Protein AF-0000000078657310 (afdb_homodimer)

pLDDT: mean 84.25, std 14.19, range [34.53, 98.25]

InterPro domains:
  IPR009057 Homedomain-like superfamily [SSF46689] (263-306)
  IPR018060 AraC-like, DNA binding HTH domain [PF12833] (225-305)
  IPR018060 AraC-like, DNA binding HTH domain [PS01124] (205-306)
  IPR018060 AraC-like, DNA binding HTH domain [SM00342] (219-304)
  IPR018062 HTH domain AraC-type, conserved site [PS00041] (255-300)
  IPR020449 Transcription regulator HTH, AraC- type, HTH domain [PR00032] (273-288)
  IPR020449 Transcription regulator HTH, AraC- type, HTH domain [PR00032] (288-304)
  IPR035418 Transcription regulator HTH, AraC- type, ligand binding domain-like [PF14525] (14-183)
  IPR050204 AraC/XylS family transcriptional regulators [PTHR46796] (55-306)

Solvent-accessible surface area (backbone atoms only — not comparable to full-atom values): 32518 Å² total; per-residue (Å²): 106,80,64,53,72,69,51,41,50,53,51,52,51,39,48,51,49,46,29,74,72,77,33,60,54,50,75,39,75,37,62,86,50,92,67,88,46,68,47,75,48,74,47,64,33,44,79,28,43,33,38,41,40,35,33,38,40,39,34,39,32,47,50,86,58,72,95,78,42,86,42,52,28,26,38,40,37,36,26,66,37,46,32,33,37,38,37,42,55,85,38,75,48,75,38,39,62,77,31,38,33,36,39,50,54,70,46,62,34,37,37,32,41,64,46,63,27,30,35,40,34,38,50,37,52,29,70,63,47,53,74,72,41,90,63,90,70,66,61,46,57,42,29,85,81,30,52,28,28,49,45,47,50,40,44,53,54,53,58,71,66,56,64,90,78,54,43,48,73,56,33,13,57,19,51,48,51,18,46,53,41,20,47,54,53,8,44,55,61,29,60,71,50,74,72,75,45,66,50,58,86,29,73,55,30,50,49,33,43,50,44,68,74,35,44,49,41,67,69,59,43,62,64,48,51,14,58,75,66,72,48,48,53,66,55,47,49,50,52,28,45,77,65,78,39,50,63,68,54,49,52,49,53,52,34,44,53,51,36,57,47,48,49,55,32,73,89,41,61,84,54,52,69,66,56,47,38,40,58,38,28,47,89,43,68,68,59,46,47,53,52,40,22,69,74,68,72,41,46,64,67,58,50,27,49,59,51,65,69,101,109,80,62,53,71,69,51,41,50,52,51,52,52,40,48,52,50,48,29,73,72,78,34,60,54,49,75,40,74,38,63,85,51,93,67,88,48,71,47,75,48,76,47,65,33,43,79,28,42,31,36,42,40,36,33,37,40,39,35,39,33,46,48,87,59,70,94,77,41,87,42,52,28,26,37,38,37,36,25,65,35,45,34,33,36,38,36,42,55,85,39,74,47,76,37,40,61,77,30,39,34,35,40,49,54,70,45,61,34,36,37,32,40,63,46,62,29,29,35,41,34,39,49,35,53,29,70,63,48,52,71,71,42,90,63,91,69,68,60,45,57,42,28,85,80,31,50,27,27,50,44,46,49,41,44,52,55,51,57,72,68,55,64,91,78,54,44,50,74,56,33,12,56,18,51,47,52,18,45,53,41,20,49,55,54,8,42,54,60,27,60,70,50,74,71,75,45,65,48,59,87,28,74,55,29,49,47,34,44,50,47,69,75,35,43,50,41,66,72,61,42,61,64,49,50,14,57,76,67,71,47,50,52,68,55,47,50,50,49,27,44,76,65,77,37,49,61,66,54,49,53,49,52,51,34,45,52,51,37,56,44,49,49,55,34,75,90,41,64,83,53,52,69,66,56,48,38,40,58,37,28,48,87,42,69,69,60,46,47,53,53,40,22,69,75,67,72,42,44,64,66,57,50,27,49,57,50,66,69,104

Sequence (620 aa):
MFLSSSEQAGFERWCQSLRSICGNFSTLPSSLTRHFIGEIHSQAIGALDTAHIRTNARLISRELIGVDSDDSHCFLIYQRSGRQRIRQAGMEVELGPEDIALVDSARLFEIEPLGLVENISVHLSRDIVTRQFKGDNLFGKLSRNNVSSRMVRSLVQSIGLLGDGAANGDDGQAIQNALVSLVLPAMSGQVQDGNLLLQSDSLFATALRLVDESLQDVDLGPAYLADQLHTSVRSLYRLFEEHGESVSRYILRTRLTKVAHDLCCHTLRSQSITQIAFKWGFVDVAHFSRAFKRQFEVSPRDYRAHAFQLMFLSSSEQAGFERWCQSLRSICGNFSTLPSSLTRHFIGEIHSQAIGALDTAHIRTNARLISRELIGVDSDDSHCFLIYQRSGRQRIRQAGMEVELGPEDIALVDSARLFEIEPLGLVENISVHLSRDIVTRQFKGDNLFGKLSRNNVSSRMVRSLVQSIGLLGDGAANGDDGQAIQNALVSLVLPAMSGQVQDGNLLLQSDSLFATALRLVDESLQDVDLGPAYLADQLHTSVRSLYRLFEEHGESVSRYILRTRLTKVAHDLCCHTLRSQSITQIAFKWGFVDVAHFSRAFKRQFEVSPRDYRAHAFQL

Nearest PDB structures (foldseek):
  4axo-assembly1_A  TM=7.232E-01  e=4.353E-05  Clostridioides difficile 630
  4axo-assembly1_B  TM=6.940E-01  e=9.975E-05  Clostridioides difficile 630
  2pyt-assembly1_B  TM=7.122E-01  e=1.552E-04  Salmonella enterica subsp. enterica serovar Typhimurium str. LT2
  6o2d-assembly1_B  TM=6.926E-01  e=2.553E-04  Schizosaccharomyces pombe
  8hfb-assembly1_B  TM=4.801E-01  e=8.614E-04  Bacillus subtilis

Foldseek 3Di:
DDADPVQVVVVVVLQVVCCVQVNAKDFAADPVDNHWDWDKDWADFQPKIKMKIKTFTFKIKQAQDDPPGCQFWKKWKAWQAAKKWKDFLNAIDIDHHGKIKIGRSNGIMMIGGPGITIIMIITAGPVVLCVVDVDPDRTDIFAPPDPLSVVLSVLRVVVVVDDHPPHDNCRNVVSNVSNSVSRRVRGVVVVPPPDRPPPCVPLRSVLSVVLRVCQLPLPDDLVVSCVVSVHDSVVSQVSQVVVVHGSRVSSLVVLLVNLLSLLLDPVCVVPDSVRSSNRRNDPDPVVSQVSNCVVVVDGSVVSSCVSPVD/DDQDPVQVVVVVVLVVVCCVQVNAKDFAADPVDNHWDWDKDWADFQPKIKMKIKTFTFKIKQAQDDPPGCQFWKKWKAWQAAKKWKDFLNAIDIDHHGKIKIGRSNGIMMIGGPGITIIMIITAGPVVLCVVDVDPDRTDIFAPPDPLSVVLSVLRVVVVVDDHPPHDNCRNVVSNVSNSVSRRVRGVVVVPPPDRPPPCVPLRSVLSVVLRVCQLPLPDDLCVSCVVSVHDSVVSQVSQVVVVHGSRVSSLVVLLVNLLSLLLDPVCVVPDSVRSSNRRNDPDVVVSQVSNCVVVVDGSVVSSVVSPVD

Radius of gyration: 32.06 Å; Cα contacts (8 Å, |Δi|>4): 1141; chains: 2; bounding box: 49×96×69 Å

Secondary structure (DSSP, 8-state):
-PPPHHHHHHHHHHHHHHHHHH-SEEEE--SS-SS--EEEEEEEETTEEEEEEEE--SEEEE---STT----EEEEEEEEES-EEEEETTEEEEE-TT-EEEEETTS-EEEEESSSEEEEEEEEEHHHHHHH--SS---EEPPTT-HHHHHHHHHHHHHHTPPTT---HHHHHHHHHHHHHHHHHHHHHHHHSTTT---TTSHHHHHHHHHHHTTT-TT-SHHHHHHHTTS-HHHHHHHHHHTT--HHHHHHHHHHHHHHHHHH-GGGTTS-HHHHHHHTT---HHHHHHHHHHHHSS-HHHHHHHHHH-/-PPPHHHHHHHHHHHHHHHHHH-SEEEE--SS-SS--EEEEEEEETTEEEEEEEE--SEEEE---STT----EEEEEEEEES-EEEEETTEEEEE-TT-EEEEETTS-EEEEESSSEEEEEEEEEHHHHHHH--SS---EEPPTT-HHHHHHHHHHHHHHTPPTT---HHHHHHHHHHHHHHHHHHHHHHHHSTTT---SSSHHHHHHHHHHHTTT-TT-SHHHHHHHTTS-HHHHHHHHHHTT--HHHHHHHHHHHHHHHHHH-GGGTTS-HHHHHHHTT---HHHHHHHHHHHHSS-HHHHHHHHHH-

Structure (mmCIF, N/CA/C/O backbone):
data_AF-0000000078657310-model_v1
#
loop_
_entity.id
_entity.type
_entity.pdbx_description
1 polymer 'Transcriptional regulator FeaR'
#
loop_
_atom_site.group_PDB
_atom_site.id
_atom_site.type_symbol
_atom_site.label_atom_id
_atom_site.label_alt_id
_atom_site.label_comp_id
_atom_site.label_asym_id
_atom_site.label_entity_id
_atom_site.label_seq_id
_atom_site.pdbx_PDB_ins_code
_atom_site.Cartn_x
_atom_site.Cartn_y
_atom_site.Cartn_z
_atom_site.occupancy
_atom_site.B_iso_or_equiv
_atom_site.auth_seq_id
_atom_site.auth_comp_id
_atom_site.auth_asym_id
_atom_site.auth_atom_id
_atom_site.pdbx_PDB_model_num
ATOM 1 N N . MET A 1 1 ? -12.367 42.562 4.035 1 49.28 1 MET A N 1
ATOM 2 C CA . MET A 1 1 ? -13.641 42.656 3.318 1 49.28 1 MET A CA 1
ATOM 3 C C . MET A 1 1 ? -14.586 41.531 3.77 1 49.28 1 MET A C 1
ATOM 5 O O . MET A 1 1 ? -14.18 40.406 3.924 1 49.28 1 MET A O 1
ATOM 9 N N . PHE A 1 2 ? -15.68 42.062 4.289 1 59.75 2 PHE A N 1
ATOM 10 C CA . PHE A 1 2 ? -16.734 41.219 4.863 1 59.75 2 PHE A CA 1
ATOM 11 C C . PHE A 1 2 ? -17.453 40.438 3.779 1 59.75 2 PHE A C 1
ATOM 13 O O . PHE A 1 2 ? -17.688 40.938 2.684 1 59.75 2 PHE A O 1
ATOM 20 N N . LEU A 1 3 ? -17.328 39.156 3.887 1 68.5 3 LEU A N 1
ATOM 21 C CA . LEU A 1 3 ? -18.125 38.312 3.006 1 68.5 3 LEU A CA 1
ATOM 22 C C . LEU A 1 3 ? -19.578 38.781 2.959 1 68.5 3 LEU A C 1
ATOM 24 O O . LEU A 1 3 ? -20.094 39.312 3.949 1 68.5 3 LEU A O 1
ATOM 28 N N . SER A 1 4 ? -20.141 38.906 1.7 1 74.69 4 SER A N 1
ATOM 29 C CA . SER A 1 4 ? -21.578 39.125 1.608 1 74.69 4 SER A CA 1
ATOM 30 C C . SER A 1 4 ? -22.344 38.156 2.484 1 74.69 4 SER A C 1
ATOM 32 O O . SER A 1 4 ? -21.797 37.156 2.955 1 74.69 4 SER A O 1
ATOM 34 N N . SER A 1 5 ? -23.531 38.438 2.771 1 73.94 5 SER A N 1
ATOM 35 C CA . SER A 1 5 ? -24.375 37.594 3.621 1 73.94 5 SER A CA 1
ATOM 36 C C . SER A 1 5 ? -24.453 36.156 3.082 1 73.94 5 SER A C 1
ATOM 38 O O . SER A 1 5 ? -24.375 35.188 3.848 1 73.94 5 SER A O 1
ATOM 40 N N . SER A 1 6 ? -24.672 36.094 1.785 1 76.88 6 SER A N 1
ATOM 41 C CA . SER A 1 6 ? -24.75 34.781 1.167 1 76.88 6 SER A CA 1
ATOM 42 C C . SER A 1 6 ? -23.406 34.062 1.25 1 76.88 6 SER A C 1
ATOM 44 O O . SER A 1 6 ? -23.359 32.844 1.51 1 76.88 6 SER A O 1
ATOM 46 N N . GLU A 1 7 ? -22.375 34.812 1.046 1 81.69 7 GLU A N 1
ATOM 47 C CA . GLU A 1 7 ? -21.031 34.219 1.123 1 81.69 7 GLU A CA 1
ATOM 48 C C . GLU A 1 7 ? -20.688 33.812 2.547 1 81.69 7 GLU A C 1
ATOM 50 O O . GLU A 1 7 ? -20.047 32.781 2.75 1 81.69 7 GLU A O 1
ATOM 55 N N . GLN A 1 8 ? -21.203 34.594 3.463 1 84 8 GLN A N 1
ATOM 56 C CA . GLN A 1 8 ? -20.984 34.281 4.867 1 84 8 GLN A CA 1
ATOM 57 C C . GLN A 1 8 ? -21.688 32.969 5.254 1 84 8 GLN A C 1
ATOM 59 O O . GLN A 1 8 ? -21.125 32.156 5.992 1 84 8 GLN A O 1
ATOM 64 N N . ALA A 1 9 ? -22.828 32.844 4.766 1 86.38 9 ALA A N 1
ATOM 65 C CA . ALA A 1 9 ? -23.578 31.625 5.035 1 86.38 9 ALA A CA 1
ATOM 66 C C . ALA A 1 9 ? -22.875 30.406 4.453 1 86.38 9 ALA A C 1
ATOM 68 O O . ALA A 1 9 ? -22.812 29.359 5.086 1 86.38 9 ALA A O 1
ATOM 69 N N . GLY A 1 10 ? -22.453 30.562 3.248 1 88.75 10 GLY A N 1
ATOM 70 C CA . GLY A 1 10 ? -21.703 29.5 2.625 1 88.75 10 GLY A CA 1
ATOM 71 C C . GLY A 1 10 ? -20.438 29.125 3.391 1 88.75 10 GLY A C 1
ATOM 72 O O . GLY A 1 10 ? -20.141 27.938 3.559 1 88.75 10 GLY A O 1
ATOM 73 N N . PHE A 1 11 ? -19.734 30.109 3.848 1 91.19 11 PHE A N 1
ATOM 74 C CA . PHE A 1 11 ? -18.516 29.922 4.637 1 91.19 11 PHE A CA 1
ATOM 75 C C . PHE A 1 11 ? -18.828 29.188 5.934 1 91.19 11 PHE A C 1
ATOM 77 O O . PHE A 1 11 ? -18.141 28.219 6.285 1 91.19 11 PHE A O 1
ATOM 84 N N . GLU A 1 12 ? -19.844 29.562 6.574 1 90.62 12 GLU A N 1
ATOM 85 C CA . GLU A 1 12 ? -20.219 28.938 7.844 1 90.62 12 GLU A CA 1
ATOM 86 C C . GLU A 1 12 ? -20.641 27.484 7.648 1 90.62 12 GLU A C 1
ATOM 88 O O . GLU A 1 12 ? -20.312 26.625 8.469 1 90.62 12 GLU A O 1
ATOM 93 N N . ARG A 1 13 ? -21.328 27.312 6.641 1 93.31 13 ARG A N 1
ATOM 94 C CA . ARG A 1 13 ? -21.734 25.938 6.328 1 93.31 13 ARG A CA 1
ATOM 95 C C . ARG A 1 13 ? -20.516 25.062 6.074 1 93.31 13 ARG A C 1
ATOM 97 O O . ARG A 1 13 ? -20.469 23.922 6.52 1 93.31 13 ARG A O 1
ATOM 104 N N . TRP A 1 14 ? -19.609 25.594 5.344 1 95 14 TRP A N 1
ATOM 105 C CA . TRP A 1 14 ? -18.391 24.844 5.07 1 95 14 TRP A CA 1
ATOM 106 C C . TRP A 1 14 ? -17.625 24.562 6.363 1 95 14 TRP A C 1
ATOM 108 O O . TRP A 1 14 ? -17.141 23.453 6.57 1 95 14 TRP A O 1
ATOM 118 N N . CYS A 1 15 ? -17.531 25.516 7.223 1 93 15 CYS A N 1
ATOM 119 C CA . CYS A 1 15 ? -16.859 25.344 8.508 1 93 15 CYS A CA 1
ATOM 120 C C . CYS A 1 15 ? -17.5 24.234 9.32 1 93 15 CYS A C 1
ATOM 122 O O . CYS A 1 15 ? -16.812 23.438 9.953 1 93 15 CYS A O 1
ATOM 124 N N . GLN A 1 16 ? -18.781 24.203 9.281 1 92.69 16 GLN A N 1
ATOM 125 C CA . GLN A 1 16 ? -19.5 23.172 10 1 92.69 16 GLN A CA 1
ATOM 126 C C . GLN A 1 16 ? -19.203 21.781 9.414 1 92.69 16 GLN A C 1
ATOM 128 O O . GLN A 1 16 ? -19.016 20.828 10.156 1 92.69 16 GLN A O 1
ATOM 133 N N . SER A 1 17 ? -19.188 21.766 8.156 1 95.19 17 SER A N 1
ATOM 134 C CA . SER A 1 17 ? -18.891 20.5 7.492 1 95.19 17 SER A CA 1
ATOM 135 C C . SER A 1 17 ? -17.469 20.047 7.812 1 95.19 17 SER A C 1
ATOM 137 O O . SER A 1 17 ? -17.234 18.859 8.055 1 95.19 17 SER A O 1
ATOM 139 N N . LEU A 1 18 ? -16.562 20.953 7.738 1 94.94 18 LEU A N 1
ATOM 140 C CA . LEU A 1 18 ? -15.18 20.641 8.062 1 94.94 18 LEU A CA 1
ATOM 141 C C . LEU A 1 18 ? -15.07 20.062 9.477 1 94.94 18 LEU A C 1
ATOM 143 O O . LEU A 1 18 ? -14.414 19.047 9.688 1 94.94 18 LEU A O 1
ATOM 147 N N . ARG A 1 19 ? -15.75 20.656 10.398 1 91.5 19 ARG A N 1
ATOM 148 C CA . ARG A 1 19 ? -15.727 20.188 11.781 1 91.5 19 ARG A CA 1
ATOM 149 C C . ARG A 1 19 ? -16.359 18.797 11.914 1 91.5 19 ARG A C 1
ATOM 151 O O . ARG A 1 19 ? -15.844 17.953 12.641 1 91.5 19 ARG A O 1
ATOM 158 N N . SER A 1 20 ? -17.375 18.641 11.25 1 91.19 20 SER A N 1
ATOM 159 C CA . SER A 1 20 ? -18.078 17.359 11.305 1 91.19 20 SER A CA 1
ATOM 160 C C . SER A 1 20 ? -17.219 16.234 10.727 1 91.19 20 SER A C 1
ATOM 162 O O . SER A 1 20 ? -17.266 15.102 11.211 1 91.19 20 SER A O 1
ATOM 164 N N . ILE A 1 21 ? -16.438 16.562 9.742 1 92.44 21 ILE A N 1
ATOM 165 C CA . ILE A 1 21 ? -15.711 15.539 8.992 1 92.44 21 ILE A CA 1
ATOM 166 C C . ILE A 1 21 ? -14.305 15.375 9.562 1 92.44 21 ILE A C 1
ATOM 168 O O . ILE A 1 21 ? -13.812 14.25 9.688 1 92.44 21 ILE A O 1
ATOM 172 N N . CYS A 1 22 ? -13.641 16.406 9.906 1 92.88 22 CYS A N 1
ATOM 173 C CA . CYS A 1 22 ? -12.227 16.359 10.242 1 92.88 22 CYS A CA 1
ATOM 174 C C . CYS A 1 22 ? -12.016 16.656 11.727 1 92.88 22 CYS A C 1
ATOM 176 O O . CYS A 1 22 ? -10.914 16.453 12.25 1 92.88 22 CYS A O 1
ATOM 178 N N . GLY A 1 23 ? -13.031 17.031 12.352 1 89.06 23 GLY A N 1
ATOM 179 C CA . GLY A 1 23 ? -12.891 17.328 13.766 1 89.06 23 GLY A CA 1
ATOM 180 C C . GLY A 1 23 ? -12.812 18.812 14.062 1 89.06 23 GLY A C 1
ATOM 181 O O . GLY A 1 23 ? -13.289 19.641 13.281 1 89.06 23 GLY A O 1
ATOM 182 N N . ASN A 1 24 ? -12.188 19.156 15.242 1 85.12 24 ASN A N 1
ATOM 183 C CA . ASN A 1 24 ? -12.234 20.5 15.789 1 85.12 24 ASN A CA 1
ATOM 184 C C . ASN A 1 24 ? -11.258 21.438 15.078 1 85.12 24 ASN A C 1
ATOM 186 O O . ASN A 1 24 ? -10.07 21.453 15.398 1 85.12 24 ASN A O 1
ATOM 190 N N . PHE A 1 25 ? -11.828 22.125 14.109 1 89.12 25 PHE A N 1
ATOM 191 C CA . PHE A 1 25 ? -11.062 23.109 13.375 1 89.12 25 PHE A CA 1
ATOM 192 C C . PHE A 1 25 ? -11.773 24.469 13.383 1 89.12 25 PHE A C 1
ATOM 194 O O . PHE A 1 25 ? -13 24.531 13.375 1 89.12 25 PHE A O 1
ATOM 201 N N . SER A 1 26 ? -11 25.484 13.43 1 86.56 26 SER A N 1
ATOM 202 C CA . SER A 1 26 ? -11.477 26.844 13.148 1 86.56 26 SER A CA 1
ATOM 203 C C . SER A 1 26 ? -10.875 27.375 11.852 1 86.56 26 SER A C 1
ATOM 205 O O . SER A 1 26 ? -9.734 27.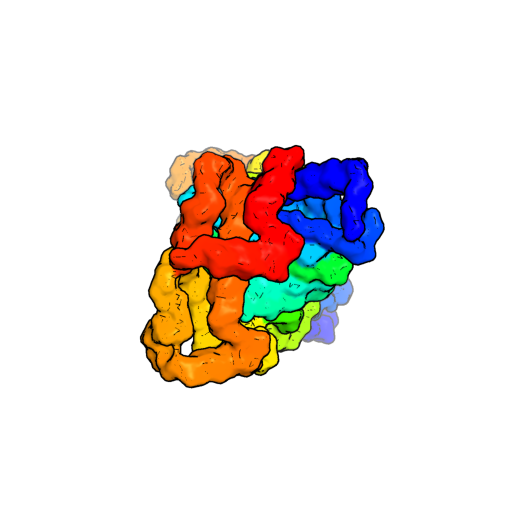062 11.508 1 86.56 26 SER A O 1
ATOM 207 N N . THR A 1 27 ? -11.719 28.156 11.094 1 90.06 27 THR A N 1
ATOM 208 C CA . THR A 1 27 ? -11.258 28.609 9.789 1 90.06 27 THR A CA 1
ATOM 209 C C . THR A 1 27 ? -11.477 30.125 9.641 1 90.06 27 THR A C 1
ATOM 211 O O . THR A 1 27 ? -12.484 30.656 10.102 1 90.06 27 THR A O 1
ATOM 214 N N . LEU A 1 28 ? -10.484 30.797 9.07 1 85.12 28 LEU A N 1
ATOM 215 C CA . LEU A 1 28 ? -10.617 32.188 8.695 1 85.12 28 LEU A CA 1
ATOM 216 C C . LEU A 1 28 ? -10.695 32.344 7.18 1 85.12 28 LEU A C 1
ATOM 218 O O . LEU A 1 28 ? -9.906 31.75 6.449 1 85.12 28 LEU A O 1
ATOM 222 N N . PRO A 1 29 ? -11.672 33.094 6.746 1 87.31 29 PRO A N 1
ATOM 223 C CA . PRO A 1 29 ? -11.727 33.344 5.305 1 87.31 29 PRO A CA 1
ATOM 224 C C . PRO A 1 29 ? -10.664 34.344 4.844 1 87.31 29 PRO A C 1
ATOM 226 O O . PRO A 1 29 ? -10.141 35.125 5.656 1 87.31 29 PRO A O 1
ATOM 229 N N . SER A 1 30 ? -10.297 34.219 3.607 1 81.62 30 SER A N 1
ATOM 230 C CA . SER A 1 30 ? -9.336 35.156 3.051 1 81.62 30 SER A CA 1
ATOM 231 C C . SER A 1 30 ? -9.961 36.531 2.83 1 81.62 30 SER A C 1
ATOM 233 O O . SER A 1 30 ? -11.102 36.625 2.373 1 81.62 30 SER A O 1
ATOM 235 N N . SER A 1 31 ? -9.18 37.594 3.205 1 71.56 31 SER A N 1
ATOM 236 C CA . SER A 1 31 ? -9.648 38.938 2.939 1 71.56 31 SER A CA 1
ATOM 237 C C . SER A 1 31 ? -9.266 39.375 1.535 1 71.56 31 SER A C 1
ATOM 239 O O . SER A 1 31 ? -9.758 40.406 1.045 1 71.56 31 SER A O 1
ATOM 241 N N . LEU A 1 32 ? -8.43 38.625 0.988 1 67.62 32 LEU A N 1
ATOM 242 C CA . LEU A 1 32 ? -7.867 39 -0.3 1 67.62 32 LEU A CA 1
ATOM 243 C C . LEU A 1 32 ? -8.766 38.562 -1.446 1 67.62 32 LEU A C 1
ATOM 245 O O . LEU A 1 32 ? -8.664 39.062 -2.562 1 67.62 32 LEU A O 1
ATOM 249 N N . THR A 1 33 ? -9.602 37.625 -1.178 1 70.81 33 THR A N 1
ATOM 250 C CA . THR A 1 33 ? -10.43 37.094 -2.25 1 70.81 33 THR A CA 1
ATOM 251 C C . THR A 1 33 ? -11.875 37.562 -2.107 1 70.81 33 THR A C 1
ATOM 253 O O . THR A 1 33 ? -12.375 37.719 -0.993 1 70.81 33 THR A O 1
ATOM 256 N N . ARG A 1 34 ? -12.531 37.906 -3.166 1 71.81 34 ARG A N 1
ATOM 257 C CA . ARG A 1 34 ? -13.898 38.406 -3.221 1 71.81 34 ARG A CA 1
ATOM 258 C C . ARG A 1 34 ? -14.906 37.281 -2.949 1 71.81 34 ARG A C 1
ATOM 260 O O . ARG A 1 34 ? -15.984 37.531 -2.414 1 71.81 34 ARG A O 1
ATOM 267 N N . HIS A 1 35 ? -14.422 36.125 -3.342 1 86.5 35 HIS A N 1
ATOM 268 C CA . HIS A 1 35 ? -15.352 35 -3.229 1 86.5 35 HIS A CA 1
ATOM 269 C C . HIS A 1 35 ? -14.711 33.812 -2.49 1 86.5 35 HIS A C 1
ATOM 271 O O . HIS A 1 35 ? -13.578 33.438 -2.799 1 86.5 35 HIS A O 1
ATOM 277 N N . PHE A 1 36 ? -15.461 33.375 -1.517 1 91 36 PHE A N 1
ATOM 278 C CA . PHE A 1 36 ? -15.016 32.188 -0.781 1 91 36 PHE A CA 1
ATOM 279 C C . PHE A 1 36 ? -15.367 30.906 -1.536 1 91 36 PHE A C 1
ATOM 281 O O . PHE A 1 36 ? -16.5 30.75 -2.002 1 91 36 PHE A O 1
ATOM 288 N N . ILE A 1 37 ? -14.422 30.078 -1.716 1 94.19 37 ILE A N 1
ATOM 289 C CA . ILE A 1 37 ? -14.617 28.734 -2.254 1 94.19 37 ILE A CA 1
ATOM 290 C C . ILE A 1 37 ? -14.336 27.703 -1.168 1 94.19 37 ILE A C 1
ATOM 292 O O . ILE A 1 37 ? -13.266 27.703 -0.556 1 94.19 37 ILE A O 1
ATOM 296 N N . GLY A 1 38 ? -15.328 26.875 -0.854 1 96.25 38 GLY A N 1
ATOM 297 C CA . GLY A 1 38 ? -15.18 25.797 0.106 1 96.25 38 GLY A CA 1
ATOM 298 C C . GLY A 1 38 ? -16.016 24.578 -0.237 1 96.25 38 GLY A C 1
ATOM 299 O O . GLY A 1 38 ? -17.25 24.641 -0.262 1 96.25 38 GLY A O 1
ATOM 300 N N . GLU A 1 39 ? -15.359 23.547 -0.617 1 96.62 39 GLU A N 1
ATOM 301 C CA . GLU A 1 39 ? -15.984 22.25 -0.855 1 96.62 39 GLU A CA 1
ATOM 302 C C . GLU A 1 39 ? -15.32 21.156 -0.029 1 96.62 39 GLU A C 1
ATOM 304 O O . GLU A 1 39 ? -14.094 21.125 0.11 1 96.62 39 GLU A O 1
ATOM 309 N N . ILE A 1 40 ? -16.141 20.359 0.604 1 96.81 40 ILE A N 1
ATOM 310 C CA . ILE A 1 40 ? -15.594 19.25 1.371 1 96.81 40 ILE A CA 1
ATOM 311 C C . ILE A 1 40 ? -16.531 18.047 1.276 1 96.81 40 ILE A C 1
ATOM 313 O O . ILE A 1 40 ? -17.75 18.203 1.324 1 96.81 40 ILE A O 1
ATOM 317 N N . HIS A 1 41 ? -15.992 16.922 1.018 1 93.31 41 HIS A N 1
ATOM 318 C CA . HIS A 1 41 ? -16.75 15.68 1.041 1 93.31 41 HIS A CA 1
ATOM 319 C C . HIS A 1 41 ? -15.961 14.57 1.727 1 93.31 41 HIS A C 1
ATOM 321 O O . HIS A 1 41 ? -14.742 14.477 1.565 1 93.31 41 HIS A O 1
ATOM 327 N N . SER A 1 42 ? -16.672 13.805 2.512 1 93.75 42 SER A N 1
ATOM 328 C CA . SER A 1 42 ? -16.078 12.68 3.219 1 93.75 42 SER A CA 1
ATOM 329 C C . SER A 1 42 ? -16.344 11.367 2.49 1 93.75 42 SER A C 1
ATOM 331 O O . SER A 1 42 ? -17.375 11.219 1.829 1 93.75 42 SER A O 1
ATOM 333 N N . GLN A 1 43 ? -15.445 10.516 2.5 1 91.06 43 GLN A N 1
ATOM 334 C CA . GLN A 1 43 ? -15.578 9.156 1.997 1 91.06 43 GLN A CA 1
ATOM 335 C C . GLN A 1 43 ? -15.055 8.141 3.006 1 91.06 43 GLN A C 1
ATOM 337 O O . GLN A 1 43 ? -13.922 8.258 3.48 1 91.06 43 GLN A O 1
ATOM 342 N N . ALA A 1 44 ? -15.914 7.168 3.305 1 90.69 44 ALA A N 1
ATOM 343 C CA . ALA A 1 44 ? -15.508 6.086 4.199 1 90.69 44 ALA A CA 1
ATOM 344 C C . ALA A 1 44 ? -15.117 4.84 3.41 1 90.69 44 ALA A C 1
ATOM 346 O O . ALA A 1 44 ? -15.852 4.402 2.523 1 90.69 44 ALA A O 1
ATOM 347 N N . ILE A 1 45 ? -13.984 4.355 3.66 1 91.88 45 ILE A N 1
ATOM 348 C CA . ILE A 1 45 ? -13.523 3.059 3.17 1 91.88 45 ILE A CA 1
ATOM 349 C C . ILE A 1 45 ? -13.398 2.082 4.336 1 91.88 45 ILE A C 1
ATOM 351 O O . ILE A 1 45 ? -12.336 1.982 4.957 1 91.88 45 ILE A O 1
ATOM 355 N N . GLY A 1 46 ? -14.461 1.304 4.566 1 84.81 46 GLY A N 1
ATOM 356 C CA . GLY A 1 46 ? -14.516 0.603 5.84 1 84.81 46 GLY A CA 1
ATOM 357 C C . GLY A 1 46 ? -14.391 1.529 7.035 1 84.81 46 GLY A C 1
ATOM 358 O O . GLY A 1 46 ? -15.133 2.51 7.145 1 84.81 46 GLY A O 1
ATOM 359 N N . ALA A 1 47 ? -13.32 1.252 7.828 1 84.25 47 ALA A N 1
ATOM 360 C CA . ALA A 1 47 ? -13.109 2.049 9.031 1 84.25 47 ALA A CA 1
ATOM 361 C C . ALA A 1 47 ? -12.156 3.211 8.758 1 84.25 47 ALA A C 1
ATOM 363 O O . ALA A 1 47 ? -11.836 3.988 9.664 1 84.25 47 ALA A O 1
ATOM 364 N N . LEU A 1 48 ? -11.734 3.34 7.535 1 93 48 LEU A N 1
ATOM 365 C CA . LEU A 1 48 ? -10.805 4.41 7.176 1 93 48 LEU A CA 1
ATOM 366 C C . LEU A 1 48 ? -11.555 5.602 6.594 1 93 48 LEU A C 1
ATOM 368 O O . LEU A 1 48 ? -12.25 5.477 5.578 1 93 48 LEU A O 1
ATOM 372 N N . ASP A 1 49 ? -11.414 6.723 7.242 1 92.88 49 ASP A N 1
ATOM 373 C CA . ASP A 1 49 ? -12.078 7.938 6.785 1 92.88 49 ASP A CA 1
ATOM 374 C C . ASP A 1 49 ? -11.141 8.797 5.941 1 92.88 49 ASP A C 1
ATOM 376 O O . ASP A 1 49 ? -9.961 8.93 6.266 1 92.88 49 ASP A O 1
ATOM 380 N N . THR A 1 50 ? -11.68 9.344 4.855 1 95.12 50 THR A N 1
ATOM 381 C CA . THR A 1 50 ? -10.953 10.297 4.027 1 95.12 50 THR A CA 1
ATOM 382 C C . THR A 1 50 ? -11.781 11.547 3.787 1 95.12 50 THR A C 1
ATOM 384 O O . THR A 1 50 ? -13.008 11.516 3.895 1 95.12 50 THR A O 1
ATOM 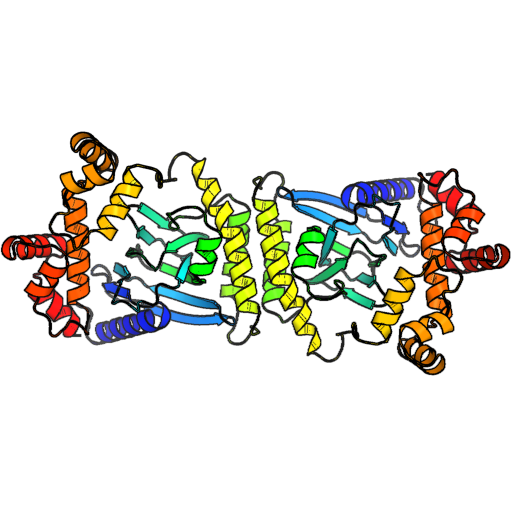387 N N . ALA A 1 51 ? -11.141 12.617 3.584 1 96.69 51 ALA A N 1
ATOM 388 C CA . ALA A 1 51 ? -11.789 13.883 3.254 1 96.69 51 ALA A CA 1
ATOM 389 C C . ALA A 1 51 ? -11.18 14.5 1.997 1 96.69 51 ALA A C 1
ATOM 391 O O . ALA A 1 51 ? -9.953 14.516 1.835 1 96.69 51 ALA A O 1
ATOM 392 N N . HIS A 1 52 ? -11.984 14.906 1.077 1 96.25 52 HIS A N 1
ATOM 393 C CA . HIS A 1 52 ? -11.602 15.688 -0.094 1 96.25 52 HIS A CA 1
ATOM 394 C C . HIS A 1 52 ? -11.945 17.156 0.09 1 96.25 52 HIS A C 1
ATOM 396 O O . HIS A 1 52 ? -13.109 17.516 0.268 1 96.25 52 HIS A O 1
ATOM 402 N N . ILE A 1 53 ? -10.93 18 0.049 1 97.94 53 ILE A N 1
ATOM 403 C CA . ILE A 1 53 ? -11.125 19.406 0.417 1 97.94 53 ILE A CA 1
ATOM 404 C C . ILE A 1 53 ? -10.648 20.312 -0.719 1 97.94 53 ILE A C 1
ATOM 406 O O . ILE A 1 53 ? -9.586 20.078 -1.305 1 97.94 53 ILE A O 1
ATOM 410 N N . ARG A 1 54 ? -11.406 21.25 -1.147 1 97.56 54 ARG A N 1
ATOM 411 C CA . ARG A 1 54 ? -11.07 22.344 -2.041 1 97.56 54 ARG A CA 1
ATOM 412 C C . ARG A 1 54 ? -11.43 23.688 -1.414 1 97.56 54 ARG A C 1
ATOM 414 O O . ARG A 1 54 ? -12.594 23.938 -1.077 1 97.56 54 ARG A O 1
ATOM 421 N N . THR A 1 55 ? -10.477 24.594 -1.179 1 97.62 55 THR A N 1
ATOM 422 C CA . THR A 1 55 ? -10.797 25.828 -0.462 1 97.62 55 THR A CA 1
ATOM 423 C C . THR A 1 55 ? -9.758 26.906 -0.748 1 97.62 55 THR A C 1
ATOM 425 O O . THR A 1 55 ? -8.641 26.609 -1.163 1 97.62 55 THR A O 1
ATOM 428 N N . ASN A 1 56 ? -10.133 28.109 -0.668 1 94.75 56 ASN A N 1
ATOM 429 C CA . ASN A 1 56 ? -9.219 29.25 -0.68 1 94.75 56 ASN A CA 1
ATOM 430 C C . ASN A 1 56 ? -9.242 30 0.65 1 94.75 56 ASN A C 1
ATOM 432 O O . ASN A 1 56 ? -8.992 31.203 0.691 1 94.75 56 ASN A O 1
ATOM 436 N N . ALA A 1 57 ? -9.617 29.297 1.79 1 93.69 57 ALA A N 1
ATOM 437 C CA . ALA A 1 57 ? -9.57 29.891 3.123 1 93.69 57 ALA A CA 1
ATOM 438 C C . ALA A 1 57 ? -8.188 30.469 3.424 1 93.69 57 ALA A C 1
ATOM 440 O O . ALA A 1 57 ? -7.191 30.031 2.846 1 93.69 57 ALA A O 1
ATOM 441 N N . ARG A 1 58 ? -8.195 31.375 4.289 1 89.06 58 ARG A N 1
ATOM 442 C CA . ARG A 1 58 ? -6.926 32 4.66 1 89.06 58 ARG A CA 1
ATOM 443 C C . ARG A 1 58 ? -6.152 31.109 5.641 1 89.06 58 ARG A C 1
ATOM 445 O O . ARG A 1 58 ? -4.938 30.969 5.52 1 89.06 58 ARG A O 1
ATOM 452 N N . LEU A 1 59 ? -6.898 30.609 6.594 1 90.62 59 LEU A N 1
ATOM 453 C CA . LEU A 1 59 ? -6.262 29.859 7.672 1 90.62 59 LEU A CA 1
ATOM 454 C C . LEU A 1 59 ? -7.219 28.812 8.242 1 90.62 59 LEU A C 1
ATOM 456 O O . LEU A 1 59 ? -8.398 29.094 8.469 1 90.62 59 LEU A O 1
ATOM 460 N N . ILE A 1 60 ? -6.73 27.609 8.359 1 95 60 ILE A N 1
ATOM 461 C CA . ILE A 1 60 ? -7.426 26.516 9.016 1 95 60 ILE A CA 1
ATOM 462 C C . ILE A 1 60 ? -6.637 26.047 10.234 1 95 60 ILE A C 1
ATOM 464 O O . ILE A 1 60 ? -5.492 25.609 10.117 1 95 60 ILE A O 1
ATOM 468 N N . SER A 1 61 ? -7.238 26.109 11.391 1 90.81 61 SER A N 1
ATOM 469 C CA . SER A 1 61 ? -6.496 25.859 12.625 1 90.81 61 SER A CA 1
ATOM 470 C C . SER A 1 61 ? -7.129 24.734 13.438 1 90.81 61 SER A C 1
ATOM 472 O O . SER A 1 61 ? -8.328 24.766 13.719 1 90.81 61 SER A O 1
ATOM 474 N N . ARG A 1 62 ? -6.27 23.75 13.688 1 87.94 62 ARG A N 1
ATOM 475 C CA . ARG A 1 62 ? -6.695 22.688 14.586 1 87.94 62 ARG A CA 1
ATOM 476 C C . ARG A 1 62 ? -6.777 23.188 16.031 1 87.94 62 ARG A C 1
ATOM 478 O O . ARG A 1 62 ? -5.863 23.859 16.516 1 87.94 62 ARG A O 1
ATOM 485 N N . GLU A 1 63 ? -7.863 22.797 16.609 1 72.38 63 GLU A N 1
ATOM 486 C CA . GLU A 1 63 ? -8.094 23.172 18 1 72.38 63 GLU A CA 1
ATOM 487 C C . GLU A 1 63 ? -8.203 21.938 18.891 1 72.38 63 GLU A C 1
ATOM 489 O O . GLU A 1 63 ? -8.703 20.891 18.469 1 72.38 63 GLU A O 1
ATOM 494 N N . LEU A 1 64 ? -7.555 21.906 20.047 1 63.53 64 LEU A N 1
ATOM 495 C CA . LEU A 1 64 ? -7.715 20.812 21.016 1 63.53 64 LEU A CA 1
ATOM 496 C C . LEU A 1 64 ? -8.789 21.156 22.031 1 63.53 64 LEU A C 1
ATOM 498 O O . LEU A 1 64 ? -8.664 22.141 22.766 1 63.53 64 LEU A O 1
ATOM 502 N N . ILE A 1 65 ? -10.008 20.719 21.703 1 56.81 65 ILE A N 1
ATOM 503 C CA . ILE A 1 65 ? -11.109 21.094 22.578 1 56.81 65 ILE A CA 1
ATOM 504 C C . ILE A 1 65 ? -11.367 19.969 23.578 1 56.81 65 ILE A C 1
ATOM 506 O O . ILE A 1 65 ? -11.75 18.859 23.188 1 56.81 65 ILE A O 1
ATOM 510 N N . GLY A 1 66 ? -11.281 20.156 24.75 1 53.44 66 GLY A N 1
ATOM 511 C CA . GLY A 1 66 ? -11.672 19.312 25.859 1 53.44 66 GLY A CA 1
ATOM 512 C C . GLY A 1 66 ? -10.969 17.969 25.859 1 53.44 66 GLY A C 1
ATOM 513 O O . GLY A 1 66 ? -10.148 17.688 25 1 53.44 66 GLY A O 1
ATOM 514 N N . VAL A 1 67 ? -11.141 17.141 26.953 1 45.88 67 VAL A N 1
ATOM 515 C CA . VAL A 1 67 ? -10.602 15.836 27.297 1 45.88 67 VAL A CA 1
ATOM 516 C C . VAL A 1 67 ? -10.914 14.836 26.188 1 45.88 67 VAL A C 1
ATOM 518 O O . VAL A 1 67 ? -10.117 13.93 25.906 1 45.88 67 VAL A O 1
ATOM 521 N N . ASP A 1 68 ? -12.039 14.977 25.578 1 45.5 68 ASP A N 1
ATOM 522 C CA . ASP A 1 68 ? -12.547 13.945 24.688 1 45.5 68 ASP A CA 1
ATOM 523 C C . ASP A 1 68 ? -12.156 14.234 23.234 1 45.5 68 ASP A C 1
ATOM 525 O O . ASP A 1 68 ? -12.805 13.75 22.312 1 45.5 68 ASP A O 1
ATOM 529 N N . SER A 1 69 ? -11.289 15.07 23.125 1 52.19 69 SER A N 1
ATOM 530 C CA . SER A 1 69 ? -10.953 15.508 21.766 1 52.19 69 SER A CA 1
ATOM 531 C C . SER A 1 69 ? -10.594 14.328 20.875 1 52.19 69 SER A C 1
ATOM 533 O O . SER A 1 69 ? -9.906 13.398 21.312 1 52.19 69 SER A O 1
ATOM 535 N N . ASP A 1 70 ? -11.398 14.031 19.875 1 54.69 70 ASP A N 1
ATOM 536 C CA . ASP A 1 70 ? -11.117 13.039 18.844 1 54.69 70 ASP A CA 1
ATOM 537 C C . ASP A 1 70 ? -9.711 13.219 18.281 1 54.69 70 ASP A C 1
ATOM 539 O O . ASP A 1 70 ? -9.531 13.828 17.219 1 54.69 70 ASP A O 1
ATOM 543 N N . ASP A 1 71 ? -8.742 13.078 19.125 1 62.66 71 ASP A N 1
ATOM 544 C CA . ASP A 1 71 ? -7.297 13.117 18.953 1 62.66 71 ASP A CA 1
ATOM 545 C C . ASP A 1 71 ? -6.77 11.781 18.422 1 62.66 71 ASP A C 1
ATOM 547 O O . ASP A 1 71 ? -5.605 11.445 18.641 1 62.66 71 ASP A O 1
ATOM 551 N N . SER A 1 72 ? -7.625 11.219 17.703 1 78.06 72 SER A N 1
ATOM 552 C CA . SER A 1 72 ? -7.289 9.805 17.531 1 78.06 72 SER A CA 1
ATOM 553 C C . SER A 1 72 ? -6.715 9.547 16.141 1 78.06 72 SER A C 1
ATOM 555 O O . SER A 1 72 ? -6.488 8.391 15.773 1 78.06 72 SER A O 1
ATOM 557 N N . HIS A 1 73 ? -6.359 10.828 15.516 1 89.56 73 HIS A N 1
ATOM 558 C CA . HIS A 1 73 ? -5.926 10.562 14.141 1 89.56 73 HIS A CA 1
ATOM 559 C C . HIS A 1 73 ? -4.578 11.211 13.852 1 89.56 73 HIS A C 1
ATOM 561 O O . HIS A 1 73 ? -4.152 12.117 14.578 1 89.56 73 HIS A O 1
ATOM 567 N N . CYS A 1 74 ? -3.885 10.734 12.945 1 93.5 74 CYS A N 1
ATOM 568 C CA . CYS A 1 74 ? -2.883 11.43 12.141 1 93.5 74 CYS A CA 1
ATOM 569 C C . CYS A 1 74 ? -3.398 11.68 10.727 1 93.5 74 CYS A C 1
ATOM 571 O O . CYS A 1 74 ? -3.893 10.766 10.07 1 93.5 74 CYS A O 1
ATOM 573 N N . PHE A 1 75 ? -3.352 12.938 10.312 1 96.38 75 PHE A N 1
ATOM 574 C CA . PHE A 1 75 ? -3.793 13.258 8.961 1 96.38 75 PHE A CA 1
ATOM 575 C C . PHE A 1 75 ? -2.662 13.055 7.957 1 96.38 75 PHE A C 1
ATOM 577 O O . PHE A 1 75 ? -1.575 13.609 8.125 1 96.38 75 PHE A O 1
ATOM 584 N N . LEU A 1 76 ? -2.832 12.211 7.035 1 97.75 76 LEU A N 1
ATOM 585 C CA . LEU A 1 76 ? -1.985 12.133 5.848 1 97.75 76 LEU A CA 1
ATOM 586 C C . LEU A 1 76 ? -2.553 12.984 4.719 1 97.75 76 LEU A C 1
ATOM 588 O O . LEU A 1 76 ? -3.545 12.609 4.09 1 97.75 76 LEU A O 1
ATOM 592 N N . ILE A 1 77 ? -1.943 14.133 4.422 1 98.19 77 ILE A N 1
ATOM 593 C CA . ILE A 1 77 ? -2.498 15.133 3.516 1 98.19 77 ILE A CA 1
ATOM 594 C C . ILE A 1 77 ? -1.762 15.086 2.178 1 98.19 77 ILE A C 1
ATOM 596 O O . ILE A 1 77 ? -0.556 15.336 2.117 1 98.19 77 ILE A O 1
ATOM 600 N N . TYR A 1 78 ? -2.463 14.734 1.157 1 98.25 78 TYR A N 1
ATOM 601 C CA . TYR A 1 78 ? -1.955 14.703 -0.21 1 98.25 78 TYR A CA 1
ATOM 602 C C . TYR A 1 78 ? -2.426 15.93 -0.989 1 98.25 78 TYR A C 1
ATOM 604 O O . TYR A 1 78 ? -3.629 16.125 -1.177 1 98.25 78 TYR A O 1
ATOM 612 N N . GLN A 1 79 ? -1.439 16.75 -1.471 1 98.06 79 GLN A N 1
ATOM 613 C CA . GLN A 1 79 ? -1.758 17.969 -2.213 1 98.06 79 GLN A CA 1
ATOM 614 C C . GLN A 1 79 ? -2.023 17.656 -3.684 1 98.06 79 GLN A C 1
ATOM 616 O O . GLN A 1 79 ? -1.112 17.266 -4.418 1 98.06 79 GLN A O 1
ATOM 621 N N . ARG A 1 80 ? -3.234 17.828 -4.102 1 96 80 ARG A N 1
ATOM 622 C CA . ARG A 1 80 ? -3.598 17.578 -5.492 1 96 80 ARG A CA 1
ATOM 623 C C . ARG A 1 80 ? -3.283 18.781 -6.367 1 96 80 ARG A C 1
ATOM 625 O O . ARG A 1 80 ? -2.742 18.641 -7.469 1 96 80 ARG A O 1
ATOM 632 N N . SER A 1 81 ? -3.609 19.938 -5.957 1 94.81 81 SER A N 1
ATOM 633 C CA . SER A 1 81 ? -3.346 21.188 -6.672 1 94.81 81 SER A CA 1
ATOM 634 C C . SER A 1 81 ? -3.166 22.344 -5.703 1 94.81 81 SER A C 1
ATOM 636 O O . SER A 1 81 ? -3.619 22.281 -4.559 1 94.81 81 SER A O 1
ATOM 638 N N . GLY A 1 82 ? -2.438 23.422 -6.18 1 95.06 82 GLY A N 1
ATOM 639 C CA . GLY A 1 82 ? -2.172 24.578 -5.336 1 95.06 82 GLY A CA 1
ATOM 640 C C . GLY A 1 82 ? -1.04 24.344 -4.352 1 95.06 82 GLY A C 1
ATOM 641 O O . GLY A 1 82 ? -0.336 23.344 -4.434 1 95.06 82 GLY A O 1
ATOM 642 N N . ARG A 1 83 ? -0.867 25.375 -3.529 1 95.62 83 ARG A N 1
ATOM 643 C CA . ARG A 1 83 ? 0.184 25.312 -2.518 1 95.62 83 ARG A CA 1
ATOM 644 C C . ARG A 1 83 ? -0.354 25.703 -1.146 1 95.62 83 ARG A C 1
ATOM 646 O O . ARG A 1 83 ? -1.255 26.531 -1.039 1 95.62 83 ARG A O 1
ATOM 653 N N . GLN A 1 84 ? 0.167 25.094 -0.112 1 97 84 GLN A N 1
ATOM 654 C CA . GLN A 1 84 ? -0.213 25.453 1.248 1 97 84 GLN A CA 1
ATOM 655 C C . GLN A 1 84 ? 0.939 25.234 2.223 1 97 84 GLN A C 1
ATOM 657 O O . GLN A 1 84 ? 1.88 24.484 1.918 1 97 84 GLN A O 1
ATOM 662 N N . ARG A 1 85 ? 0.858 25.891 3.314 1 95.44 85 ARG A N 1
ATOM 663 C CA . ARG A 1 85 ? 1.831 25.75 4.395 1 95.44 85 ARG A CA 1
ATOM 664 C C . ARG A 1 85 ? 1.192 25.125 5.633 1 95.44 85 ARG A C 1
ATOM 666 O O . ARG A 1 85 ? 0.068 25.484 6 1 95.44 85 ARG A O 1
ATOM 673 N N . ILE A 1 86 ? 1.86 24.156 6.164 1 95.81 86 ILE A N 1
ATOM 674 C CA . ILE A 1 86 ? 1.41 23.547 7.41 1 95.81 86 ILE A CA 1
ATOM 675 C C . ILE A 1 86 ? 2.445 23.797 8.508 1 95.81 86 ILE A C 1
ATOM 677 O O . ILE A 1 86 ? 3.645 23.609 8.289 1 95.81 86 ILE A O 1
ATOM 681 N N . ARG A 1 87 ? 2.008 24.266 9.648 1 90.25 87 ARG A N 1
ATOM 682 C CA . ARG A 1 87 ? 2.869 24.531 10.797 1 90.25 87 ARG A CA 1
ATOM 683 C C . ARG A 1 87 ? 2.438 23.719 12.008 1 90.25 87 ARG A C 1
ATOM 685 O O . ARG A 1 87 ? 1.25 23.656 12.336 1 90.25 87 ARG A O 1
ATOM 692 N N . GLN A 1 88 ? 3.33 22.953 12.508 1 85.19 88 GLN A N 1
ATOM 693 C CA . GLN A 1 88 ? 3.092 22.219 13.742 1 85.19 88 GLN A CA 1
ATOM 694 C C . GLN A 1 88 ? 4.363 22.125 14.578 1 85.19 88 GLN A C 1
ATOM 696 O O . GLN A 1 88 ? 5.441 21.844 14.055 1 85.19 88 GLN A O 1
ATOM 701 N N . ALA A 1 89 ? 4.188 22.328 15.812 1 73.62 89 ALA A N 1
ATOM 702 C CA . ALA A 1 89 ? 5.273 22.141 16.766 1 73.62 89 ALA A CA 1
ATOM 703 C C . ALA A 1 89 ? 6.523 22.906 16.328 1 73.62 89 ALA A C 1
ATOM 705 O O . ALA A 1 89 ? 7.629 22.359 16.359 1 73.62 89 ALA A O 1
ATOM 706 N N . GLY A 1 90 ? 6.273 24.078 15.859 1 68.5 90 GLY A N 1
ATOM 707 C CA . GLY A 1 90 ? 7.383 24.953 15.508 1 68.5 90 GLY A CA 1
ATOM 708 C C . GLY A 1 90 ? 7.996 24.625 14.164 1 68.5 90 GLY A C 1
ATOM 709 O O . GLY A 1 90 ? 8.914 25.312 13.703 1 68.5 90 GLY A O 1
ATOM 710 N N . MET A 1 91 ? 7.516 23.641 13.57 1 76.94 91 MET A N 1
ATOM 711 C CA . MET A 1 91 ? 7.992 23.234 12.242 1 76.94 91 MET A CA 1
ATOM 712 C C . MET A 1 91 ? 6.996 23.641 11.164 1 76.94 91 MET A C 1
ATOM 714 O O . MET A 1 91 ? 5.812 23.844 11.445 1 76.94 91 MET A O 1
ATOM 718 N N . GLU A 1 92 ? 7.633 23.875 10 1 86.75 92 GLU A N 1
ATOM 719 C CA . GLU A 1 92 ? 6.801 24.281 8.875 1 86.75 92 GLU A CA 1
ATOM 720 C C . GLU A 1 92 ? 7.148 23.5 7.609 1 86.75 92 GLU A C 1
ATOM 722 O O . GLU A 1 92 ? 8.32 23.266 7.328 1 86.75 92 GLU A O 1
ATOM 727 N N . VAL A 1 93 ? 6.113 23.094 6.934 1 91.75 93 VAL A N 1
ATOM 728 C CA . VAL A 1 93 ? 6.32 22.469 5.637 1 91.75 93 VAL A CA 1
ATOM 729 C C . VAL A 1 93 ? 5.406 23.109 4.598 1 91.75 93 VAL A C 1
ATOM 731 O O . VAL A 1 93 ? 4.277 23.5 4.91 1 91.75 93 VAL A O 1
ATOM 734 N N . GLU A 1 94 ? 5.965 23.25 3.451 1 93.06 94 GLU A N 1
ATOM 735 C CA . GLU A 1 94 ? 5.152 23.688 2.316 1 93.06 94 GLU A CA 1
ATOM 736 C C . GLU A 1 94 ? 4.836 22.516 1.389 1 93.06 94 GLU A C 1
ATOM 738 O O . GLU A 1 94 ? 5.715 21.703 1.084 1 93.06 94 GLU A O 1
ATOM 743 N N . LEU A 1 95 ? 3.594 22.484 1.005 1 96.44 95 LEU A N 1
ATOM 744 C CA . LEU A 1 95 ? 3.15 21.422 0.101 1 96.44 95 LEU A CA 1
ATOM 745 C C . LEU A 1 95 ? 2.766 22 -1.258 1 96.44 95 LEU A C 1
ATOM 747 O O . LEU A 1 95 ? 2.006 22.969 -1.335 1 96.44 95 LEU A O 1
ATOM 751 N N . GLY A 1 96 ? 3.379 21.469 -2.293 1 94.94 96 GLY A N 1
ATOM 752 C CA . GLY A 1 96 ? 2.9 21.641 -3.656 1 94.94 96 GLY A CA 1
ATOM 753 C C . GLY A 1 96 ? 2.254 20.391 -4.223 1 94.94 96 GLY A C 1
ATOM 754 O O . GLY A 1 96 ? 2.117 19.375 -3.52 1 94.94 96 GLY A O 1
ATOM 755 N N . PRO A 1 97 ? 1.85 20.516 -5.535 1 93.19 97 PRO A N 1
ATOM 756 C CA . PRO A 1 97 ? 1.203 19.359 -6.137 1 93.19 97 PRO A CA 1
ATOM 757 C C . PRO A 1 97 ? 2.035 18.078 -5.992 1 93.19 97 PRO A C 1
ATOM 759 O O . PRO A 1 97 ? 3.24 18.094 -6.254 1 93.19 97 PRO A O 1
ATOM 762 N N . GLU A 1 98 ? 1.39 17.031 -5.504 1 92.94 98 GLU A N 1
ATOM 763 C CA . GLU A 1 98 ? 1.947 15.688 -5.387 1 92.94 98 GLU A CA 1
ATOM 764 C C . GLU A 1 98 ? 2.732 15.523 -4.09 1 92.94 98 GLU A C 1
ATOM 766 O O . GLU A 1 98 ? 3.25 14.445 -3.801 1 92.94 98 GLU A O 1
ATOM 771 N N . ASP A 1 99 ? 2.826 16.594 -3.328 1 96.12 99 ASP A N 1
ATOM 772 C CA . ASP A 1 99 ? 3.471 16.484 -2.023 1 96.12 99 ASP A CA 1
ATOM 773 C C . ASP A 1 99 ? 2.518 15.875 -0.994 1 96.12 99 ASP A C 1
ATOM 775 O O . ASP A 1 99 ? 1.298 15.961 -1.144 1 96.12 99 ASP A O 1
ATOM 779 N N . ILE A 1 100 ? 3.094 15.203 0.014 1 97.44 100 ILE A N 1
ATOM 780 C CA . ILE A 1 100 ? 2.33 14.578 1.091 1 97.44 100 ILE A CA 1
ATOM 781 C C . ILE A 1 100 ? 2.938 14.961 2.439 1 97.44 100 ILE A C 1
ATOM 783 O O . ILE A 1 100 ? 4.16 14.977 2.592 1 97.44 100 ILE A O 1
ATOM 787 N N . ALA A 1 101 ? 2.109 15.234 3.436 1 96.75 101 ALA A N 1
ATOM 788 C CA . ALA A 1 101 ? 2.564 15.492 4.797 1 96.75 101 ALA A CA 1
ATOM 789 C C . ALA A 1 101 ? 1.777 14.664 5.809 1 96.75 101 ALA A C 1
ATOM 791 O O . ALA A 1 101 ? 0.59 14.398 5.609 1 96.75 101 ALA A O 1
ATOM 792 N N . LEU A 1 102 ? 2.494 14.203 6.828 1 95.56 102 LEU A N 1
ATOM 793 C CA . LEU A 1 102 ? 1.861 13.625 8.008 1 95.56 102 LEU A CA 1
ATOM 794 C C . LEU A 1 102 ? 1.73 14.656 9.117 1 95.56 102 LEU A C 1
ATOM 796 O O . LEU A 1 102 ? 2.689 15.367 9.43 1 95.56 102 LEU A O 1
ATOM 800 N N . VAL A 1 103 ? 0.497 14.766 9.68 1 94.12 103 VAL A N 1
ATOM 801 C CA . VAL A 1 103 ? 0.23 15.758 10.719 1 94.12 103 VAL A CA 1
ATOM 802 C C . VAL A 1 103 ? -0.425 15.086 11.922 1 94.12 103 VAL A C 1
ATOM 804 O O . VAL A 1 103 ? -1.358 14.297 11.766 1 94.12 103 VAL A O 1
ATOM 807 N N . ASP A 1 104 ? 0.005 15.367 13.102 1 89.56 104 ASP A N 1
ATOM 808 C CA . ASP A 1 104 ? -0.518 14.812 14.344 1 89.56 104 ASP A CA 1
ATOM 809 C C . ASP A 1 104 ? -1.722 15.602 14.844 1 89.56 104 ASP A C 1
ATOM 811 O O . ASP A 1 104 ? -1.578 16.75 15.281 1 89.56 104 ASP A O 1
ATOM 815 N N . SER A 1 105 ? -2.875 14.992 14.836 1 87.88 105 SER A N 1
ATOM 816 C CA . SER A 1 105 ? -4.094 15.703 15.203 1 87.88 105 SER A CA 1
ATOM 817 C C . SER A 1 105 ? -4.168 15.922 16.719 1 87.88 105 SER A C 1
ATOM 819 O O . SER A 1 105 ? -4.984 16.719 17.188 1 87.88 105 SER A O 1
ATOM 821 N N . ALA A 1 106 ? -3.354 15.195 17.422 1 80.38 106 ALA A N 1
ATOM 822 C CA . ALA A 1 106 ? -3.34 15.344 18.875 1 80.38 106 ALA A CA 1
ATOM 823 C C . ALA A 1 106 ? -2.6 16.609 19.297 1 80.38 106 ALA A C 1
ATOM 825 O O . ALA A 1 106 ? -2.561 16.953 20.484 1 80.38 106 ALA A O 1
ATOM 826 N N . ARG A 1 107 ? -2.064 17.312 18.375 1 79.81 107 ARG A N 1
ATOM 827 C CA . ARG A 1 107 ? -1.349 18.562 18.609 1 79.81 107 ARG A CA 1
ATOM 828 C C . ARG A 1 107 ? -1.953 19.703 17.797 1 79.81 107 ARG A C 1
ATOM 830 O O . ARG A 1 107 ? -2.633 19.469 16.797 1 79.81 107 ARG A O 1
ATOM 837 N N . LEU A 1 108 ? -1.661 20.875 18.297 1 79.69 108 LEU A N 1
ATOM 838 C CA . LEU A 1 108 ? -2.09 22.047 17.547 1 79.69 108 LEU A CA 1
ATOM 839 C C . LEU A 1 108 ? -1.324 22.172 16.234 1 79.69 108 LEU A C 1
ATOM 841 O O . LEU A 1 108 ? -0.124 21.891 16.188 1 79.69 108 LEU A O 1
ATOM 845 N N . PHE A 1 109 ? -2.076 22.531 15.211 1 87.38 109 PHE A N 1
ATOM 846 C CA . PHE A 1 109 ? -1.409 22.859 13.961 1 87.38 109 PHE A CA 1
ATOM 847 C C . PHE A 1 109 ? -2.268 23.797 13.117 1 87.38 109 PHE A C 1
ATOM 849 O O . PHE A 1 109 ? -3.445 24 13.414 1 87.38 109 PHE A O 1
ATOM 856 N N . GLU A 1 110 ? -1.588 24.375 12.148 1 91.81 110 GLU A N 1
ATOM 857 C CA . GLU A 1 110 ? -2.254 25.312 11.25 1 91.81 110 GLU A CA 1
ATOM 858 C C . GLU A 1 110 ? -1.957 24.984 9.789 1 91.81 110 GLU A C 1
ATOM 860 O O . GLU A 1 110 ? -0.85 24.547 9.453 1 91.81 110 GLU A O 1
ATOM 865 N N . ILE A 1 111 ? -2.973 25.125 9.023 1 96.75 111 ILE A N 1
ATOM 866 C CA . ILE A 1 111 ? -2.852 25 7.574 1 96.75 111 ILE A CA 1
ATOM 867 C C . ILE A 1 111 ? -3.158 26.344 6.914 1 96.75 111 ILE A C 1
ATOM 869 O O . ILE A 1 111 ? -4.207 26.938 7.168 1 96.75 111 ILE A O 1
ATOM 873 N N . GLU A 1 112 ? -2.291 26.812 6.176 1 94.19 112 GLU A N 1
ATOM 874 C CA . GLU A 1 112 ? -2.441 28.062 5.453 1 94.19 112 GLU A CA 1
ATOM 875 C C . GLU A 1 112 ? -2.439 27.844 3.943 1 94.19 112 GLU A C 1
ATOM 877 O O . GLU A 1 112 ? -1.377 27.781 3.32 1 94.19 112 GLU A O 1
ATOM 882 N N . PRO A 1 113 ? -3.645 27.766 3.32 1 95.81 113 PRO A N 1
ATOM 883 C CA . PRO A 1 113 ? -3.697 27.734 1.857 1 95.81 113 PRO A CA 1
ATOM 884 C C . PRO A 1 113 ? -3.119 29 1.217 1 95.81 113 PRO A C 1
ATOM 886 O O . PRO A 1 113 ? -3.354 30.109 1.704 1 95.81 113 PRO A O 1
ATOM 889 N N . LEU A 1 114 ? -2.227 28.797 0.247 1 91.81 114 LEU A N 1
ATOM 890 C CA . LEU A 1 114 ? -1.693 29.906 -0.546 1 91.81 114 LEU A CA 1
ATOM 891 C C . LEU A 1 114 ? -2.451 30.031 -1.863 1 91.81 114 LEU A C 1
ATOM 893 O O . LEU A 1 114 ? -1.89 29.797 -2.934 1 91.81 114 LEU A O 1
ATOM 897 N N . GLY A 1 115 ? -3.727 30.516 -1.753 1 90.62 115 GLY A N 1
ATOM 898 C CA . GLY A 1 115 ? -4.672 30.516 -2.857 1 90.62 115 GLY A CA 1
ATOM 899 C C . GLY A 1 115 ? -5.629 29.344 -2.828 1 90.62 115 GLY A C 1
ATOM 900 O O . GLY A 1 115 ? -5.973 28.828 -1.757 1 90.62 115 GLY A O 1
ATOM 901 N N . LEU A 1 116 ? -6.199 28.984 -3.975 1 94.75 116 LEU A N 1
ATOM 902 C CA . LEU A 1 116 ? -7.098 27.844 -4.059 1 94.75 116 LEU A CA 1
ATOM 903 C C . LEU A 1 116 ? -6.312 26.531 -4.047 1 94.75 116 LEU A C 1
ATOM 905 O O . LEU A 1 116 ? -5.363 26.359 -4.812 1 94.75 116 LEU A O 1
ATOM 909 N N . VAL A 1 117 ? -6.711 25.672 -3.113 1 97.38 117 VAL A N 1
ATOM 910 C CA . VAL A 1 117 ? -6 24.406 -2.986 1 97.38 117 VAL A CA 1
ATOM 911 C C . VAL A 1 117 ? -6.992 23.25 -3.018 1 97.38 117 VAL A C 1
ATOM 913 O O . VAL A 1 117 ? -8.172 23.422 -2.709 1 97.38 117 VAL A O 1
ATOM 916 N N . GLU A 1 118 ? -6.516 22.125 -3.488 1 97.31 118 GLU A N 1
ATOM 917 C CA . GLU A 1 118 ? -7.23 20.844 -3.414 1 97.31 118 GLU A CA 1
ATOM 918 C C . GLU A 1 118 ? -6.363 19.766 -2.785 1 97.31 118 GLU A C 1
ATOM 920 O O . GLU A 1 118 ? -5.199 19.609 -3.154 1 97.31 118 GLU A O 1
ATOM 925 N N . ASN A 1 119 ? -6.93 19.109 -1.8 1 97.81 119 ASN A N 1
ATOM 926 C CA . ASN A 1 119 ? -6.168 18.047 -1.172 1 97.81 119 ASN A CA 1
ATOM 927 C C . ASN A 1 119 ? -7.07 16.875 -0.768 1 97.81 119 ASN A C 1
ATOM 929 O O . ASN A 1 119 ? -8.297 17 -0.759 1 97.81 119 ASN A O 1
ATOM 933 N N . ILE A 1 120 ? -6.492 15.742 -0.624 1 97.81 120 ILE A N 1
ATOM 934 C CA . ILE A 1 120 ? -7.105 14.57 -0.003 1 97.81 120 ILE A CA 1
ATOM 935 C C . ILE A 1 120 ? -6.449 14.305 1.351 1 97.81 120 ILE A C 1
ATOM 937 O O . ILE A 1 120 ? -5.223 14.32 1.467 1 97.81 120 ILE A O 1
ATOM 941 N N . SER A 1 121 ? -7.23 14.188 2.389 1 97.5 121 SER A N 1
ATOM 942 C CA . SER A 1 121 ? -6.742 13.844 3.719 1 97.5 121 SER A CA 1
ATOM 943 C C . SER A 1 121 ? -7.199 12.445 4.125 1 97.5 121 SER A C 1
ATOM 945 O O . SER A 1 121 ? -8.398 12.148 4.117 1 97.5 121 SER A O 1
ATOM 947 N N . VAL A 1 122 ? -6.254 11.578 4.406 1 97.38 122 VAL A N 1
ATOM 948 C CA . VAL A 1 122 ? -6.562 10.266 4.949 1 97.38 122 VAL A CA 1
ATOM 949 C C . VAL A 1 122 ? -6.391 10.273 6.469 1 97.38 122 VAL A C 1
ATOM 951 O O . VAL A 1 122 ? -5.34 10.664 6.977 1 97.38 122 VAL A O 1
ATOM 954 N N . HIS A 1 123 ? -7.414 9.883 7.211 1 96.38 123 HIS A N 1
ATOM 955 C CA . HIS A 1 123 ? -7.414 9.938 8.672 1 96.38 123 HIS A CA 1
ATOM 956 C C . HIS A 1 123 ? -6.934 8.617 9.266 1 96.38 123 HIS A C 1
ATOM 958 O O . HIS A 1 123 ? -7.734 7.723 9.539 1 96.38 123 HIS A O 1
ATOM 964 N N . LEU A 1 124 ? -5.66 8.578 9.523 1 95.62 124 LEU A N 1
ATOM 965 C CA . LEU A 1 124 ? -5.051 7.371 10.078 1 95.62 124 LEU A CA 1
ATOM 966 C C . LEU A 1 124 ? -5.234 7.32 11.594 1 95.62 124 LEU A C 1
ATOM 968 O O . LEU A 1 124 ? -5.168 8.352 12.266 1 95.62 124 LEU A O 1
ATOM 972 N N . SER A 1 125 ? -5.422 6.113 12.117 1 91.5 125 SER A N 1
ATOM 973 C CA . SER A 1 125 ? -5.453 5.953 13.562 1 91.5 125 SER A CA 1
ATOM 974 C C . SER A 1 125 ? -4.125 6.355 14.195 1 91.5 125 SER A C 1
ATOM 976 O O . SER A 1 125 ? -3.08 5.793 13.867 1 91.5 125 SER A O 1
ATOM 978 N N . ARG A 1 126 ? -4.156 7.238 15.094 1 89.12 126 ARG A N 1
ATOM 979 C CA . ARG A 1 126 ? -2.941 7.711 15.75 1 89.12 126 ARG A CA 1
ATOM 980 C C . ARG A 1 126 ? -2.273 6.586 16.531 1 89.12 126 ARG A C 1
ATOM 982 O O . ARG A 1 126 ? -1.044 6.504 16.594 1 89.12 126 ARG A O 1
ATOM 989 N N . ASP A 1 127 ? -3.072 5.738 17.156 1 83.38 127 ASP A N 1
ATOM 990 C CA . ASP A 1 127 ? -2.561 4.605 17.922 1 83.38 127 ASP A CA 1
ATOM 991 C C . ASP A 1 127 ? -1.729 3.68 17.031 1 83.38 127 ASP A C 1
ATOM 993 O O . ASP A 1 127 ? -0.637 3.256 17.422 1 83.38 127 ASP A O 1
ATOM 997 N N . ILE A 1 128 ? -2.186 3.471 15.891 1 87.25 128 ILE A N 1
ATOM 998 C CA . ILE A 1 128 ? -1.492 2.574 14.977 1 87.25 128 ILE A CA 1
ATOM 999 C C . ILE A 1 128 ? -0.214 3.24 14.469 1 87.25 128 ILE A C 1
ATOM 1001 O O . ILE A 1 128 ? 0.841 2.605 14.406 1 87.25 128 ILE A O 1
ATOM 1005 N N . VAL A 1 129 ? -0.291 4.512 14.141 1 90.19 129 VAL A N 1
ATOM 1006 C CA . VAL A 1 129 ? 0.865 5.254 13.648 1 90.19 129 VAL A CA 1
ATOM 1007 C C . VAL A 1 129 ? 1.944 5.305 14.727 1 90.19 129 VAL A C 1
ATOM 1009 O O . VAL A 1 129 ? 3.113 5.012 14.461 1 90.19 129 VAL A O 1
ATOM 1012 N N . THR A 1 130 ? 1.584 5.578 15.945 1 82.44 130 THR A N 1
ATOM 1013 C CA . THR A 1 130 ? 2.553 5.805 17.016 1 82.44 130 THR A CA 1
ATOM 1014 C C . THR A 1 130 ? 3.18 4.488 17.469 1 82.44 130 THR A C 1
ATOM 1016 O O . THR A 1 130 ? 4.27 4.477 18.031 1 82.44 130 THR A O 1
ATOM 1019 N N . ARG A 1 131 ? 2.562 3.406 17.219 1 79.56 131 ARG A N 1
ATOM 1020 C CA . ARG A 1 131 ? 3.127 2.098 17.547 1 79.56 131 ARG A CA 1
ATOM 1021 C C . ARG A 1 131 ? 4.305 1.771 16.625 1 79.56 131 ARG A C 1
ATOM 1023 O O . ARG A 1 131 ? 5.227 1.059 17.031 1 79.56 131 ARG A O 1
ATOM 1030 N N . GLN A 1 132 ? 4.199 2.309 15.508 1 76.31 132 GLN A N 1
ATOM 1031 C CA . GLN A 1 132 ? 5.23 1.97 14.531 1 76.31 132 GLN A CA 1
ATOM 1032 C C . GLN A 1 132 ? 6.305 3.049 14.477 1 76.31 132 GLN A C 1
ATOM 1034 O O . GLN A 1 132 ? 7.438 2.781 14.062 1 76.31 132 GLN A O 1
ATOM 1039 N N . PHE A 1 133 ? 5.859 4.207 14.828 1 74.75 133 PHE A N 1
ATOM 1040 C CA . PHE A 1 133 ? 6.777 5.34 14.797 1 74.75 133 PHE A CA 1
ATOM 1041 C C . PHE A 1 133 ? 7.488 5.5 16.141 1 74.75 133 PHE A C 1
ATOM 1043 O O . PHE A 1 133 ? 6.84 5.598 17.172 1 74.75 133 PHE A O 1
ATOM 1050 N N . LYS A 1 134 ? 8.805 5.23 16.219 1 62 134 LYS A N 1
ATOM 1051 C CA . LYS A 1 134 ? 9.57 5.316 17.469 1 62 134 LYS A CA 1
ATOM 1052 C C . LYS A 1 134 ? 9.859 6.766 17.828 1 62 134 LYS A C 1
ATOM 1054 O O . LYS A 1 134 ? 10.133 7.078 18.984 1 62 134 LYS A O 1
ATOM 1059 N N . GLY A 1 135 ? 9.578 7.688 16.953 1 59.25 135 GLY A N 1
ATOM 1060 C CA . GLY A 1 135 ? 9.953 9.055 17.266 1 59.25 135 GLY A CA 1
ATOM 1061 C C . GLY A 1 135 ? 8.805 9.875 17.812 1 59.25 135 GLY A C 1
ATOM 1062 O O . GLY A 1 135 ? 7.645 9.461 17.734 1 59.25 135 GLY A O 1
ATOM 1063 N N . ASP A 1 136 ? 9.156 10.906 18.516 1 57.75 136 ASP A N 1
ATOM 1064 C CA . ASP A 1 136 ? 8.188 11.766 19.188 1 57.75 136 ASP A CA 1
ATOM 1065 C C . ASP A 1 136 ? 7.523 12.727 18.203 1 57.75 136 ASP A C 1
ATOM 1067 O O . ASP A 1 136 ? 6.48 13.312 18.5 1 57.75 136 ASP A O 1
ATOM 1071 N N . ASN A 1 137 ? 8.078 12.945 17.125 1 71.62 137 ASN A N 1
ATOM 1072 C CA . ASN A 1 137 ? 7.504 13.891 16.172 1 71.62 137 ASN A CA 1
ATOM 1073 C C . ASN A 1 137 ? 6.973 13.188 14.93 1 71.62 137 ASN A C 1
ATOM 1075 O O . ASN A 1 137 ? 7.746 12.648 14.133 1 71.62 137 ASN A O 1
ATOM 1079 N N . LEU A 1 138 ? 5.684 13.25 14.828 1 83.31 138 LEU A N 1
ATOM 1080 C CA . LEU A 1 138 ? 5.02 12.594 13.703 1 83.31 138 LEU A CA 1
ATOM 1081 C C . LEU A 1 138 ? 4.898 13.539 12.516 1 83.31 138 LEU A C 1
ATOM 1083 O O . LEU A 1 138 ? 4.707 13.094 11.383 1 83.31 138 LEU A O 1
ATOM 1087 N N . PHE A 1 139 ? 5.141 14.828 12.781 1 89.75 139 PHE A N 1
ATOM 1088 C CA . PHE A 1 139 ? 4.898 15.812 11.734 1 89.75 139 PHE A CA 1
ATOM 1089 C C . PHE A 1 139 ? 6.055 15.844 10.742 1 89.75 139 PHE A C 1
ATOM 1091 O O . PHE A 1 139 ? 7.223 15.906 11.141 1 89.75 139 PHE A O 1
ATOM 1098 N N . GLY A 1 140 ? 5.672 15.836 9.445 1 90.94 140 GLY A N 1
ATOM 1099 C CA . GLY A 1 140 ? 6.703 15.984 8.43 1 90.94 140 GLY A CA 1
ATOM 1100 C C . GLY A 1 140 ? 6.199 15.719 7.023 1 90.94 140 GLY A C 1
ATOM 1101 O O . GLY A 1 140 ? 5.098 15.188 6.844 1 90.94 140 GLY A O 1
ATOM 1102 N N . LYS A 1 141 ? 7.035 16.188 6.109 1 93.5 141 LYS A N 1
ATOM 1103 C CA . LYS A 1 141 ? 6.773 15.961 4.691 1 93.5 141 LYS A CA 1
ATOM 1104 C C . LYS A 1 141 ? 7.48 14.703 4.199 1 93.5 141 LYS A C 1
ATOM 1106 O O . LYS A 1 141 ? 8.641 14.461 4.547 1 93.5 141 LYS A O 1
ATOM 1111 N N . LEU A 1 142 ? 6.727 13.961 3.418 1 93.06 142 LEU A N 1
ATOM 1112 C CA . LEU A 1 142 ? 7.371 12.805 2.811 1 93.06 142 LEU A CA 1
ATOM 1113 C C . LEU A 1 142 ? 8.359 13.234 1.73 1 93.06 142 LEU A C 1
ATOM 1115 O O . LEU A 1 142 ? 8.109 14.195 0.999 1 93.06 142 LEU A O 1
ATOM 1119 N N . SER A 1 143 ? 9.438 12.469 1.638 1 87.94 143 SER A N 1
ATOM 1120 C CA . SER A 1 143 ? 10.43 12.742 0.601 1 87.94 143 SER A CA 1
ATOM 1121 C C . SER A 1 143 ? 9.844 12.539 -0.792 1 87.94 143 SER A C 1
ATOM 1123 O O . SER A 1 143 ? 9.102 11.578 -1.023 1 87.94 143 SER A O 1
ATOM 1125 N N . ARG A 1 144 ? 10.133 13.398 -1.737 1 81.38 144 ARG A N 1
ATOM 1126 C CA . ARG A 1 144 ? 9.562 13.328 -3.082 1 81.38 144 ARG A CA 1
ATOM 1127 C C . ARG A 1 144 ? 10.227 12.219 -3.891 1 81.38 144 ARG A C 1
ATOM 1129 O O . ARG A 1 144 ? 9.609 11.656 -4.801 1 81.38 144 ARG A O 1
ATOM 1136 N N . ASN A 1 145 ? 11.508 11.875 -3.631 1 77.44 145 ASN A N 1
ATOM 1137 C CA . ASN A 1 145 ? 12.266 10.977 -4.496 1 77.44 145 ASN A CA 1
ATOM 1138 C C . ASN A 1 145 ? 12.453 9.602 -3.852 1 77.44 145 ASN A C 1
ATOM 1140 O O . ASN A 1 145 ? 13.367 8.859 -4.219 1 77.44 145 ASN A O 1
ATOM 1144 N N . ASN A 1 146 ? 11.594 9.312 -2.959 1 85.81 146 ASN A N 1
ATOM 1145 C CA . ASN A 1 146 ? 11.625 8.031 -2.258 1 85.81 146 ASN A CA 1
ATOM 1146 C C . ASN A 1 146 ? 10.594 7.059 -2.811 1 85.81 146 ASN A C 1
ATOM 1148 O O . ASN A 1 146 ? 9.477 7.461 -3.158 1 85.81 146 ASN A O 1
ATOM 1152 N N . VAL A 1 147 ? 11.031 5.836 -2.938 1 91.75 147 VAL A N 1
ATOM 1153 C CA . VAL A 1 147 ? 10.156 4.816 -3.504 1 91.75 147 VAL A CA 1
ATOM 1154 C C . VAL A 1 147 ? 8.922 4.648 -2.625 1 91.75 147 VAL A C 1
ATOM 1156 O O . VAL A 1 147 ? 7.805 4.547 -3.131 1 91.75 147 VAL A O 1
ATOM 1159 N N . SER A 1 148 ? 9.102 4.645 -1.326 1 94.38 148 SER A N 1
ATOM 1160 C CA . SER A 1 148 ? 7.969 4.523 -0.417 1 94.38 148 SER A CA 1
ATOM 1161 C C . SER A 1 148 ? 7 5.688 -0.582 1 94.38 148 SER A C 1
ATOM 1163 O O . SER A 1 148 ? 5.785 5.504 -0.53 1 94.38 148 SER A O 1
ATOM 1165 N N . SER A 1 149 ? 7.531 6.859 -0.757 1 93.81 149 SER A N 1
ATOM 1166 C CA . SER A 1 149 ? 6.68 8.016 -1.013 1 93.81 149 SER A CA 1
ATOM 1167 C C . SER A 1 149 ? 5.871 7.836 -2.295 1 93.81 149 SER A C 1
ATOM 1169 O O . SER A 1 149 ? 4.691 8.188 -2.346 1 93.81 149 SER A O 1
ATOM 1171 N N . ARG A 1 150 ? 6.52 7.344 -3.295 1 93.75 150 ARG A N 1
ATOM 1172 C CA . ARG A 1 150 ? 5.824 7.07 -4.547 1 93.75 150 ARG A CA 1
ATOM 1173 C C . ARG A 1 150 ? 4.68 6.086 -4.332 1 93.75 150 ARG A C 1
ATOM 1175 O O . ARG A 1 150 ? 3.604 6.238 -4.914 1 93.75 150 ARG A O 1
ATOM 1182 N N . MET A 1 151 ? 4.902 5.047 -3.545 1 97 151 MET A N 1
ATOM 1183 C CA . MET A 1 151 ? 3.871 4.062 -3.234 1 97 151 MET A CA 1
ATOM 1184 C C . MET A 1 151 ? 2.705 4.707 -2.494 1 97 151 MET A C 1
ATOM 1186 O O . MET A 1 151 ? 1.543 4.453 -2.812 1 97 151 MET A O 1
ATOM 1190 N N . VAL A 1 152 ? 3.012 5.551 -1.502 1 97.81 152 VAL A N 1
ATOM 1191 C CA . VAL A 1 152 ? 1.965 6.258 -0.773 1 97.81 152 VAL A CA 1
ATOM 1192 C C . VAL A 1 152 ? 1.128 7.086 -1.746 1 97.81 152 VAL A C 1
ATOM 1194 O O . VAL A 1 152 ? -0.104 7.062 -1.693 1 97.81 152 VAL A O 1
ATOM 1197 N N . ARG A 1 153 ? 1.791 7.793 -2.633 1 96.31 153 ARG A N 1
ATOM 1198 C CA . ARG A 1 153 ? 1.1 8.609 -3.625 1 96.31 153 ARG A CA 1
ATOM 1199 C C . ARG A 1 153 ? 0.167 7.762 -4.48 1 96.31 153 ARG A C 1
ATOM 1201 O O . ARG A 1 153 ? -0.983 8.133 -4.719 1 96.31 153 ARG A O 1
ATOM 1208 N N . SER A 1 154 ? 0.666 6.633 -4.898 1 96 154 SER A N 1
ATOM 1209 C CA . SER A 1 154 ? -0.143 5.742 -5.723 1 96 154 SER A CA 1
ATOM 1210 C C . SER A 1 154 ? -1.397 5.289 -4.984 1 96 154 SER A C 1
ATOM 1212 O O . SER A 1 154 ? -2.486 5.254 -5.562 1 96 154 SER A O 1
ATOM 1214 N N . LEU A 1 155 ? -1.271 4.949 -3.752 1 97.62 155 LEU A N 1
ATOM 1215 C CA . LEU A 1 155 ? -2.406 4.5 -2.955 1 97.62 155 LEU A CA 1
ATOM 1216 C C . LEU A 1 155 ? -3.414 5.629 -2.76 1 97.62 155 LEU A C 1
ATOM 1218 O O . LEU A 1 155 ? -4.613 5.438 -2.973 1 97.62 155 LEU A O 1
ATOM 1222 N N . VAL A 1 156 ? -2.912 6.773 -2.389 1 97.56 156 VAL A N 1
ATOM 1223 C CA . VAL A 1 156 ? -3.805 7.891 -2.098 1 97.56 156 VAL A CA 1
ATOM 1224 C C . VAL A 1 156 ? -4.523 8.328 -3.373 1 97.56 156 VAL A C 1
ATOM 1226 O O . VAL A 1 156 ? -5.707 8.672 -3.342 1 97.56 156 VAL A O 1
ATOM 1229 N N . GLN A 1 157 ? -3.805 8.344 -4.461 1 93.69 157 GLN A N 1
ATOM 1230 C CA . GLN A 1 157 ? -4.43 8.664 -5.738 1 93.69 157 GLN A CA 1
ATOM 1231 C C . GLN A 1 157 ? -5.527 7.664 -6.086 1 93.69 157 GLN A C 1
ATOM 1233 O O . GLN A 1 157 ? -6.594 8.047 -6.57 1 93.69 157 GLN A O 1
ATOM 1238 N N . SER A 1 158 ? -5.273 6.406 -5.828 1 93.81 158 SER A N 1
ATOM 1239 C CA . SER A 1 158 ? -6.281 5.379 -6.07 1 93.81 158 SER A CA 1
ATOM 1240 C C . SER A 1 158 ? -7.488 5.562 -5.16 1 93.81 158 SER A C 1
ATOM 1242 O O . SER A 1 158 ? -8.633 5.371 -5.586 1 93.81 158 SER A O 1
ATOM 1244 N N . ILE A 1 159 ? -7.285 5.918 -3.93 1 93.5 159 ILE A N 1
ATOM 1245 C CA . ILE A 1 159 ? -8.352 6.223 -2.984 1 93.5 159 ILE A CA 1
ATOM 1246 C C . ILE A 1 159 ? -9.219 7.355 -3.529 1 93.5 159 ILE A C 1
ATOM 1248 O O . ILE A 1 159 ? -10.453 7.293 -3.459 1 93.5 159 ILE A O 1
ATOM 1252 N N . GLY A 1 160 ? -8.57 8.32 -4.078 1 90.31 160 GLY A N 1
ATOM 1253 C CA . GLY A 1 160 ? -9.266 9.469 -4.613 1 90.31 160 GLY A CA 1
ATOM 1254 C C . GLY A 1 160 ? -10.188 9.133 -5.77 1 90.31 160 GLY A C 1
ATOM 1255 O O . GLY A 1 160 ? -11.094 9.898 -6.098 1 90.31 160 GLY A O 1
ATOM 1256 N N . LEU A 1 161 ? -9.969 7.996 -6.324 1 86.56 161 LEU A N 1
ATOM 1257 C CA . LEU A 1 161 ? -10.734 7.602 -7.504 1 86.56 161 LEU A CA 1
ATOM 1258 C C . LEU A 1 161 ? -11.859 6.648 -7.125 1 86.56 161 LEU A C 1
ATOM 1260 O O . LEU A 1 161 ? -12.688 6.285 -7.969 1 86.56 161 LEU A O 1
ATOM 1264 N N . LEU A 1 162 ? -11.875 6.305 -5.879 1 85.88 162 LEU A N 1
ATOM 1265 C CA . LEU A 1 162 ? -12.883 5.348 -5.441 1 85.88 162 LEU A CA 1
ATOM 1266 C C . LEU A 1 162 ? -14.258 6 -5.371 1 85.88 162 LEU A C 1
ATOM 1268 O O . LEU A 1 162 ? -14.375 7.18 -5.031 1 85.88 162 LEU A O 1
ATOM 1272 N N . GLY A 1 163 ? -15.188 5.215 -5.766 1 74.88 163 GLY A N 1
ATOM 1273 C CA . GLY A 1 163 ? -16.562 5.645 -5.547 1 74.88 163 GLY A CA 1
ATOM 1274 C C . GLY A 1 163 ? -17.094 5.246 -4.188 1 74.88 163 GLY A C 1
ATOM 1275 O O . GLY A 1 163 ? -16.484 4.453 -3.475 1 74.88 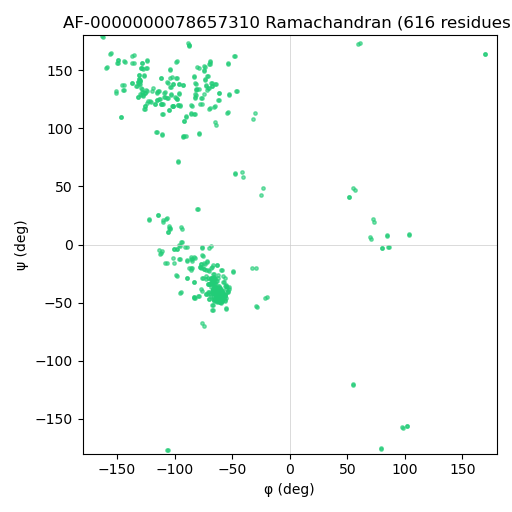163 GLY A O 1
ATOM 1276 N N . ASP A 1 164 ? -18.281 5.738 -3.805 1 70.38 164 ASP A N 1
ATOM 1277 C CA . ASP A 1 164 ? -18.922 5.418 -2.529 1 70.38 164 ASP A CA 1
ATOM 1278 C C . ASP A 1 164 ? -19.359 3.955 -2.482 1 70.38 164 ASP A C 1
ATOM 1280 O O . ASP A 1 164 ? -19.797 3.4 -3.492 1 70.38 164 ASP A O 1
ATOM 1284 N N . GLY A 1 165 ? -19.141 3.182 -1.354 1 68.62 165 GLY A N 1
ATOM 1285 C CA . GLY A 1 165 ? -19.656 1.843 -1.13 1 68.62 165 GLY A CA 1
ATOM 1286 C C . GLY A 1 165 ? -18.797 0.755 -1.741 1 68.62 165 GLY A C 1
ATOM 1287 O O . GLY A 1 165 ? -19.188 -0.416 -1.754 1 68.62 165 GLY A O 1
ATOM 1288 N N . ALA A 1 166 ? -17.719 1.118 -2.191 1 66.12 166 ALA A N 1
ATOM 1289 C CA . ALA A 1 166 ? -16.906 0.148 -2.908 1 66.12 166 ALA A CA 1
ATOM 1290 C C . ALA A 1 166 ? -16.203 -0.795 -1.938 1 66.12 166 ALA A C 1
ATOM 1292 O O . ALA A 1 166 ? -15.828 -1.913 -2.307 1 66.12 166 ALA A O 1
ATOM 1293 N N . ALA A 1 167 ? -16.078 -0.39 -0.705 1 76.81 167 ALA A N 1
ATOM 1294 C CA . ALA A 1 167 ? -15.148 -1.085 0.181 1 76.81 167 ALA A CA 1
ATOM 1295 C C . ALA A 1 167 ? -15.891 -2.025 1.126 1 76.81 167 ALA A C 1
ATOM 1297 O O . ALA A 1 167 ? -17.047 -1.766 1.499 1 76.81 167 ALA A O 1
ATOM 1298 N N . ASN A 1 168 ? -15.219 -3.15 1.38 1 76.81 168 ASN A N 1
ATOM 1299 C CA . ASN A 1 168 ? -15.719 -4.027 2.438 1 76.81 168 ASN A CA 1
ATOM 1300 C C . ASN A 1 168 ? -15.148 -3.637 3.799 1 76.81 168 ASN A C 1
ATOM 1302 O O . ASN A 1 168 ? -14.383 -2.672 3.904 1 76.81 168 ASN A O 1
ATOM 1306 N N . GLY A 1 169 ? -15.641 -4.285 4.816 1 76.81 169 GLY A N 1
ATOM 1307 C CA . GLY A 1 169 ? -15.289 -3.934 6.184 1 76.81 169 GLY A CA 1
ATOM 1308 C C . GLY A 1 169 ? -13.797 -4.008 6.449 1 76.81 169 GLY A C 1
ATOM 1309 O O . GLY A 1 169 ? -13.25 -3.17 7.168 1 76.81 169 GLY A O 1
ATOM 1310 N N . ASP A 1 170 ? -13.031 -4.867 5.711 1 86.94 170 ASP A N 1
ATOM 1311 C CA . ASP A 1 170 ? -11.633 -5.109 6.047 1 86.94 170 ASP A CA 1
ATOM 1312 C C . ASP A 1 170 ? -10.711 -4.223 5.211 1 86.94 170 ASP A C 1
ATOM 1314 O O . ASP A 1 170 ? -9.523 -4.082 5.527 1 86.94 170 ASP A O 1
ATOM 1318 N N . ASP A 1 171 ? -11.266 -3.592 4.184 1 91.94 171 ASP A N 1
ATOM 1319 C CA . ASP A 1 171 ? -10.445 -2.791 3.277 1 91.94 171 ASP A CA 1
ATOM 1320 C C . ASP A 1 171 ? -9.805 -1.613 4.012 1 91.94 171 ASP A C 1
ATOM 1322 O O . ASP A 1 171 ? -8.625 -1.314 3.811 1 91.94 171 ASP A O 1
ATOM 1326 N N . GLY A 1 172 ? -10.641 -1.05 4.855 1 93.12 172 GLY A N 1
ATOM 1327 C CA . GLY A 1 172 ? -10.164 0.137 5.547 1 93.12 172 GLY A CA 1
ATOM 1328 C C . GLY A 1 172 ? -8.938 -0.121 6.398 1 93.12 172 GLY A C 1
ATOM 1329 O O . GLY A 1 172 ? -7.953 0.615 6.316 1 93.12 172 GLY A O 1
ATOM 1330 N N . GLN A 1 173 ? -9.031 -1.119 7.156 1 91.62 173 GLN A N 1
ATOM 1331 C CA . GLN A 1 173 ? -7.91 -1.473 8.023 1 91.62 173 GLN A CA 1
ATOM 1332 C C . GLN A 1 173 ? -6.691 -1.887 7.203 1 91.62 173 GLN A C 1
ATOM 1334 O O . GLN A 1 173 ? -5.559 -1.535 7.543 1 91.62 173 GLN A O 1
ATOM 1339 N N . ALA A 1 174 ? -6.883 -2.617 6.172 1 94.5 174 ALA A N 1
ATOM 1340 C CA . ALA A 1 174 ? -5.793 -3.064 5.309 1 94.5 174 ALA A CA 1
ATOM 1341 C C . ALA A 1 174 ? -5.082 -1.88 4.664 1 94.5 174 ALA A C 1
ATOM 1343 O O . ALA A 1 174 ? -3.85 -1.821 4.648 1 94.5 174 ALA A O 1
ATOM 1344 N N . ILE A 1 175 ? -5.852 -0.963 4.148 1 96.75 175 ILE A N 1
ATOM 1345 C CA . ILE A 1 175 ? -5.297 0.221 3.504 1 96.75 175 ILE A CA 1
ATOM 1346 C C . ILE A 1 175 ? -4.539 1.06 4.531 1 96.75 175 ILE A C 1
ATOM 1348 O O . ILE A 1 175 ? -3.439 1.546 4.258 1 96.75 175 ILE A O 1
ATOM 1352 N N . GLN A 1 176 ? -5.117 1.195 5.727 1 95.5 176 GLN A N 1
ATOM 1353 C CA . GLN A 1 176 ? -4.441 1.929 6.789 1 95.5 176 GLN A CA 1
ATOM 1354 C C . GLN A 1 176 ? -3.088 1.303 7.117 1 95.5 176 GLN A C 1
ATOM 1356 O O . GLN A 1 176 ? -2.076 2.002 7.195 1 95.5 176 GLN A O 1
ATOM 1361 N N . ASN A 1 177 ? -3.059 0.034 7.293 1 94.38 177 ASN A N 1
ATOM 1362 C CA . ASN A 1 177 ? -1.814 -0.666 7.598 1 94.38 177 ASN A CA 1
ATOM 1363 C C . ASN A 1 177 ? -0.785 -0.49 6.484 1 94.38 177 ASN A C 1
ATOM 1365 O O . ASN A 1 177 ? 0.403 -0.306 6.758 1 94.38 177 ASN A O 1
ATOM 1369 N N . ALA A 1 178 ? -1.25 -0.563 5.258 1 97.12 178 ALA A N 1
ATOM 1370 C CA . ALA A 1 178 ? -0.36 -0.373 4.117 1 97.12 178 ALA A CA 1
ATOM 1371 C C . ALA A 1 178 ? 0.249 1.025 4.121 1 97.12 178 ALA A C 1
ATOM 1373 O O . ALA A 1 178 ? 1.467 1.18 4 1 97.12 178 ALA A O 1
ATOM 1374 N N . LEU A 1 179 ? -0.599 2.004 4.312 1 97.81 179 LEU A N 1
ATOM 1375 C CA . LEU A 1 179 ? -0.127 3.383 4.316 1 97.81 179 LEU A CA 1
ATOM 1376 C C . LEU A 1 179 ? 0.859 3.617 5.457 1 97.81 179 LEU A C 1
ATOM 1378 O O . LEU A 1 179 ? 1.916 4.219 5.254 1 97.81 179 LEU A O 1
ATOM 1382 N N . VAL A 1 180 ? 0.55 3.152 6.613 1 95.38 180 VAL A N 1
ATOM 1383 C CA . VAL A 1 180 ? 1.394 3.375 7.785 1 95.38 180 VAL A CA 1
ATOM 1384 C C . VAL A 1 180 ? 2.76 2.729 7.566 1 95.38 180 VAL A C 1
ATOM 1386 O O . VAL A 1 180 ? 3.791 3.314 7.906 1 95.38 180 VAL A O 1
ATOM 1389 N N . SER A 1 181 ? 2.844 1.564 6.969 1 94.25 181 SER A N 1
ATOM 1390 C CA . SER A 1 181 ? 4.105 0.878 6.711 1 94.25 181 SER A CA 1
ATOM 1391 C C . SER A 1 181 ? 4.98 1.678 5.754 1 94.25 181 SER A C 1
ATOM 1393 O O . SER A 1 181 ? 6.211 1.651 5.859 1 94.25 181 SER A O 1
ATOM 1395 N N . LEU A 1 182 ? 4.375 2.406 4.871 1 95.94 182 LEU A N 1
ATOM 1396 C CA . LEU A 1 182 ? 5.094 3.1 3.805 1 95.94 182 LEU A CA 1
ATOM 1397 C C . LEU A 1 182 ? 5.516 4.496 4.254 1 95.94 182 LEU A C 1
ATOM 1399 O O . LEU A 1 182 ? 6.527 5.023 3.785 1 95.94 182 LEU A O 1
ATOM 1403 N N . VAL A 1 183 ? 4.75 5.074 5.156 1 93.81 183 VAL A N 1
ATOM 1404 C CA . VAL A 1 183 ? 4.977 6.457 5.562 1 93.81 183 VAL A CA 1
ATOM 1405 C C . VAL A 1 183 ? 6.297 6.562 6.328 1 93.81 183 VAL A C 1
ATOM 1407 O O . VAL A 1 183 ? 7.039 7.531 6.16 1 93.81 183 VAL A O 1
ATOM 1410 N N . LEU A 1 184 ? 6.68 5.582 7.008 1 82.44 184 LEU A N 1
ATOM 1411 C CA . LEU A 1 184 ? 7.84 5.648 7.895 1 82.44 184 LEU A CA 1
ATOM 1412 C C . LEU A 1 184 ? 9.125 5.812 7.09 1 82.44 184 LEU A C 1
ATOM 1414 O O . LEU A 1 184 ? 9.867 6.781 7.285 1 82.44 184 LEU A O 1
ATOM 1418 N N . PRO A 1 185 ? 9.422 4.949 6.184 1 87.25 185 PRO A N 1
ATOM 1419 C CA . PRO A 1 185 ? 10.641 5.16 5.398 1 87.25 185 PRO A CA 1
ATOM 1420 C C . PRO A 1 185 ? 10.562 6.398 4.508 1 87.25 185 PRO A C 1
ATOM 1422 O O . PRO A 1 185 ? 11.594 6.969 4.141 1 87.25 185 PRO A O 1
ATOM 1425 N N . ALA A 1 186 ? 9.391 6.789 4.145 1 90 186 ALA A N 1
ATOM 1426 C CA . ALA A 1 186 ? 9.195 7.961 3.297 1 90 186 ALA A CA 1
ATOM 1427 C C . ALA A 1 186 ? 9.555 9.242 4.043 1 90 186 ALA A C 1
ATOM 1429 O O . ALA A 1 186 ? 9.898 10.25 3.422 1 90 186 ALA A O 1
ATOM 1430 N N . MET A 1 187 ? 9.375 9.172 5.336 1 84.88 187 MET A N 1
ATOM 1431 C CA . MET A 1 187 ? 9.695 10.336 6.168 1 84.88 187 MET A CA 1
ATOM 1432 C C . MET A 1 187 ? 11.18 10.375 6.496 1 84.88 187 MET A C 1
ATOM 1434 O O . MET A 1 187 ? 11.734 11.445 6.746 1 84.88 187 MET A O 1
ATOM 1438 N N . SER A 1 188 ? 11.875 9.164 6.641 1 67.38 188 SER A N 1
ATOM 1439 C CA . SER A 1 188 ? 13.273 9.062 7.051 1 67.38 188 SER A CA 1
ATOM 1440 C C . SER A 1 188 ? 14.211 9.562 5.957 1 67.38 188 SER A C 1
ATOM 1442 O O . SER A 1 188 ? 15.336 9.977 6.238 1 67.38 188 SER A O 1
ATOM 1444 N N . GLY A 1 189 ? 13.961 9.25 4.707 1 55.78 189 GLY A N 1
ATOM 1445 C CA . GLY A 1 189 ? 14.844 9.727 3.654 1 55.78 189 GLY A CA 1
ATOM 1446 C C . GLY A 1 189 ? 15.125 11.219 3.746 1 55.78 189 GLY A C 1
ATOM 1447 O O . GLY A 1 189 ? 16 11.734 3.059 1 55.78 189 GLY A O 1
ATOM 1448 N N . GLN A 1 190 ? 14.328 11.883 4.336 1 50.03 190 GLN A N 1
ATOM 1449 C CA . GLN A 1 190 ? 14.492 13.328 4.465 1 50.03 190 GLN A CA 1
ATOM 1450 C C . GLN A 1 190 ? 15.695 13.672 5.336 1 50.03 190 GLN A C 1
ATOM 1452 O O . GLN A 1 190 ? 16.234 14.773 5.25 1 50.03 190 GLN A O 1
ATOM 1457 N N . VAL A 1 191 ? 16.047 12.828 6.293 1 42.41 191 VAL A N 1
ATOM 1458 C CA . VAL A 1 191 ? 17.125 13.25 7.184 1 42.41 191 VAL A CA 1
ATOM 1459 C C . VAL A 1 191 ? 18.406 13.461 6.379 1 42.41 191 VAL A C 1
ATOM 1461 O O . VAL A 1 191 ? 19.25 14.289 6.742 1 42.41 191 VAL A O 1
ATOM 1464 N N . GLN A 1 192 ? 18.609 12.609 5.395 1 38.94 192 GLN A N 1
ATOM 1465 C CA . GLN A 1 192 ? 19.906 12.844 4.766 1 38.94 192 GLN A CA 1
ATOM 1466 C C . GLN A 1 192 ? 19.906 14.156 3.986 1 38.94 192 GLN A C 1
ATOM 1468 O O . GLN A 1 192 ? 20.953 14.633 3.559 1 38.94 192 GLN A O 1
ATOM 1473 N N . ASP A 1 193 ? 18.906 14.312 3.248 1 36.94 193 ASP A N 1
ATOM 1474 C CA . ASP A 1 193 ? 19.109 15.602 2.604 1 36.94 193 ASP A CA 1
ATOM 1475 C C . ASP A 1 193 ? 19.109 16.734 3.629 1 36.94 193 ASP A C 1
ATOM 1477 O O . ASP A 1 193 ? 18.266 16.766 4.527 1 36.94 193 ASP A O 1
ATOM 1481 N N . GLY A 1 194 ? 20.172 17.25 3.984 1 34.53 194 GLY A N 1
ATOM 1482 C CA . GLY A 1 194 ? 20.562 18.344 4.859 1 34.53 194 GLY A CA 1
ATOM 1483 C C . GLY A 1 194 ? 19.438 19.328 5.133 1 34.53 194 GLY A C 1
ATOM 1484 O O . GLY A 1 194 ? 19.531 20.141 6.051 1 34.53 194 GLY A O 1
ATOM 1485 N N . ASN A 1 195 ? 18.75 19.688 4.105 1 35.5 195 ASN A N 1
ATOM 1486 C CA . ASN A 1 195 ? 18.094 20.984 4.289 1 35.5 195 ASN A CA 1
ATOM 1487 C C . ASN A 1 195 ? 16.891 20.891 5.211 1 35.5 195 ASN A C 1
ATOM 1489 O O . ASN A 1 195 ? 16.719 21.703 6.121 1 35.5 195 ASN A O 1
ATOM 1493 N N . LEU A 1 196 ? 15.828 20.219 4.668 1 34.97 196 LEU A N 1
ATOM 1494 C CA . LEU A 1 196 ? 14.578 20.531 5.363 1 34.97 196 LEU A CA 1
ATOM 1495 C C . LEU A 1 196 ? 14.398 19.625 6.578 1 34.97 196 LEU A C 1
ATOM 1497 O O . LEU A 1 196 ? 13.297 19.516 7.121 1 34.97 196 LEU A O 1
ATOM 1501 N N . LEU A 1 197 ? 15.047 18.453 6.637 1 37.12 197 LEU A N 1
ATOM 1502 C CA . LEU A 1 197 ? 14.859 17.875 7.965 1 37.12 197 LEU A CA 1
ATOM 1503 C C . LEU A 1 197 ? 14.984 18.953 9.039 1 37.12 197 LEU A C 1
ATOM 1505 O O . LEU A 1 197 ? 16.094 19.406 9.352 1 37.12 197 LEU A O 1
ATOM 1509 N N . LEU A 1 198 ? 14.242 19.812 9.055 1 36.41 198 LEU A N 1
ATOM 1510 C CA . LEU A 1 198 ? 14.102 20.484 10.336 1 36.41 198 LEU A CA 1
ATOM 1511 C C . LEU A 1 198 ? 14.32 19.5 11.492 1 36.41 198 LEU A C 1
ATOM 1513 O O . LEU A 1 198 ? 13.891 18.344 11.422 1 36.41 198 LEU A O 1
ATOM 1517 N N . GLN A 1 199 ? 15.43 19.5 12.297 1 34.78 199 GLN A N 1
ATOM 1518 C CA . GLN A 1 199 ? 15.977 18.969 13.547 1 34.78 199 GLN A CA 1
ATOM 1519 C C . GLN A 1 199 ? 14.859 18.578 14.508 1 34.78 199 GLN A C 1
ATOM 1521 O O . GLN A 1 199 ? 14.344 19.406 15.25 1 34.78 199 GLN A O 1
ATOM 1526 N N . SER A 1 200 ? 13.977 17.938 14.164 1 40.34 200 SER A N 1
ATOM 1527 C CA . SER A 1 200 ? 13.117 17.406 15.219 1 40.34 200 SER A CA 1
ATOM 1528 C C . SER A 1 200 ? 13.898 17.203 16.516 1 40.34 200 SER A C 1
ATOM 1530 O O . SER A 1 200 ? 13.391 17.484 17.609 1 40.34 200 SER A O 1
ATOM 1532 N N . ASP A 1 201 ? 15 16.438 16.328 1 44.88 201 ASP A N 1
ATOM 1533 C CA . ASP A 1 201 ? 15.828 16.219 17.516 1 44.88 201 ASP A CA 1
ATOM 1534 C C . ASP A 1 201 ? 16.516 17.5 17.953 1 44.88 201 ASP A C 1
ATOM 1536 O O . ASP A 1 201 ? 17.422 17.469 18.797 1 44.88 201 ASP A O 1
ATOM 1540 N N . SER A 1 202 ? 16.281 18.531 17.219 1 57.25 202 SER A N 1
ATOM 1541 C CA . SER A 1 202 ? 17.047 19.719 17.625 1 57.25 202 SER A CA 1
ATOM 1542 C C . SER A 1 202 ? 16.484 20.328 18.906 1 57.25 202 SER A C 1
ATOM 1544 O O . SER A 1 202 ? 15.32 20.109 19.234 1 57.25 202 SER A O 1
ATOM 1546 N N . LEU A 1 203 ? 17.266 20.531 19.719 1 68.88 203 LEU A N 1
ATOM 1547 C CA . LEU A 1 203 ? 16.922 21.281 20.922 1 68.88 203 LEU A CA 1
ATOM 1548 C C . LEU A 1 203 ? 15.805 22.281 20.641 1 68.88 203 LEU A C 1
ATOM 1550 O O . LEU A 1 203 ? 14.938 22.484 21.484 1 68.88 203 LEU A O 1
ATOM 1554 N N . PHE A 1 204 ? 15.711 22.531 19.375 1 74 204 PHE A N 1
ATOM 1555 C CA . PHE A 1 204 ? 14.703 23.516 19 1 74 204 PHE A CA 1
ATOM 1556 C C . PHE A 1 204 ? 13.328 22.875 18.891 1 74 204 PHE A C 1
ATOM 1558 O O . PHE A 1 204 ? 12.352 23.391 19.438 1 74 204 PHE A O 1
ATOM 1565 N N . ALA A 1 205 ? 13.266 21.766 18.266 1 70.19 205 ALA A N 1
ATOM 1566 C CA . ALA A 1 205 ? 11.984 21.062 18.156 1 70.19 205 ALA A CA 1
ATOM 1567 C C . ALA A 1 205 ? 11.453 20.656 19.516 1 70.19 205 ALA A C 1
ATOM 1569 O O . ALA A 1 205 ? 10.25 20.781 19.781 1 70.19 205 ALA A O 1
ATOM 1570 N N . THR A 1 206 ? 12.305 20.234 20.312 1 74.44 206 THR A N 1
ATOM 1571 C CA . THR A 1 206 ? 11.922 19.875 21.672 1 74.44 206 THR A CA 1
ATOM 1572 C C . THR A 1 206 ? 11.414 21.094 22.422 1 74.44 206 THR A C 1
ATOM 1574 O O . THR A 1 206 ? 10.438 21.016 23.172 1 74.44 206 THR A O 1
ATOM 1577 N N . ALA A 1 207 ? 12.039 22.188 22.234 1 82.25 207 ALA A N 1
ATOM 1578 C CA . ALA A 1 207 ? 11.633 23.422 22.891 1 82.25 207 ALA A CA 1
ATOM 1579 C C . ALA A 1 207 ? 10.211 23.812 22.469 1 82.25 207 ALA A C 1
ATOM 1581 O O . ALA A 1 207 ? 9.391 24.156 23.328 1 82.25 207 ALA A O 1
ATOM 1582 N N . LEU A 1 208 ? 9.984 23.672 21.203 1 78.62 208 LEU A N 1
ATOM 1583 C CA . LEU A 1 208 ? 8.664 24.047 20.703 1 78.62 208 LEU A CA 1
ATOM 1584 C C . LEU A 1 208 ? 7.586 23.125 21.266 1 78.62 208 LEU A C 1
ATOM 1586 O O . LEU A 1 208 ? 6.508 23.578 21.641 1 78.62 208 LEU A O 1
ATOM 1590 N N . ARG A 1 209 ? 7.926 21.906 21.344 1 74.88 209 ARG A N 1
ATOM 1591 C CA . ARG A 1 209 ? 6.996 20.938 21.906 1 74.88 209 ARG A CA 1
ATOM 1592 C C . ARG A 1 209 ? 6.688 21.25 23.359 1 74.88 209 ARG A C 1
ATOM 1594 O O . ARG A 1 209 ? 5.531 21.203 23.781 1 74.88 209 ARG A O 1
ATOM 1601 N N . LEU A 1 210 ? 7.695 21.547 24.047 1 80.38 210 LEU A N 1
ATOM 1602 C CA . LEU A 1 210 ? 7.551 21.859 25.453 1 80.38 210 LEU A CA 1
ATOM 1603 C C . LEU A 1 210 ? 6.684 23.109 25.641 1 80.38 210 LEU A C 1
ATOM 1605 O O . LEU A 1 210 ? 5.883 23.172 26.578 1 80.38 210 LEU A O 1
ATOM 1609 N N . VAL A 1 211 ? 6.844 24.031 24.781 1 85.69 211 VAL A N 1
ATOM 1610 C CA . VAL A 1 211 ? 6.008 25.219 24.844 1 85.69 211 VAL A CA 1
ATOM 1611 C C . VAL A 1 211 ? 4.539 24.828 24.672 1 85.69 211 VAL A C 1
ATOM 1613 O O . VAL A 1 211 ? 3.689 25.219 25.469 1 85.69 211 VAL A O 1
ATOM 1616 N N . ASP A 1 212 ? 4.34 24.031 23.734 1 78.81 212 ASP A N 1
ATOM 1617 C CA . ASP A 1 212 ? 2.969 23.641 23.422 1 78.81 212 ASP A CA 1
ATOM 1618 C C . ASP A 1 212 ? 2.336 22.891 24.594 1 78.81 212 ASP A C 1
ATOM 1620 O O . ASP A 1 212 ? 1.149 23.062 24.875 1 78.81 212 ASP A O 1
ATOM 1624 N N . GLU A 1 213 ? 3.139 22.156 25.172 1 77.75 213 GLU A N 1
ATOM 1625 C CA . GLU A 1 213 ? 2.656 21.312 26.266 1 77.75 213 GLU A CA 1
ATOM 1626 C C . GLU A 1 213 ? 2.463 22.125 27.547 1 77.75 213 GLU A C 1
ATOM 1628 O O . GLU A 1 213 ? 1.726 21.719 28.438 1 77.75 213 GLU A O 1
ATOM 1633 N N . SER A 1 214 ? 3.051 23.297 27.609 1 86.19 214 SER A N 1
ATOM 1634 C CA . SER A 1 214 ? 3.104 24.016 28.875 1 86.19 214 SER A CA 1
ATOM 1635 C C . SER A 1 214 ? 2.459 25.391 28.75 1 86.19 214 SER A C 1
ATOM 1637 O O . SER A 1 214 ? 2.695 26.266 29.594 1 86.19 214 SER A O 1
ATOM 1639 N N . LEU A 1 215 ? 1.615 25.531 27.781 1 88.5 215 LEU A N 1
ATOM 1640 C CA . LEU A 1 215 ? 1.141 26.859 27.438 1 88.5 215 LEU A CA 1
ATOM 1641 C C . LEU A 1 215 ? 0.277 27.438 28.547 1 88.5 215 LEU A C 1
ATOM 1643 O O . LEU A 1 215 ? 0.217 28.656 28.734 1 88.5 215 LEU A O 1
ATOM 1647 N N . GLN A 1 216 ? -0.341 26.578 29.234 1 89.38 216 GLN A N 1
ATOM 1648 C CA . GLN A 1 216 ? -1.264 27.047 30.281 1 89.38 216 GLN A CA 1
ATOM 1649 C C . GLN A 1 216 ? -0.521 27.391 31.562 1 89.38 216 GLN A C 1
ATOM 1651 O O . GLN A 1 216 ? -1.092 28 32.469 1 89.38 216 GLN A O 1
ATOM 1656 N N . ASP A 1 217 ? 0.716 27.047 31.688 1 89.38 217 ASP A N 1
ATOM 1657 C CA . ASP A 1 217 ? 1.532 27.344 32.844 1 89.38 217 ASP A CA 1
ATOM 1658 C C . ASP A 1 217 ? 1.982 28.797 32.875 1 89.38 217 ASP A C 1
ATOM 1660 O O . ASP A 1 217 ? 2.711 29.234 31.969 1 89.38 217 ASP A O 1
ATOM 1664 N N . VAL A 1 218 ? 1.598 29.469 33.938 1 89.06 218 VAL A N 1
ATOM 1665 C CA . VAL A 1 218 ? 1.895 30.891 34.031 1 89.06 218 VAL A CA 1
ATOM 1666 C C . VAL A 1 218 ? 3.402 31.109 34.156 1 89.06 218 VAL A C 1
ATOM 1668 O O . VAL A 1 218 ? 3.922 32.156 33.781 1 89.06 218 VAL A O 1
ATOM 1671 N N . ASP A 1 219 ? 4.082 30.016 34.531 1 89.25 219 ASP A N 1
ATOM 1672 C CA . ASP A 1 219 ? 5.52 30.109 34.75 1 89.25 219 ASP A CA 1
ATOM 1673 C C . ASP A 1 219 ? 6.297 29.797 33.5 1 89.25 219 ASP A C 1
ATOM 1675 O O . ASP A 1 219 ? 7.523 29.922 33.438 1 89.25 219 ASP A O 1
ATOM 1679 N N . LEU A 1 220 ? 5.492 29.469 32.5 1 92.69 220 LEU A N 1
ATOM 1680 C CA . LEU A 1 220 ? 6.18 29.172 31.234 1 92.69 220 LEU A CA 1
ATOM 1681 C C . LEU A 1 220 ? 6.871 30.422 30.688 1 92.69 220 LEU A C 1
ATOM 1683 O O . LEU A 1 220 ? 6.227 31.453 30.484 1 92.69 220 LEU A O 1
ATOM 1687 N N . GLY A 1 221 ? 8.172 30.391 30.547 1 92.38 221 GLY A N 1
ATOM 1688 C CA . GLY A 1 221 ? 9.047 31.406 29.984 1 92.38 221 GLY A CA 1
ATOM 1689 C C . GLY A 1 221 ? 10.406 30.859 29.594 1 92.38 221 GLY A C 1
ATOM 1690 O O . GLY A 1 221 ? 10.656 29.656 29.688 1 92.38 221 GLY A O 1
ATOM 1691 N N . PRO A 1 222 ? 11.18 31.703 29.078 1 92.69 222 PRO A N 1
ATOM 1692 C CA . PRO A 1 222 ? 12.492 31.25 28.625 1 92.69 222 PRO A CA 1
ATOM 1693 C C . PRO A 1 222 ? 13.281 30.516 29.703 1 92.69 222 PRO A C 1
ATOM 1695 O O . PRO A 1 222 ? 13.898 29.484 29.438 1 92.69 222 PRO A O 1
ATOM 1698 N N . ALA A 1 223 ? 13.164 31.047 30.891 1 92.62 223 ALA A N 1
ATOM 1699 C CA . ALA A 1 223 ? 13.898 30.422 31.984 1 92.62 223 ALA A CA 1
ATOM 1700 C C . ALA A 1 223 ? 13.359 29.031 32.281 1 92.62 223 ALA A C 1
ATOM 1702 O O . ALA A 1 223 ? 14.133 28.078 32.469 1 92.62 223 ALA A O 1
ATOM 1703 N N . TYR A 1 224 ? 12.094 28.922 32.375 1 91.69 224 TYR A N 1
ATOM 1704 C CA . TYR A 1 224 ? 11.438 27.625 32.594 1 91.69 224 TYR A CA 1
ATOM 1705 C C . TYR A 1 224 ? 11.82 26.625 31.516 1 91.69 224 TYR A C 1
ATOM 1707 O O . TYR A 1 224 ? 12.203 25.5 31.812 1 91.69 224 TYR A O 1
ATOM 1715 N N . LEU A 1 225 ? 11.719 27.062 30.297 1 91.25 225 LEU A N 1
ATOM 1716 C CA . LEU A 1 225 ? 12.008 26.219 29.156 1 91.25 225 LEU A CA 1
ATOM 1717 C C . LEU A 1 225 ? 13.469 25.766 29.156 1 91.25 225 LEU A C 1
ATOM 1719 O O . LEU A 1 225 ? 13.766 24.609 28.859 1 91.25 225 LEU A O 1
ATOM 1723 N N . ALA A 1 226 ? 14.359 26.672 29.422 1 91.44 226 ALA A N 1
ATOM 1724 C CA . ALA A 1 226 ? 15.781 26.344 29.484 1 91.44 226 ALA A CA 1
ATOM 1725 C C . ALA A 1 226 ? 16.047 25.266 30.531 1 91.44 226 ALA A C 1
ATOM 1727 O O . ALA A 1 226 ? 16.812 24.328 30.281 1 91.44 226 ALA A O 1
ATOM 1728 N N . ASP A 1 227 ? 15.43 25.453 31.594 1 90.62 227 ASP A N 1
ATOM 1729 C CA . ASP A 1 227 ? 15.586 24.484 32.688 1 90.62 227 ASP A CA 1
ATOM 1730 C C . ASP A 1 227 ? 15.102 23.109 32.25 1 90.62 227 ASP A C 1
ATOM 1732 O O . ASP A 1 227 ? 15.797 22.109 32.469 1 90.62 227 ASP A O 1
ATOM 1736 N N . GLN A 1 228 ? 13.984 23.047 31.625 1 87.62 228 GLN A N 1
ATOM 1737 C CA . GLN A 1 228 ? 13.398 21.781 31.203 1 87.62 228 GLN A CA 1
ATOM 1738 C C . GLN A 1 228 ? 14.25 21.109 30.141 1 87.62 228 GLN A C 1
ATOM 1740 O O . GLN A 1 228 ? 14.32 19.875 30.062 1 87.62 228 GLN A O 1
ATOM 1745 N N . LEU A 1 229 ? 14.938 21.906 29.359 1 86.12 229 LEU A N 1
ATOM 1746 C CA . LEU A 1 229 ? 15.727 21.406 28.234 1 86.12 229 LEU A CA 1
ATOM 1747 C C . LEU A 1 229 ? 17.188 21.219 28.656 1 86.12 229 LEU A C 1
ATOM 1749 O O . LEU A 1 229 ? 18.016 20.828 27.828 1 86.12 229 LEU A O 1
ATOM 1753 N N . HIS A 1 230 ? 17.422 21.562 29.891 1 88.88 230 HIS A N 1
ATOM 1754 C CA . HIS A 1 230 ? 18.766 21.438 30.438 1 88.88 230 HIS A CA 1
ATOM 1755 C C . HIS A 1 230 ? 19.781 22.219 29.594 1 88.88 230 HIS A C 1
ATOM 1757 O O . HIS A 1 230 ? 20.812 21.672 29.203 1 88.88 230 HIS A O 1
ATOM 1763 N N . THR A 1 231 ? 19.438 23.422 29.281 1 88.25 231 THR A N 1
ATOM 1764 C CA . THR A 1 231 ? 20.312 24.359 28.562 1 88.25 231 THR A CA 1
ATOM 1765 C C . THR A 1 231 ? 20.266 25.734 29.219 1 88.25 231 THR A C 1
ATOM 1767 O O . THR A 1 231 ? 19.5 25.969 30.141 1 88.25 231 THR A O 1
ATOM 1770 N N . SER A 1 232 ? 21.25 26.609 28.922 1 90.31 232 SER A N 1
ATOM 1771 C CA . SER A 1 232 ? 21.25 27.969 29.438 1 90.31 232 SER A CA 1
ATOM 1772 C C . SER A 1 232 ? 20.219 28.828 28.703 1 90.31 232 SER A C 1
ATOM 1774 O O . SER A 1 232 ? 19.875 28.547 27.562 1 90.31 232 SER A O 1
ATOM 1776 N N . VAL A 1 233 ? 19.719 29.781 29.453 1 91.44 233 VAL A N 1
ATOM 1777 C CA . VAL A 1 233 ? 18.781 30.719 28.859 1 91.44 233 VAL A CA 1
ATOM 1778 C C . VAL A 1 233 ? 19.406 31.359 27.625 1 91.44 233 VAL A C 1
ATOM 1780 O O . VAL A 1 233 ? 18.719 31.562 26.609 1 91.44 233 VAL A O 1
ATOM 1783 N N . ARG A 1 234 ? 20.719 31.609 27.688 1 91.31 234 ARG A N 1
ATOM 1784 C CA . ARG A 1 234 ? 21.438 32.188 26.562 1 91.31 234 ARG A CA 1
ATOM 1785 C C . ARG A 1 234 ? 21.422 31.25 25.359 1 91.31 234 ARG A C 1
ATOM 1787 O O . ARG A 1 234 ? 21.188 31.672 24.234 1 91.31 234 ARG A O 1
ATOM 1794 N N . SER A 1 235 ? 21.625 30.047 25.578 1 88.56 235 SER A N 1
ATOM 1795 C CA . SER A 1 235 ? 21.641 29.047 24.516 1 88.56 235 SER A CA 1
ATOM 1796 C C . SER A 1 235 ? 20.25 28.891 23.891 1 88.56 235 SER A C 1
ATOM 1798 O O . SER A 1 235 ? 20.125 28.688 22.688 1 88.56 235 SER A O 1
ATOM 1800 N N . LEU A 1 236 ? 19.297 28.984 24.781 1 90.25 236 LEU A N 1
ATOM 1801 C CA . LEU A 1 236 ? 17.922 28.891 24.297 1 90.25 236 LEU A CA 1
ATOM 1802 C C . LEU A 1 236 ? 17.594 30.047 23.359 1 90.25 236 LEU A C 1
ATOM 1804 O O . LEU A 1 236 ? 17 29.844 22.297 1 90.25 236 LEU A O 1
ATOM 1808 N N . TYR A 1 237 ? 17.969 31.219 23.781 1 89.19 237 TYR A N 1
ATOM 1809 C CA . TYR A 1 237 ? 17.75 32.375 22.953 1 89.19 237 TYR A CA 1
ATOM 1810 C C . TYR A 1 237 ? 18.453 32.25 21.609 1 89.19 237 TYR A C 1
ATOM 1812 O O . TYR A 1 237 ? 17.875 32.531 20.562 1 89.19 237 TYR A O 1
ATOM 1820 N N . ARG A 1 238 ? 19.688 31.766 21.641 1 87 238 ARG A N 1
ATOM 1821 C CA . ARG A 1 238 ? 20.469 31.562 20.422 1 87 238 ARG A CA 1
ATOM 1822 C C . ARG A 1 238 ? 19.797 30.547 19.516 1 87 238 ARG A C 1
ATOM 1824 O O . ARG A 1 238 ? 19.734 30.734 18.297 1 87 238 ARG A O 1
ATOM 1831 N N . LEU A 1 239 ? 19.312 29.531 20.156 1 82.31 239 LEU A N 1
ATOM 1832 C CA . LEU A 1 239 ? 18.641 28.469 19.438 1 82.31 239 LEU A CA 1
ATOM 1833 C C . LEU A 1 239 ? 17.453 29.016 18.656 1 82.31 239 LEU A C 1
ATOM 1835 O O . LEU A 1 239 ? 17.281 28.703 17.469 1 82.31 239 LEU A O 1
ATOM 1839 N N . PHE A 1 240 ? 16.625 29.812 19.266 1 85.31 240 PHE A N 1
ATOM 1840 C CA . PHE A 1 240 ? 15.438 30.375 18.625 1 85.31 240 PHE A CA 1
ATOM 1841 C C . PHE A 1 240 ? 15.828 31.422 17.594 1 85.31 240 PHE A C 1
ATOM 1843 O O . PHE A 1 240 ? 15.227 31.484 16.516 1 85.31 240 PHE A O 1
ATOM 1850 N N . GLU A 1 241 ? 16.891 32.125 17.906 1 81.19 241 GLU A N 1
ATOM 1851 C CA . GLU A 1 241 ? 17.375 33.094 16.953 1 81.19 241 GLU A CA 1
ATOM 1852 C C . GLU A 1 241 ? 17.859 32.438 15.68 1 81.19 241 GLU A C 1
ATOM 1854 O O . GLU A 1 241 ? 17.625 32.938 14.578 1 81.19 241 GLU A O 1
ATOM 1859 N N . GLU A 1 242 ? 18.516 31.406 15.812 1 76.31 242 GLU A N 1
ATOM 1860 C CA . GLU A 1 242 ? 19.016 30.641 14.672 1 76.31 242 GLU A CA 1
ATOM 1861 C C . GLU A 1 242 ? 17.875 30.188 13.766 1 76.31 242 GLU A C 1
ATOM 1863 O O . GLU A 1 242 ? 18.078 29.969 12.57 1 76.31 242 GLU A O 1
ATOM 1868 N N . HIS A 1 243 ? 16.828 30.188 14.445 1 69.94 243 HIS A N 1
ATOM 1869 C CA . HIS A 1 243 ? 15.664 29.734 13.688 1 69.94 243 HIS A CA 1
ATOM 1870 C C . HIS A 1 243 ? 14.75 30.891 13.328 1 69.94 243 HIS A C 1
ATOM 1872 O O . HIS A 1 243 ? 13.594 30.688 12.969 1 69.94 243 HIS A O 1
ATOM 1878 N N . GLY A 1 244 ? 15.227 32.094 13.539 1 69.12 244 GLY A N 1
ATOM 1879 C CA . GLY A 1 244 ? 14.5 33.281 13.164 1 69.12 244 GLY A CA 1
ATOM 1880 C C . GLY A 1 244 ? 13.312 33.594 14.055 1 69.12 244 GLY A C 1
ATOM 1881 O O . GLY A 1 244 ? 12.352 34.219 13.633 1 69.12 244 GLY A O 1
ATOM 1882 N N . GLU A 1 245 ? 13.422 32.969 15.227 1 74.56 245 GLU A N 1
ATOM 1883 C CA . GLU A 1 245 ? 12.305 33.094 16.172 1 74.56 245 GLU A CA 1
ATOM 1884 C C . GLU A 1 245 ? 12.773 33.656 17.516 1 74.56 245 GLU A C 1
ATOM 1886 O O . GLU A 1 245 ? 13.961 33.594 17.828 1 74.56 245 GLU A O 1
ATOM 1891 N N . SER A 1 246 ? 11.836 34.344 18.203 1 86.94 246 SER A N 1
ATOM 1892 C CA . SER A 1 246 ? 12.023 34.688 19.609 1 86.94 246 SER A CA 1
ATOM 1893 C C . SER A 1 246 ? 11.195 33.781 20.516 1 86.94 246 SER A C 1
ATOM 1895 O O . SER A 1 246 ? 10 33.594 20.281 1 86.94 246 SER A O 1
ATOM 1897 N N . VAL A 1 247 ? 11.906 33.188 21.531 1 88.88 247 VAL A N 1
ATOM 1898 C CA . VAL A 1 247 ? 11.219 32.25 22.406 1 88.88 247 VAL A CA 1
ATOM 1899 C C . VAL A 1 247 ? 10.023 32.938 23.062 1 88.88 247 VAL A C 1
ATOM 1901 O O . VAL A 1 247 ? 8.93 32.375 23.125 1 88.88 247 VAL A O 1
ATOM 1904 N N . SER A 1 248 ? 10.203 34.125 23.531 1 90.31 248 SER A N 1
ATOM 1905 C CA . SER A 1 248 ? 9.133 34.875 24.188 1 90.31 248 SER A CA 1
ATOM 1906 C C . SER A 1 248 ? 7.996 35.188 23.219 1 90.31 248 SER A C 1
ATOM 1908 O O . SER A 1 248 ? 6.82 35.031 23.562 1 90.31 248 SER A O 1
ATOM 1910 N N . ARG A 1 249 ? 8.391 35.562 22.016 1 87.62 249 ARG A N 1
ATOM 1911 C CA . ARG A 1 249 ? 7.375 35.844 21.016 1 87.62 249 ARG A CA 1
ATOM 1912 C C . ARG A 1 249 ? 6.609 34.594 20.609 1 87.62 249 ARG A C 1
ATOM 1914 O O . ARG A 1 249 ? 5.398 34.656 20.406 1 87.62 249 ARG A O 1
ATOM 1921 N N . TYR A 1 250 ? 7.379 33.594 20.547 1 86.62 250 TYR A N 1
ATOM 1922 C CA . TYR A 1 250 ? 6.75 32.344 20.172 1 86.62 250 TYR A CA 1
ATOM 1923 C C . TYR A 1 250 ? 5.715 31.906 21.203 1 86.62 250 TYR A C 1
ATOM 1925 O O . TYR A 1 250 ? 4.598 31.516 20.844 1 86.62 250 TYR A O 1
ATOM 1933 N N . ILE A 1 251 ? 6.066 31.969 22.453 1 89.38 251 ILE A N 1
ATOM 1934 C CA . ILE A 1 251 ? 5.156 31.609 23.531 1 89.38 251 ILE A CA 1
ATOM 1935 C C . ILE A 1 251 ? 3.914 32.5 23.484 1 89.38 251 ILE A C 1
ATOM 1937 O O . ILE A 1 251 ? 2.787 32 23.547 1 89.38 251 ILE A O 1
ATOM 1941 N N . LEU A 1 252 ? 4.152 33.75 23.297 1 90.81 252 LEU A N 1
ATOM 1942 C CA . LEU A 1 252 ? 3.061 34.719 23.266 1 90.81 252 LEU A CA 1
ATOM 1943 C C . LEU A 1 252 ? 2.123 34.438 22.094 1 90.81 252 LEU A C 1
ATOM 1945 O O . LEU A 1 252 ? 0.906 34.375 22.266 1 90.81 252 LEU A O 1
ATOM 1949 N N . ARG A 1 253 ? 2.721 34.281 20.922 1 86.44 253 ARG A N 1
ATOM 1950 C CA . ARG A 1 253 ? 1.919 34.031 19.719 1 86.44 253 ARG A CA 1
ATOM 1951 C C . ARG A 1 253 ? 1.078 32.781 19.875 1 86.44 253 ARG A C 1
ATOM 1953 O O . ARG A 1 253 ? -0.086 32.75 19.469 1 86.44 253 ARG A O 1
ATOM 1960 N N . THR A 1 254 ? 1.694 31.844 20.469 1 86.19 254 THR A N 1
ATOM 1961 C CA . THR A 1 254 ? 0.998 30.562 20.625 1 86.19 254 THR A CA 1
ATOM 1962 C C . THR A 1 254 ? -0.157 30.703 21.609 1 86.19 254 THR A C 1
ATOM 1964 O O . THR A 1 254 ? -1.256 30.203 21.359 1 86.19 254 THR A O 1
ATOM 1967 N N . ARG A 1 255 ? 0.051 31.391 22.688 1 89.5 255 ARG A N 1
ATOM 1968 C CA . ARG A 1 255 ? -1.008 31.641 23.656 1 89.5 255 ARG A CA 1
ATOM 1969 C C . ARG A 1 255 ? -2.156 32.406 23.031 1 89.5 255 ARG A C 1
ATOM 1971 O O . ARG A 1 255 ? -3.324 32.062 23.219 1 89.5 255 ARG A O 1
ATOM 1978 N N . LEU A 1 256 ? -1.799 33.406 22.297 1 89 256 LEU A N 1
ATOM 1979 C CA . LEU A 1 256 ? -2.818 34.25 21.672 1 89 256 LEU A CA 1
ATOM 1980 C C . LEU A 1 256 ? -3.66 33.438 20.688 1 89 256 LEU A C 1
ATOM 1982 O O . LEU A 1 256 ? -4.875 33.625 20.609 1 89 256 LEU A O 1
ATOM 1986 N N . THR A 1 257 ? -2.963 32.656 20 1 83.88 257 THR A N 1
ATOM 1987 C CA . THR A 1 257 ? -3.668 31.797 19.047 1 83.88 257 THR A CA 1
ATOM 1988 C C . THR A 1 257 ? -4.668 30.891 19.75 1 83.88 257 THR A C 1
ATOM 1990 O O . THR A 1 257 ? -5.785 30.703 19.281 1 83.88 257 THR A O 1
ATOM 1993 N N . LYS A 1 258 ? -4.297 30.406 20.875 1 83.81 258 LYS A N 1
ATOM 1994 C CA . LYS A 1 258 ? -5.188 29.562 21.656 1 83.81 258 LYS A CA 1
ATOM 1995 C C . LYS A 1 258 ? -6.375 30.359 22.188 1 83.81 258 LYS A C 1
ATOM 1997 O O . LYS A 1 258 ? -7.508 29.875 22.188 1 83.81 258 LYS A O 1
ATOM 2002 N N . VAL A 1 259 ? -6.109 31.531 22.609 1 87.69 259 VAL A N 1
ATOM 2003 C CA . VAL A 1 259 ? -7.18 32.406 23.078 1 87.69 259 VAL A CA 1
ATOM 2004 C C . VAL A 1 259 ? -8.156 32.688 21.953 1 87.69 259 VAL A C 1
ATOM 2006 O O . VAL A 1 259 ? -9.375 32.562 22.125 1 87.69 259 VAL A O 1
ATOM 2009 N N . ALA A 1 260 ? -7.609 33.062 20.844 1 81.06 260 ALA A N 1
ATOM 2010 C CA . ALA A 1 260 ? -8.445 33.344 19.688 1 81.06 260 ALA A CA 1
ATOM 2011 C C . ALA A 1 260 ? -9.375 32.188 19.375 1 81.06 260 ALA A C 1
ATOM 2013 O O . ALA A 1 260 ? -10.555 32.375 19.078 1 81.06 260 ALA A O 1
ATOM 2014 N N . HIS A 1 261 ? -8.797 31.172 19.594 1 78.25 261 HIS A N 1
ATOM 2015 C CA . HIS A 1 261 ? -9.547 29.938 19.344 1 78.25 261 HIS A CA 1
ATOM 2016 C C . HIS A 1 261 ? -10.703 29.797 20.328 1 78.25 261 HIS A C 1
ATOM 2018 O O . HIS A 1 261 ? -11.844 29.547 19.938 1 78.25 261 HIS A O 1
ATOM 2024 N N . ASP A 1 262 ? -10.352 29.922 21.5 1 80.31 262 ASP A N 1
ATOM 2025 C CA . ASP A 1 262 ? -11.344 29.766 22.562 1 80.31 262 ASP A CA 1
ATOM 2026 C C . ASP A 1 262 ? -12.438 30.828 22.438 1 80.31 262 ASP A C 1
ATOM 2028 O O . ASP A 1 262 ? -13.594 30.562 22.766 1 80.31 262 ASP A O 1
ATOM 2032 N N . LEU A 1 263 ? -12.102 31.906 21.922 1 84.69 263 LEU A N 1
ATOM 2033 C CA . LEU A 1 263 ? -13.062 33 21.766 1 84.69 263 LEU A CA 1
ATOM 2034 C C . LEU A 1 263 ? -14.109 32.688 20.719 1 84.69 263 LEU A C 1
ATOM 2036 O O . LEU A 1 263 ? -15.227 33.188 20.75 1 84.69 263 LEU A O 1
ATOM 2040 N N . CYS A 1 264 ? -13.727 31.766 19.828 1 75.12 264 CYS A N 1
ATOM 2041 C CA . CYS A 1 264 ? -14.633 31.438 18.734 1 75.12 264 CYS A CA 1
ATOM 2042 C C . CYS A 1 264 ? -15.422 30.172 19.062 1 75.12 264 CYS A C 1
ATOM 2044 O O . CYS A 1 264 ? -16.281 29.766 18.281 1 75.12 264 CYS A O 1
ATOM 2046 N N . CYS A 1 265 ? -15.117 29.594 20.141 1 72 265 CYS A N 1
ATOM 2047 C CA . CYS A 1 265 ? -15.75 28.344 20.516 1 72 265 CYS A CA 1
ATOM 2048 C C . CYS A 1 265 ? -17.109 28.578 21.172 1 72 265 CYS A C 1
ATOM 2050 O O . CYS A 1 265 ? -17.188 29.281 22.188 1 72 265 CYS A O 1
ATOM 2052 N N . HIS A 1 266 ? -18.125 27.906 20.625 1 69.88 266 HIS A N 1
ATOM 2053 C CA . HIS A 1 266 ? -19.484 28.109 21.109 1 69.88 266 HIS A CA 1
ATOM 2054 C C . HIS A 1 266 ? -19.641 27.594 22.531 1 69.88 266 HIS A C 1
ATOM 2056 O O . HIS A 1 266 ? -20.344 28.203 23.344 1 69.88 266 HIS A O 1
ATOM 2062 N N . THR A 1 267 ? -18.953 26.625 22.844 1 73.75 267 THR A N 1
ATOM 2063 C CA . THR A 1 267 ? -19.094 26 24.156 1 73.75 267 THR A CA 1
ATOM 2064 C C . THR A 1 267 ? -18.5 26.906 25.234 1 73.75 267 THR A C 1
ATOM 2066 O O . THR A 1 267 ? -18.781 26.719 26.422 1 73.75 267 THR A O 1
ATOM 2069 N N . LEU A 1 268 ? -17.75 27.844 24.766 1 79.31 268 LEU A N 1
ATOM 2070 C CA . LEU A 1 268 ? -17.094 28.719 25.719 1 79.31 268 LEU A CA 1
ATOM 2071 C C . LEU A 1 268 ? -17.688 30.125 25.688 1 79.31 268 LEU A C 1
ATOM 2073 O O . LEU A 1 268 ? -17.109 31.078 26.188 1 79.31 268 LEU A O 1
ATOM 2077 N N . ARG A 1 269 ? -18.875 30.141 25.141 1 83.38 269 ARG A N 1
ATOM 2078 C CA . ARG A 1 269 ? -19.531 31.438 24.953 1 83.38 269 ARG A CA 1
ATOM 2079 C C . ARG A 1 269 ? -19.844 32.094 26.297 1 83.38 269 ARG A C 1
ATOM 2081 O O . ARG A 1 269 ? -19.859 33.312 26.406 1 83.38 269 ARG A O 1
ATOM 2088 N N . SER A 1 270 ? -20.031 31.266 27.234 1 87.25 270 SER A N 1
ATOM 2089 C CA . SER A 1 270 ? -20.422 31.797 28.531 1 87.25 270 SER A CA 1
ATOM 2090 C C . SER A 1 270 ? -19.203 32.219 29.328 1 87.25 270 SER A C 1
ATOM 2092 O O . SER A 1 270 ? -19.328 32.969 30.312 1 87.25 270 SER A O 1
ATOM 2094 N N . GLN A 1 271 ? -18.031 31.891 28.984 1 90.25 271 GLN A N 1
ATOM 2095 C CA . GLN A 1 271 ? -16.828 32.281 29.688 1 90.25 271 GLN A CA 1
ATOM 2096 C C . GLN A 1 271 ? -16.375 33.688 29.281 1 90.25 271 GLN A C 1
ATOM 2098 O O . GLN A 1 271 ? -16.453 34.031 28.109 1 90.25 271 GLN A O 1
ATOM 2103 N N . SER A 1 272 ? -15.961 34.406 30.328 1 93.62 272 SER A N 1
ATOM 2104 C CA . SER A 1 272 ? -15.492 35.75 30 1 93.62 272 SER A CA 1
ATOM 2105 C C . SER A 1 272 ? -14.172 35.688 29.219 1 93.62 272 SER A C 1
ATOM 2107 O O . SER A 1 272 ? -13.438 34.719 29.312 1 93.62 272 SER A O 1
ATOM 2109 N N . ILE A 1 273 ? -13.883 36.656 28.531 1 93.75 273 ILE A N 1
ATOM 2110 C CA . ILE A 1 273 ? -12.648 36.781 27.75 1 93.75 273 ILE A CA 1
ATOM 2111 C C . ILE A 1 273 ? -11.445 36.719 28.703 1 93.75 273 ILE A C 1
ATOM 2113 O O . ILE A 1 273 ? -10.438 36.094 28.375 1 93.75 273 ILE A O 1
ATOM 2117 N N . THR A 1 274 ? -11.664 37.344 29.859 1 93.44 274 THR A N 1
ATOM 2118 C CA . THR A 1 274 ? -10.602 37.344 30.859 1 93.44 274 THR A CA 1
ATOM 2119 C C . THR A 1 274 ? -10.305 35.938 31.344 1 93.44 274 THR A C 1
ATOM 2121 O O . THR A 1 274 ? -9.141 35.562 31.5 1 93.44 274 THR A O 1
ATOM 2124 N N . GLN A 1 275 ? -11.281 35.156 31.547 1 93.56 275 GLN A N 1
ATOM 2125 C CA . GLN A 1 275 ? -11.117 33.781 32 1 93.56 275 GLN A CA 1
ATOM 2126 C C . GLN A 1 275 ? -10.383 32.938 30.953 1 93.56 275 GLN A C 1
ATOM 2128 O O . GLN A 1 275 ? -9.516 32.125 31.297 1 93.56 275 GLN A O 1
ATOM 2133 N N . ILE A 1 276 ? -10.719 33.188 29.734 1 93.88 276 ILE A N 1
ATOM 2134 C CA . ILE A 1 276 ? -10.086 32.469 28.641 1 93.88 276 ILE A CA 1
ATOM 2135 C C . ILE A 1 276 ? -8.609 32.844 28.547 1 93.88 276 ILE A C 1
ATOM 2137 O O . ILE A 1 276 ? -7.75 31.969 28.375 1 93.88 276 ILE A O 1
ATOM 2141 N N . ALA A 1 277 ? -8.383 34.094 28.719 1 94.38 277 ALA A N 1
ATOM 2142 C CA . ALA A 1 277 ? -7.004 34.562 28.672 1 94.38 277 ALA A CA 1
ATOM 2143 C C . ALA A 1 277 ? -6.168 33.969 29.797 1 94.38 277 ALA A C 1
ATOM 2145 O O . ALA A 1 277 ? -5.051 33.5 29.562 1 94.38 277 ALA A O 1
ATOM 2146 N N . PHE A 1 278 ? -6.734 33.875 30.969 1 92.62 278 PHE A N 1
ATOM 2147 C CA . PHE A 1 278 ? -6.031 33.344 32.125 1 92.62 278 PHE A CA 1
ATOM 2148 C C . PHE A 1 278 ? -5.801 31.844 31.969 1 92.62 278 PHE A C 1
ATOM 2150 O O . PHE A 1 278 ? -4.758 31.312 32.375 1 92.62 278 PHE A O 1
ATOM 2157 N N . LYS A 1 279 ? -6.707 31.188 31.359 1 92 279 LYS A N 1
ATOM 2158 C CA . LYS A 1 279 ? -6.594 29.75 31.094 1 92 279 LYS A CA 1
ATOM 2159 C C . LYS A 1 279 ? -5.332 29.438 30.297 1 92 279 LYS A C 1
ATOM 2161 O O . LYS A 1 279 ? -4.68 28.422 30.516 1 92 279 LYS A O 1
ATOM 2166 N N . TRP A 1 280 ? -5.023 30.406 29.484 1 92.12 280 TRP A N 1
ATOM 2167 C CA . TRP A 1 280 ? -3.908 30.141 28.578 1 92.12 280 TRP A CA 1
ATOM 2168 C C . TRP A 1 280 ? -2.648 30.859 29.047 1 92.12 280 TRP A C 1
ATOM 2170 O O . TRP A 1 280 ? -1.722 31.062 28.25 1 92.12 280 TRP A O 1
ATOM 2180 N N . GLY A 1 281 ? -2.637 31.344 30.281 1 92.19 281 GLY A N 1
ATOM 2181 C CA . GLY A 1 281 ? -1.385 31.719 30.922 1 92.19 281 GLY A CA 1
ATOM 2182 C C . GLY A 1 281 ? -1.16 33.219 30.969 1 92.19 281 GLY A C 1
ATOM 2183 O O . GLY A 1 281 ? -0.092 33.688 31.375 1 92.19 281 GLY A O 1
ATOM 2184 N N . PHE A 1 282 ? -2.145 34 30.609 1 93.69 282 PHE A N 1
ATOM 2185 C CA . PHE A 1 282 ? -1.992 35.438 30.766 1 93.69 282 PHE A CA 1
ATOM 2186 C C . PHE A 1 282 ? -2.271 35.875 32.188 1 93.69 282 PHE A C 1
ATOM 2188 O O . PHE A 1 282 ? -3.184 35.344 32.844 1 93.69 282 PHE A O 1
ATOM 2195 N N . VAL A 1 283 ? -1.349 36.719 32.688 1 90.31 283 VAL A N 1
ATOM 2196 C CA . VAL A 1 283 ? -1.515 37.156 34.062 1 90.31 283 VAL A CA 1
ATOM 2197 C C . VAL A 1 283 ? -1.982 38.625 34.094 1 90.31 283 VAL A C 1
ATOM 2199 O O . VAL A 1 283 ? -2.484 39.094 35.125 1 90.31 283 VAL A O 1
ATOM 2202 N N . ASP A 1 284 ? -1.818 39.25 33 1 91.06 284 ASP A N 1
ATOM 2203 C CA . ASP A 1 284 ? -2.182 40.656 32.875 1 91.06 284 ASP A CA 1
ATOM 2204 C C . ASP A 1 284 ? -3.127 40.875 31.703 1 91.06 284 ASP A C 1
ATOM 2206 O O . ASP A 1 284 ? -2.734 40.719 30.547 1 91.06 284 ASP A O 1
ATOM 2210 N N . VAL A 1 285 ? -4.367 41.344 32.062 1 90.81 285 VAL A N 1
ATOM 2211 C CA . VAL A 1 285 ? -5.422 41.5 31.062 1 90.81 285 VAL A CA 1
ATOM 2212 C C . VAL A 1 285 ? -5.059 42.594 30.078 1 90.81 285 VAL A C 1
ATOM 2214 O O . VAL A 1 285 ? -5.352 42.5 28.891 1 90.81 285 VAL A O 1
ATOM 2217 N N . ALA A 1 286 ? -4.48 43.625 30.625 1 92.62 286 ALA A N 1
ATOM 2218 C CA . ALA A 1 286 ? -4.082 44.75 29.75 1 92.62 286 ALA A CA 1
ATOM 2219 C C . ALA A 1 286 ? -3.043 44.312 28.734 1 92.62 286 ALA A C 1
ATOM 2221 O O . ALA A 1 286 ? -3.143 44.625 27.547 1 92.62 286 ALA A O 1
ATOM 2222 N N . HIS A 1 287 ? -2.08 43.594 29.234 1 92.94 287 HIS A N 1
ATOM 2223 C CA . HIS A 1 287 ? -1.061 43.062 28.344 1 92.94 287 HIS A CA 1
ATOM 2224 C C . HIS A 1 287 ? -1.677 42.125 27.297 1 92.94 287 HIS A C 1
ATOM 2226 O O . HIS A 1 287 ? -1.332 42.188 26.109 1 92.94 287 HIS A O 1
ATOM 2232 N N . PHE A 1 288 ? -2.543 41.25 27.734 1 95.5 288 PHE A N 1
ATOM 2233 C CA . PHE A 1 288 ? -3.256 40.344 26.828 1 95.5 288 PHE A CA 1
ATOM 2234 C C . PHE A 1 288 ? -3.986 41.125 25.75 1 95.5 288 PHE A C 1
ATOM 2236 O O . PHE A 1 288 ? -3.822 40.844 24.562 1 95.5 288 PHE A O 1
ATOM 2243 N N . SER A 1 289 ? -4.793 42.031 26.125 1 93.38 289 SER A N 1
ATOM 2244 C CA . SER A 1 289 ? -5.637 42.781 25.203 1 93.38 289 SER A CA 1
ATOM 2245 C C . SER A 1 289 ? -4.797 43.469 24.141 1 93.38 289 SER A C 1
ATOM 2247 O O . SER A 1 289 ? -5.121 43.438 22.953 1 93.38 289 SER A O 1
ATOM 2249 N N . ARG A 1 290 ? -3.707 44.062 24.516 1 94.56 290 ARG A N 1
ATOM 2250 C CA . ARG A 1 290 ? -2.822 44.781 23.594 1 94.56 290 ARG A CA 1
ATOM 2251 C C . ARG A 1 290 ? -2.146 43.812 22.641 1 9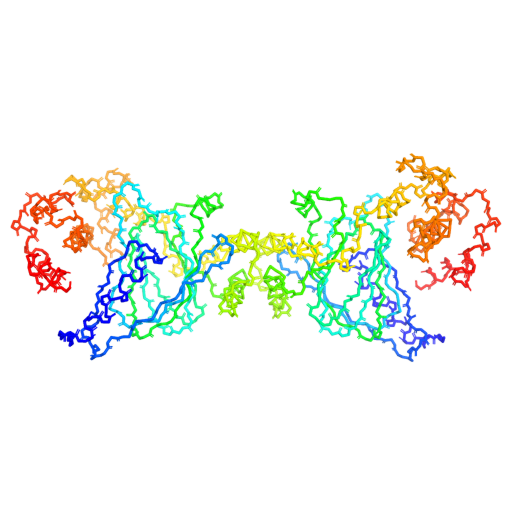4.56 290 ARG A C 1
ATOM 2253 O O . ARG A 1 290 ? -2.09 44.062 21.438 1 94.56 290 ARG A O 1
ATOM 2260 N N . ALA A 1 291 ? -1.691 42.75 23.219 1 93.94 291 ALA A N 1
ATOM 2261 C CA . ALA A 1 291 ? -1.011 41.75 22.406 1 93.94 291 ALA A CA 1
ATOM 2262 C C . ALA A 1 291 ? -1.973 41.094 21.406 1 93.94 291 ALA A C 1
ATOM 2264 O O . ALA A 1 291 ? -1.606 40.844 20.266 1 93.94 291 ALA A O 1
ATOM 2265 N N . PHE A 1 292 ? -3.148 40.812 21.797 1 93.69 292 PHE A N 1
ATOM 2266 C CA . PHE A 1 292 ? -4.164 40.188 20.938 1 93.69 292 PHE A CA 1
ATOM 2267 C C . PHE A 1 292 ? -4.496 41.125 19.766 1 93.69 292 PHE A C 1
ATOM 2269 O O . PHE A 1 292 ? -4.516 40.688 18.609 1 93.69 292 PHE A O 1
ATOM 2276 N N . LYS A 1 293 ? -4.68 42.344 20.047 1 91.25 293 LYS A N 1
ATOM 2277 C CA . LYS A 1 293 ? -4.992 43.312 19.016 1 91.25 293 LYS A CA 1
ATOM 2278 C C . LYS A 1 293 ? -3.844 43.438 18.016 1 91.25 293 LYS A C 1
ATOM 2280 O O . LYS A 1 293 ? -4.074 43.562 16.812 1 91.25 293 LYS A O 1
ATOM 2285 N N . ARG A 1 294 ? -2.713 43.469 18.484 1 87.44 294 ARG A N 1
ATOM 2286 C CA . ARG A 1 294 ? -1.542 43.562 17.625 1 87.44 294 ARG A CA 1
ATOM 2287 C C . ARG A 1 294 ? -1.459 42.375 16.672 1 87.44 294 ARG A C 1
ATOM 2289 O O . ARG A 1 294 ? -1.146 42.531 15.5 1 87.44 294 ARG A O 1
ATOM 2296 N N . GLN A 1 295 ? -1.74 41.219 17.25 1 84.5 295 GLN A N 1
ATOM 2297 C CA . GLN A 1 295 ? -1.596 40 16.453 1 84.5 295 GLN A CA 1
ATOM 2298 C C . GLN A 1 295 ? -2.768 39.812 15.492 1 84.5 295 GLN A C 1
ATOM 2300 O O . GLN A 1 295 ? -2.584 39.375 14.359 1 84.5 295 GLN A O 1
ATOM 2305 N N . PHE A 1 296 ? -3.982 40.125 15.852 1 83.88 296 PHE A N 1
ATOM 2306 C CA . PHE A 1 296 ? -5.164 39.75 15.078 1 83.88 296 PHE A CA 1
ATOM 2307 C C . PHE A 1 296 ? -5.832 41 14.508 1 83.88 296 PHE A C 1
ATOM 2309 O O . PHE A 1 296 ? -6.816 40.906 13.773 1 83.88 296 PHE A O 1
ATOM 2316 N N . GLU A 1 297 ? -5.332 42.156 14.867 1 80.81 297 GLU A N 1
ATOM 2317 C CA . GLU A 1 297 ? -5.719 43.469 14.328 1 80.81 297 GLU A CA 1
ATOM 2318 C C . GLU A 1 297 ? -7.129 43.844 14.766 1 80.81 297 GLU A C 1
ATOM 2320 O O . GLU A 1 297 ? -7.719 44.781 14.234 1 80.81 297 GLU A O 1
ATOM 2325 N N . VAL A 1 298 ? -7.754 43.094 15.625 1 83.06 298 VAL A N 1
ATOM 2326 C CA . VAL A 1 298 ? -9.039 43.406 16.25 1 83.06 298 VAL A CA 1
ATOM 2327 C C . VAL A 1 298 ? -8.977 43.062 17.75 1 83.06 298 VAL A C 1
ATOM 2329 O O . VAL A 1 298 ? -8.141 42.281 18.172 1 83.06 298 VAL A O 1
ATOM 2332 N N . SER A 1 299 ? -9.883 43.75 18.516 1 92.62 299 SER A N 1
ATOM 2333 C CA . SER A 1 299 ? -9.922 43.469 19.938 1 92.62 299 SER A CA 1
ATOM 2334 C C . SER A 1 299 ? -10.492 42.094 20.219 1 92.62 299 SER A C 1
ATOM 2336 O O . SER A 1 299 ? -11.227 41.531 19.391 1 92.62 299 SER A O 1
ATOM 2338 N N . PRO A 1 300 ? -10.094 41.531 21.422 1 92.69 300 PRO A N 1
ATOM 2339 C CA . PRO A 1 300 ? -10.688 40.219 21.766 1 92.69 300 PRO A CA 1
ATOM 2340 C C . PRO A 1 300 ? -12.211 40.25 21.734 1 92.69 300 PRO A C 1
ATOM 2342 O O . PRO A 1 300 ? -12.844 39.281 21.266 1 92.69 300 PRO A O 1
ATOM 2345 N N . ARG A 1 301 ? -12.773 41.25 22.203 1 91.5 301 ARG A N 1
ATOM 2346 C CA . ARG A 1 301 ? -14.227 41.406 22.219 1 91.5 301 ARG A CA 1
ATOM 2347 C C . ARG A 1 301 ? -14.797 41.375 20.812 1 91.5 301 ARG A C 1
ATOM 2349 O O . ARG A 1 301 ? -15.773 40.688 20.547 1 91.5 301 ARG A O 1
ATOM 2356 N N . ASP A 1 302 ? -14.227 42.156 19.922 1 86 302 ASP A N 1
ATOM 2357 C CA . ASP A 1 302 ? -14.688 42.219 18.547 1 86 302 ASP A CA 1
ATOM 2358 C C . ASP A 1 302 ? -14.477 40.875 17.844 1 86 302 ASP A C 1
ATOM 2360 O O . ASP A 1 302 ? -15.305 40.469 17.047 1 86 302 ASP A O 1
ATOM 2364 N N . TYR A 1 303 ? -13.383 40.281 18.203 1 84.56 303 TYR A N 1
ATOM 2365 C CA . TYR A 1 303 ? -13.062 38.969 17.641 1 84.56 303 TYR A CA 1
ATOM 2366 C C . TYR A 1 303 ? -14.141 37.938 17.969 1 84.56 303 TYR A C 1
ATOM 2368 O O . TYR A 1 303 ? -14.602 37.188 17.109 1 84.56 303 TYR A O 1
ATOM 2376 N N . ARG A 1 304 ? -14.461 37.875 19.203 1 87.31 304 ARG A N 1
ATOM 2377 C CA . ARG A 1 304 ? -15.508 36.969 19.656 1 87.31 304 ARG A CA 1
ATOM 2378 C C . ARG A 1 304 ? -16.844 37.312 19.016 1 87.31 304 ARG A C 1
ATOM 2380 O O . ARG A 1 304 ? -17.594 36.406 18.609 1 87.31 304 ARG A O 1
ATOM 2387 N N . ALA A 1 305 ? -17.172 38.562 19 1 82.56 305 ALA A N 1
ATOM 2388 C CA . ALA A 1 305 ? -18.438 39 18.422 1 82.56 305 ALA A CA 1
ATOM 2389 C C . ALA A 1 305 ? -18.547 38.594 16.969 1 82.56 305 ALA A C 1
ATOM 2391 O O . ALA A 1 305 ? -19.625 38.188 16.516 1 82.56 305 ALA A O 1
ATOM 2392 N N . HIS A 1 306 ? -17.5 38.688 16.312 1 73.5 306 HIS A N 1
ATOM 2393 C CA . HIS A 1 306 ? -17.469 38.344 14.906 1 73.5 306 HIS A CA 1
ATOM 2394 C C . HIS A 1 306 ? -17.672 36.844 14.711 1 73.5 306 HIS A C 1
ATOM 2396 O O . HIS A 1 306 ? -18.266 36.406 13.711 1 73.5 306 HIS A O 1
ATOM 2402 N N . ALA A 1 307 ? -17.188 36.094 15.633 1 67.06 307 ALA A N 1
ATOM 2403 C CA . ALA A 1 307 ? -17.297 34.656 15.562 1 67.06 307 ALA A CA 1
ATOM 2404 C C . ALA A 1 307 ? -18.734 34.188 15.773 1 67.06 307 ALA A C 1
ATOM 2406 O O . ALA A 1 307 ? -19.172 33.188 15.211 1 67.06 307 ALA A O 1
ATOM 2407 N N . PHE A 1 308 ? -19.469 34.906 16.625 1 61.56 308 PHE A N 1
ATOM 2408 C CA . PHE A 1 308 ? -20.812 34.5 16.953 1 61.56 308 PHE A CA 1
ATOM 2409 C C . PHE A 1 308 ? -21.844 35.312 16.172 1 61.56 308 PHE A C 1
ATOM 2411 O O . PHE A 1 308 ? -23.047 35.062 16.297 1 61.56 308 PHE A O 1
ATOM 2418 N N . GLN A 1 309 ? -21.484 36.344 15.625 1 53.78 309 GLN A N 1
ATOM 2419 C CA . GLN A 1 309 ? -22.453 37.031 14.781 1 53.78 309 GLN A CA 1
ATOM 2420 C C . GLN A 1 309 ? -22.766 36.219 13.531 1 53.78 309 GLN A C 1
ATOM 2422 O O . GLN A 1 309 ? -23.812 36.406 12.906 1 53.78 309 GLN A O 1
ATOM 2427 N N . LEU A 1 310 ? -21.984 35.375 13.195 1 42.09 310 LEU A N 1
ATOM 2428 C CA . LEU A 1 310 ? -22.391 34.625 12.016 1 42.09 310 LEU A CA 1
ATOM 2429 C C . LEU A 1 310 ? -23.234 33.406 12.406 1 42.09 310 LEU A C 1
ATOM 2431 O O . LEU A 1 310 ? -22.984 32.812 13.453 1 42.09 310 LEU A O 1
ATOM 2435 N N . MET B 1 1 ? 7.98 -29.797 -32.625 1 49.69 1 MET B N 1
ATOM 2436 C CA . MET B 1 1 ? 8.969 -29.125 -33.469 1 49.69 1 MET B CA 1
ATOM 2437 C C . MET B 1 1 ? 10.125 -28.594 -32.625 1 49.69 1 MET B C 1
ATOM 2439 O O . MET B 1 1 ? 9.914 -28 -31.562 1 49.69 1 MET B O 1
ATOM 2443 N N . PHE B 1 2 ? 11.258 -29.109 -32.969 1 60.44 2 PHE B N 1
ATOM 2444 C CA . PHE B 1 2 ? 12.516 -28.844 -32.281 1 60.44 2 PHE B CA 1
ATOM 2445 C C . PHE B 1 2 ? 12.984 -27.422 -32.531 1 60.44 2 PHE B C 1
ATOM 2447 O O . PHE B 1 2 ? 12.867 -26.922 -33.656 1 60.44 2 PHE B O 1
ATOM 2454 N N . LEU B 1 3 ? 13.055 -26.672 -31.516 1 69.12 3 LEU B N 1
ATOM 2455 C CA . LEU B 1 3 ? 13.664 -25.344 -31.641 1 69.12 3 LEU B CA 1
ATOM 2456 C C . LEU B 1 3 ? 14.977 -25.438 -32.406 1 69.12 3 LEU B C 1
ATOM 2458 O O . LEU B 1 3 ? 15.688 -26.438 -32.312 1 69.12 3 LEU B O 1
ATOM 2462 N N . SER B 1 4 ? 15.141 -24.5 -33.438 1 75.25 4 SER B N 1
ATOM 2463 C CA . SER B 1 4 ? 16.453 -24.391 -34.062 1 75.25 4 SER B CA 1
ATOM 2464 C C . SER B 1 4 ? 17.562 -24.297 -33.031 1 75.25 4 SER B C 1
ATOM 2466 O O . SER B 1 4 ? 17.297 -24.062 -31.844 1 75.25 4 SER B O 1
ATOM 2468 N N . SER B 1 5 ? 18.75 -24.531 -33.375 1 75 5 SER B N 1
ATOM 2469 C CA . SER B 1 5 ? 19.875 -24.5 -32.438 1 75 5 SER B CA 1
ATOM 2470 C C . SER B 1 5 ? 19.969 -23.156 -31.75 1 75 5 SER B C 1
ATOM 2472 O O . SER B 1 5 ? 20.234 -23.094 -30.547 1 75 5 SER B O 1
ATOM 2474 N N . SER B 1 6 ? 19.844 -22.109 -32.562 1 77.31 6 SER B N 1
ATOM 2475 C CA . SER B 1 6 ? 19.891 -20.781 -31.969 1 77.31 6 SER B CA 1
ATOM 2476 C C . SER B 1 6 ? 18.734 -20.531 -31.016 1 77.31 6 SER B C 1
ATOM 2478 O O . SER B 1 6 ? 18.906 -19.938 -29.953 1 77.31 6 SER B O 1
ATOM 2480 N N . GLU B 1 7 ? 17.578 -21 -31.406 1 82.06 7 GLU B N 1
ATOM 2481 C CA . GLU B 1 7 ? 16.391 -20.859 -30.578 1 82.06 7 GLU B CA 1
ATOM 2482 C C . GLU B 1 7 ? 16.531 -21.672 -29.281 1 82.06 7 GLU B C 1
ATOM 2484 O O . GLU B 1 7 ? 16.094 -21.234 -28.219 1 82.06 7 GLU B O 1
ATOM 2489 N N . GLN B 1 8 ? 17.156 -22.812 -29.469 1 83.94 8 GLN B N 1
ATOM 2490 C CA . GLN B 1 8 ? 17.375 -23.672 -28.297 1 83.94 8 GLN B CA 1
ATOM 2491 C C . GLN B 1 8 ? 18.312 -23.016 -27.297 1 83.94 8 GLN B C 1
ATOM 2493 O O . GLN B 1 8 ? 18.094 -23.094 -26.094 1 83.94 8 GLN B O 1
ATOM 2498 N N . ALA B 1 9 ? 19.312 -22.406 -27.828 1 86.75 9 ALA B N 1
ATOM 2499 C CA . ALA B 1 9 ? 20.25 -21.703 -26.969 1 86.75 9 ALA B CA 1
ATOM 2500 C C . ALA B 1 9 ? 19.562 -20.562 -26.234 1 86.75 9 ALA B C 1
ATOM 2502 O O . ALA B 1 9 ? 19.828 -20.344 -25.047 1 86.75 9 ALA B O 1
ATOM 2503 N N . GLY B 1 10 ? 18.812 -19.828 -26.953 1 88.81 10 GLY B N 1
ATOM 2504 C CA . GLY B 1 10 ? 18.062 -18.766 -26.328 1 88.81 10 GLY B CA 1
ATOM 2505 C C . GLY B 1 10 ? 17.125 -19.25 -25.25 1 88.81 10 GLY B C 1
ATOM 2506 O O . GLY B 1 10 ? 17.016 -18.625 -24.188 1 88.81 10 GLY B O 1
ATOM 2507 N N . PHE B 1 11 ? 16.438 -20.328 -25.516 1 91.19 11 PHE B N 1
ATOM 2508 C CA . PHE B 1 11 ? 15.523 -20.953 -24.562 1 91.19 11 PHE B CA 1
ATOM 2509 C C . PHE B 1 11 ? 16.266 -21.391 -23.297 1 91.19 11 PHE B C 1
ATOM 2511 O O . PHE B 1 11 ? 15.828 -21.109 -22.188 1 91.19 11 PHE B O 1
ATOM 2518 N N . GLU B 1 12 ? 17.375 -21.984 -23.469 1 90.5 12 GLU B N 1
ATOM 2519 C CA . GLU B 1 12 ? 18.156 -22.469 -22.328 1 90.5 12 GLU B CA 1
ATOM 2520 C C . GLU B 1 12 ? 18.688 -21.312 -21.484 1 90.5 12 GLU B C 1
ATOM 2522 O O . GLU B 1 12 ? 18.703 -21.391 -20.266 1 90.5 12 GLU B O 1
ATOM 2527 N N . ARG B 1 13 ? 19.078 -20.344 -22.172 1 93.38 13 ARG B N 1
ATOM 2528 C CA . ARG B 1 13 ? 19.547 -19.156 -21.453 1 93.38 13 ARG B CA 1
ATOM 2529 C C . ARG B 1 13 ? 18.438 -18.547 -20.625 1 93.38 13 ARG B C 1
ATOM 2531 O O . ARG B 1 13 ? 18.656 -18.125 -19.484 1 93.38 13 ARG B O 1
ATOM 2538 N N . TRP B 1 14 ? 17.312 -18.469 -21.219 1 95.06 14 TRP B N 1
ATOM 2539 C CA . TRP B 1 14 ? 16.156 -17.922 -20.5 1 95.06 14 TRP B CA 1
ATOM 2540 C C . TRP B 1 14 ? 15.828 -18.797 -19.281 1 95.06 14 TRP B C 1
ATOM 2542 O O . TRP B 1 14 ? 15.562 -18.281 -18.203 1 95.06 14 TRP B O 1
ATOM 2552 N N . CYS B 1 15 ? 15.852 -20.078 -19.438 1 92.94 15 CYS B N 1
ATOM 2553 C CA . CYS B 1 15 ? 15.586 -21 -18.344 1 92.94 15 CYS B CA 1
ATOM 2554 C C . CYS B 1 15 ? 16.578 -20.797 -17.203 1 92.94 15 CYS B C 1
ATOM 2556 O O . CYS B 1 15 ? 16.188 -20.812 -16.031 1 92.94 15 CYS B O 1
ATOM 2558 N N . GLN B 1 16 ? 17.781 -20.594 -17.547 1 92.62 16 GLN B N 1
ATOM 2559 C CA . GLN B 1 16 ? 18.797 -20.344 -16.531 1 92.62 16 GLN B CA 1
ATOM 2560 C C . GLN B 1 16 ? 18.531 -19.031 -15.781 1 92.62 16 GLN B C 1
ATOM 2562 O O . GLN B 1 16 ? 18.672 -18.984 -14.562 1 92.62 16 GLN B O 1
ATOM 2567 N N . SER B 1 17 ? 18.172 -18.078 -16.547 1 95.19 17 SER B N 1
ATOM 2568 C CA . SER B 1 17 ? 17.859 -16.797 -15.922 1 95.19 17 SER B CA 1
ATOM 2569 C C . SER B 1 17 ? 16.656 -16.922 -15 1 95.19 17 SER B C 1
ATOM 2571 O O . SER B 1 17 ? 16.641 -16.344 -13.906 1 95.19 17 SER B O 1
ATOM 2573 N N . LEU B 1 18 ? 15.648 -17.578 -15.469 1 94.88 18 LEU B N 1
ATOM 2574 C CA . LEU B 1 18 ? 14.461 -17.797 -14.656 1 94.88 18 LEU B CA 1
ATOM 2575 C C . LEU B 1 18 ? 14.812 -18.484 -13.336 1 94.88 18 LEU B C 1
ATOM 2577 O O . LEU B 1 18 ? 14.367 -18.047 -12.273 1 94.88 18 LEU B O 1
ATOM 2581 N N . ARG B 1 19 ? 15.648 -19.453 -13.398 1 91.44 19 ARG B N 1
ATOM 2582 C CA . ARG B 1 19 ? 16.062 -20.188 -12.203 1 91.44 19 ARG B CA 1
ATOM 2583 C C . ARG B 1 19 ? 16.875 -19.281 -11.273 1 91.44 19 ARG B C 1
ATOM 2585 O O . ARG B 1 19 ? 16.688 -19.328 -10.055 1 91.44 19 ARG B O 1
ATOM 2592 N N . SER B 1 20 ? 17.688 -18.562 -11.836 1 91.19 20 SER B N 1
ATOM 2593 C CA . SER B 1 20 ? 18.531 -17.672 -11.039 1 91.19 20 SER B CA 1
ATOM 2594 C C . SER B 1 20 ? 17.688 -16.609 -10.328 1 91.19 20 SER B C 1
ATOM 2596 O O . SER B 1 20 ? 18 -16.219 -9.203 1 91.19 20 SER B O 1
ATOM 2598 N N . ILE B 1 21 ? 16.625 -16.188 -10.953 1 92.44 21 ILE B N 1
ATOM 2599 C CA . ILE B 1 21 ? 15.867 -15.039 -10.461 1 92.44 21 ILE B CA 1
ATOM 2600 C C . ILE B 1 21 ? 14.703 -15.531 -9.602 1 92.44 21 ILE B C 1
ATOM 2602 O O . ILE B 1 21 ? 14.406 -14.953 -8.555 1 92.44 21 ILE B O 1
ATOM 2606 N N . CYS B 1 22 ? 14.031 -16.562 -9.992 1 92.88 22 CYS B N 1
ATOM 2607 C CA . CYS B 1 22 ? 12.781 -16.953 -9.352 1 92.88 22 CYS B CA 1
ATOM 2608 C C . CYS B 1 22 ? 12.945 -18.281 -8.602 1 92.88 22 CYS B C 1
ATOM 2610 O O . CYS B 1 22 ? 12.07 -18.672 -7.832 1 92.88 22 CYS B O 1
ATOM 2612 N N . GLY B 1 23 ? 14.047 -18.859 -8.781 1 89.06 23 GLY B N 1
ATOM 2613 C CA . GLY B 1 23 ? 14.258 -20.109 -8.094 1 89.06 23 GLY B CA 1
ATOM 2614 C C . GLY B 1 23 ? 14.078 -21.328 -8.992 1 89.06 23 GLY B C 1
ATOM 2615 O O . GLY B 1 23 ? 14.219 -21.219 -10.211 1 89.06 23 GLY B O 1
ATOM 2616 N N . ASN B 1 24 ? 13.758 -22.484 -8.336 1 85.06 24 ASN B N 1
ATOM 2617 C CA . ASN B 1 24 ? 13.789 -23.781 -9.016 1 85.06 24 ASN B CA 1
ATOM 2618 C C . ASN B 1 24 ? 12.547 -23.984 -9.875 1 85.06 24 ASN B C 1
ATOM 2620 O O . ASN B 1 24 ? 11.5 -24.406 -9.367 1 85.06 24 ASN B O 1
ATOM 2624 N N . PHE B 1 25 ? 12.734 -23.656 -11.125 1 88.94 25 PHE B N 1
ATOM 2625 C CA . PHE B 1 25 ? 11.68 -23.875 -12.102 1 88.94 25 PHE B CA 1
ATOM 2626 C C . PHE B 1 25 ? 12.188 -24.688 -13.289 1 88.94 25 PHE B C 1
ATOM 2628 O O . PHE B 1 25 ? 13.352 -24.562 -13.68 1 88.94 25 PHE B O 1
ATOM 2635 N N . SER B 1 26 ? 11.344 -25.484 -13.82 1 86.25 26 SER B N 1
ATOM 2636 C CA . SER B 1 26 ? 11.547 -26.109 -15.125 1 86.25 26 SER B CA 1
ATOM 2637 C C . SER B 1 26 ? 10.555 -25.578 -16.156 1 86.25 26 SER B C 1
ATOM 2639 O O . SER B 1 26 ? 9.414 -25.25 -15.812 1 86.25 26 SER B O 1
ATOM 2641 N N . THR B 1 27 ? 11.047 -25.438 -17.422 1 89.94 27 THR B N 1
ATOM 2642 C CA . THR B 1 27 ? 10.195 -24.828 -18.438 1 89.94 27 THR B CA 1
ATOM 2643 C C . THR B 1 27 ? 10.172 -25.688 -19.703 1 89.94 27 THR B C 1
ATOM 2645 O O . THR B 1 27 ? 11.195 -26.266 -20.094 1 89.94 27 THR B O 1
ATOM 2648 N N . LEU B 1 28 ? 9 -25.828 -20.281 1 84.81 28 LEU B N 1
ATOM 2649 C CA . LEU B 1 28 ? 8.844 -26.469 -21.594 1 84.81 28 LEU B CA 1
ATOM 2650 C C . LEU B 1 28 ? 8.484 -25.438 -22.656 1 84.81 28 LEU B C 1
ATOM 2652 O O . LEU B 1 28 ? 7.613 -24.594 -22.438 1 84.81 28 LEU B O 1
ATOM 2656 N N . PRO B 1 29 ? 9.203 -25.484 -23.734 1 87.06 29 PRO B N 1
ATOM 2657 C CA . PRO B 1 29 ? 8.828 -24.594 -24.828 1 87.06 29 PRO B CA 1
ATOM 2658 C C . PRO B 1 29 ? 7.562 -25.031 -25.562 1 87.06 29 PRO B C 1
ATOM 2660 O O . PRO B 1 29 ? 7.188 -26.203 -25.484 1 87.06 29 PRO B O 1
ATOM 2663 N N . SER B 1 30 ? 6.887 -24.078 -26.125 1 81.5 30 SER B N 1
ATOM 2664 C CA . SER B 1 30 ? 5.691 -24.406 -26.891 1 81.5 30 SER B CA 1
ATOM 2665 C C . SER B 1 30 ? 6.055 -25.078 -28.219 1 81.5 30 SER B C 1
ATOM 2667 O O . SER B 1 30 ? 6.996 -24.641 -28.891 1 81.5 30 SER B O 1
ATOM 2669 N N . SER B 1 31 ? 5.309 -26.141 -28.547 1 71.38 31 SER B N 1
ATOM 2670 C CA . SER B 1 31 ? 5.504 -26.766 -29.844 1 71.38 31 SER B CA 1
ATOM 2671 C C . SER B 1 31 ? 4.691 -26.078 -30.922 1 71.38 31 SER B C 1
ATOM 2673 O O . SER B 1 31 ? 4.902 -26.312 -32.125 1 71.38 31 SER B O 1
ATOM 2675 N N . LEU B 1 32 ? 3.836 -25.25 -30.469 1 67.75 32 LEU B N 1
ATOM 2676 C CA . LEU B 1 32 ? 2.895 -24.625 -31.391 1 67.75 32 LEU B CA 1
ATOM 2677 C C . LEU B 1 32 ? 3.492 -23.359 -32 1 67.75 32 LEU B C 1
ATOM 2679 O O . LEU B 1 32 ? 3.016 -22.875 -33.031 1 67.75 32 LEU B O 1
ATOM 2683 N N . THR B 1 33 ? 4.477 -22.828 -31.359 1 70.75 33 THR B N 1
ATOM 2684 C CA . THR B 1 33 ? 5.047 -21.578 -31.844 1 70.75 33 THR B CA 1
ATOM 2685 C C . THR B 1 33 ? 6.402 -21.812 -32.5 1 70.75 33 THR B C 1
ATOM 2687 O O . THR B 1 33 ? 7.164 -22.688 -32.094 1 70.75 33 THR B O 1
ATOM 2690 N N . ARG B 1 34 ? 6.695 -21.156 -33.625 1 72.06 34 ARG B N 1
ATOM 2691 C CA . ARG B 1 34 ? 7.922 -21.281 -34.406 1 72.06 34 ARG B CA 1
ATOM 2692 C C . ARG B 1 34 ? 9.094 -20.609 -33.688 1 72.06 34 ARG B C 1
ATOM 2694 O O . ARG B 1 34 ? 10.242 -21.031 -33.844 1 72.06 34 ARG B O 1
ATOM 2701 N N . HIS B 1 35 ? 8.648 -19.625 -32.906 1 86.56 35 HIS B N 1
ATOM 2702 C CA . HIS B 1 35 ? 9.703 -18.844 -32.25 1 86.56 35 HIS B CA 1
ATOM 2703 C C . HIS B 1 35 ? 9.445 -18.703 -30.766 1 86.56 35 HIS B C 1
ATOM 2705 O O . HIS B 1 35 ? 8.336 -18.344 -30.344 1 86.56 35 HIS B O 1
ATOM 2711 N N . PHE B 1 36 ? 10.484 -19.031 -30.031 1 91 36 PHE B N 1
ATOM 2712 C CA . PHE B 1 36 ? 10.406 -18.859 -28.594 1 91 36 PHE B CA 1
ATOM 2713 C C . PHE B 1 36 ? 10.695 -17.422 -28.203 1 91 36 PHE B C 1
ATOM 2715 O O . PHE B 1 36 ? 11.664 -16.828 -28.672 1 91 36 PHE B O 1
ATOM 2722 N N . ILE B 1 37 ? 9.859 -16.859 -27.438 1 94.25 37 ILE B N 1
ATOM 2723 C CA . ILE B 1 37 ? 10.062 -15.555 -26.812 1 94.25 37 ILE B CA 1
ATOM 2724 C C . ILE B 1 37 ? 10.227 -15.711 -25.312 1 94.25 37 ILE B C 1
ATOM 2726 O O . ILE B 1 37 ? 9.375 -16.312 -24.641 1 94.25 37 ILE B O 1
ATOM 2730 N N . GLY B 1 38 ? 11.367 -15.273 -24.766 1 96.25 38 GLY B N 1
ATOM 2731 C CA . GLY B 1 38 ? 11.625 -15.289 -23.344 1 96.25 38 GLY B CA 1
ATOM 2732 C C . GLY B 1 38 ? 12.477 -14.125 -22.875 1 96.25 38 GLY B C 1
ATOM 2733 O O . GLY B 1 38 ? 13.633 -13.992 -23.281 1 96.25 38 GLY B O 1
ATOM 2734 N N . GLU B 1 39 ? 11.875 -13.242 -22.172 1 96.69 39 GLU B N 1
ATOM 2735 C CA . GLU B 1 39 ? 12.57 -12.125 -21.531 1 96.69 39 GLU B CA 1
ATOM 2736 C C . GLU B 1 39 ? 12.297 -12.102 -20.031 1 96.69 39 GLU B C 1
ATOM 2738 O O . GLU B 1 39 ? 11.172 -12.344 -19.594 1 96.69 39 GLU B O 1
ATOM 2743 N N . ILE B 1 40 ? 13.359 -11.961 -19.281 1 96.81 40 ILE B N 1
ATOM 2744 C CA . ILE B 1 40 ? 13.188 -11.859 -17.828 1 96.81 40 ILE B CA 1
ATOM 2745 C C . ILE B 1 40 ? 14.211 -10.883 -17.266 1 96.81 40 ILE B C 1
ATOM 2747 O O . ILE B 1 40 ? 15.375 -10.875 -17.672 1 96.81 40 ILE B O 1
ATOM 2751 N N . HIS B 1 41 ? 13.766 -10.023 -16.453 1 93.31 41 HIS B N 1
ATOM 2752 C CA . HIS B 1 41 ? 14.656 -9.125 -15.719 1 93.31 41 HIS B CA 1
ATOM 2753 C C . HIS B 1 41 ? 14.234 -8.992 -14.258 1 93.31 41 HIS B C 1
ATOM 2755 O O . HIS B 1 41 ? 13.039 -8.969 -13.961 1 93.31 41 HIS B O 1
ATOM 2761 N N . SER B 1 42 ? 15.227 -8.992 -13.406 1 93.75 42 SER B N 1
ATOM 2762 C CA . SER B 1 42 ? 15 -8.844 -11.969 1 93.75 42 SER B CA 1
ATOM 2763 C C . SER B 1 42 ? 15.219 -7.406 -11.516 1 93.75 42 SER B C 1
ATOM 2765 O O . SER B 1 42 ? 16.031 -6.688 -12.094 1 93.75 42 SER B O 1
ATOM 2767 N N . GLN B 1 43 ? 14.477 -6.973 -10.648 1 91.12 43 GLN B N 1
ATOM 2768 C CA . GLN B 1 43 ? 14.641 -5.688 -9.984 1 91.12 43 GLN B CA 1
ATOM 2769 C C . GLN B 1 43 ? 14.539 -5.836 -8.469 1 91.12 43 GLN B C 1
ATOM 2771 O O . GLN B 1 43 ? 13.57 -6.406 -7.957 1 91.12 43 GLN B O 1
ATOM 2776 N N . ALA B 1 44 ? 15.57 -5.32 -7.789 1 90.75 44 ALA B N 1
ATOM 2777 C CA . ALA B 1 44 ? 15.562 -5.324 -6.328 1 90.75 44 ALA B CA 1
ATOM 2778 C C . ALA B 1 44 ? 15.133 -3.969 -5.777 1 90.75 44 ALA B C 1
ATOM 2780 O O . ALA B 1 44 ? 15.648 -2.93 -6.203 1 90.75 44 ALA B O 1
ATOM 2781 N N . ILE B 1 45 ? 14.172 -3.979 -4.957 1 91.94 45 ILE B N 1
ATOM 2782 C CA . ILE B 1 45 ? 13.773 -2.818 -4.168 1 91.94 45 ILE B CA 1
ATOM 2783 C C . ILE B 1 45 ? 14.094 -3.057 -2.697 1 91.94 45 ILE B C 1
ATOM 2785 O O . ILE B 1 45 ? 13.266 -3.586 -1.95 1 91.94 45 ILE B O 1
ATOM 2789 N N . GLY B 1 46 ? 15.266 -2.572 -2.275 1 85 46 GLY B N 1
ATOM 2790 C CA . GLY B 1 46 ? 15.75 -3.049 -0.989 1 85 46 GLY B CA 1
ATOM 2791 C C . GLY B 1 46 ? 15.844 -4.559 -0.909 1 85 46 GLY B C 1
ATOM 2792 O O . GLY B 1 46 ? 16.453 -5.195 -1.769 1 85 46 GLY B O 1
ATOM 2793 N N . ALA B 1 47 ? 15.086 -5.094 0.078 1 84.38 47 ALA B N 1
ATOM 2794 C CA . ALA B 1 47 ? 15.109 -6.539 0.284 1 84.38 47 ALA B CA 1
ATOM 2795 C C . ALA B 1 47 ? 13.984 -7.219 -0.484 1 84.38 47 ALA B C 1
ATOM 2797 O O . ALA B 1 47 ? 13.836 -8.445 -0.427 1 84.38 47 ALA B O 1
ATOM 2798 N N . LEU B 1 48 ? 13.227 -6.461 -1.218 1 92.94 48 LEU B N 1
ATOM 2799 C CA . LEU B 1 48 ? 12.109 -7.016 -1.975 1 92.94 48 LEU B CA 1
ATOM 2800 C C . LEU B 1 48 ? 12.508 -7.273 -3.424 1 92.94 48 LEU B C 1
ATOM 2802 O O . LEU B 1 48 ? 12.898 -6.348 -4.141 1 92.94 48 LEU B O 1
ATOM 2806 N N . ASP B 1 49 ? 12.422 -8.5 -3.82 1 92.88 49 ASP B N 1
ATOM 2807 C CA . ASP B 1 49 ? 12.773 -8.875 -5.184 1 92.88 49 ASP B CA 1
ATOM 2808 C C . ASP B 1 49 ? 11.531 -8.93 -6.078 1 92.88 49 ASP B C 1
ATOM 2810 O O . ASP B 1 49 ? 10.484 -9.414 -5.652 1 92.88 49 ASP B O 1
ATOM 2814 N N . THR B 1 50 ? 11.68 -8.414 -7.293 1 95.12 50 THR B N 1
ATOM 2815 C CA . THR B 1 50 ? 10.633 -8.523 -8.305 1 95.12 50 THR B CA 1
ATOM 2816 C C . THR B 1 50 ? 11.203 -9.062 -9.609 1 95.12 50 THR B C 1
ATOM 2818 O O . THR B 1 50 ? 12.406 -8.961 -9.867 1 95.12 50 THR B O 1
ATOM 2821 N N . ALA B 1 51 ? 10.406 -9.703 -10.344 1 96.62 51 ALA B N 1
ATOM 2822 C CA . ALA B 1 51 ? 10.766 -10.211 -11.664 1 96.62 51 ALA B CA 1
ATOM 2823 C C . ALA B 1 51 ? 9.766 -9.766 -12.719 1 96.62 51 ALA B C 1
ATOM 2825 O O . ALA B 1 51 ? 8.555 -9.805 -12.492 1 96.62 51 ALA B O 1
ATOM 2826 N N . HIS B 1 52 ? 10.227 -9.25 -13.805 1 96.31 52 HIS B N 1
ATOM 2827 C CA . HIS B 1 52 ? 9.438 -8.945 -14.992 1 96.31 52 HIS B CA 1
ATOM 2828 C C . HIS B 1 52 ? 9.633 -10 -16.078 1 96.31 52 HIS B C 1
ATOM 2830 O O . HIS B 1 52 ? 10.75 -10.219 -16.547 1 96.31 52 HIS B O 1
ATOM 2836 N N . ILE B 1 53 ? 8.539 -10.656 -16.453 1 97.94 53 ILE B N 1
ATOM 2837 C CA . ILE B 1 53 ? 8.656 -11.82 -17.312 1 97.94 53 ILE B CA 1
ATOM 2838 C C . ILE B 1 53 ? 7.773 -11.633 -18.547 1 97.94 53 ILE B C 1
ATOM 2840 O O . ILE B 1 53 ? 6.633 -11.18 -18.438 1 97.94 53 ILE B O 1
ATOM 2844 N N . ARG B 1 54 ? 8.266 -11.844 -19.719 1 97.5 54 ARG B N 1
ATOM 2845 C CA . ARG B 1 54 ? 7.559 -11.953 -20.984 1 97.5 54 ARG B CA 1
ATOM 2846 C C . ARG B 1 54 ? 7.906 -13.258 -21.703 1 97.5 54 ARG B C 1
ATOM 2848 O O . ARG B 1 54 ? 9.078 -13.523 -21.984 1 97.5 54 ARG B O 1
ATOM 2855 N N . THR B 1 55 ? 6.934 -14.141 -21.969 1 97.69 55 THR B N 1
ATOM 2856 C CA . THR B 1 55 ? 7.281 -15.445 -22.531 1 97.69 55 THR B CA 1
ATOM 2857 C C . THR B 1 55 ? 6.078 -16.078 -23.219 1 97.69 55 THR B C 1
ATOM 2859 O O . THR B 1 55 ? 4.934 -15.711 -22.938 1 97.69 55 THR B O 1
ATOM 2862 N N . ASN B 1 56 ? 6.305 -16.875 -24.172 1 94.62 56 ASN B N 1
ATOM 2863 C CA . ASN B 1 56 ? 5.289 -17.734 -24.766 1 94.62 56 ASN B CA 1
ATOM 2864 C C . ASN B 1 56 ? 5.582 -19.203 -24.516 1 94.62 56 ASN B C 1
ATOM 2866 O O . ASN B 1 56 ? 5.207 -20.062 -25.312 1 94.62 56 ASN B O 1
ATOM 2870 N N . ALA B 1 57 ? 6.348 -19.547 -23.391 1 93.62 57 ALA B N 1
ATOM 2871 C CA . ALA B 1 57 ? 6.598 -20.922 -23 1 93.62 57 ALA B CA 1
ATOM 2872 C C . ALA B 1 57 ? 5.293 -21.703 -22.859 1 93.62 57 ALA B C 1
ATOM 2874 O O . ALA B 1 57 ? 4.234 -21.109 -22.609 1 93.62 57 ALA B O 1
ATOM 2875 N N . ARG B 1 58 ? 5.426 -22.953 -23.016 1 88.94 58 ARG B N 1
ATOM 2876 C CA . ARG B 1 58 ? 4.242 -23.797 -22.891 1 88.94 58 ARG B CA 1
ATOM 2877 C C . ARG B 1 58 ? 3.887 -24.047 -21.422 1 88.94 58 ARG B C 1
ATOM 2879 O O . ARG B 1 58 ? 2.711 -24.016 -21.062 1 88.94 58 ARG B O 1
ATOM 2886 N N . LEU B 1 59 ? 4.918 -24.328 -20.672 1 90.38 59 LEU B N 1
ATOM 2887 C CA . LEU B 1 59 ? 4.699 -24.703 -19.281 1 90.38 59 LEU B CA 1
ATOM 2888 C C . LEU B 1 59 ? 5.898 -24.312 -18.422 1 90.38 59 LEU B C 1
ATOM 2890 O O . LEU B 1 59 ? 7.047 -24.516 -18.812 1 90.38 59 LEU B O 1
ATOM 2894 N N . ILE B 1 60 ? 5.625 -23.688 -17.328 1 94.94 60 ILE B N 1
ATOM 2895 C CA . ILE B 1 60 ? 6.605 -23.344 -16.297 1 94.94 60 ILE B CA 1
ATOM 2896 C C . ILE B 1 60 ? 6.246 -24.062 -15 1 94.94 60 ILE B C 1
ATOM 2898 O O . ILE B 1 60 ? 5.176 -23.812 -14.43 1 94.94 60 ILE B O 1
ATOM 2902 N N . SER B 1 61 ? 7.117 -24.859 -14.492 1 90.56 61 SER B N 1
ATOM 2903 C CA . SER B 1 61 ? 6.781 -25.719 -13.352 1 90.56 61 SER B CA 1
ATOM 2904 C C . SER B 1 61 ? 7.75 -25.484 -12.195 1 90.56 61 SER B C 1
ATOM 2906 O O . SER B 1 61 ? 8.969 -25.562 -12.375 1 90.56 61 SER B O 1
ATOM 2908 N N . ARG B 1 62 ? 7.121 -25.109 -11.07 1 87.62 62 ARG B N 1
ATOM 2909 C CA . ARG B 1 62 ? 7.906 -25.031 -9.844 1 87.62 62 ARG B CA 1
ATOM 2910 C C . ARG B 1 62 ? 8.32 -26.422 -9.359 1 87.62 62 ARG B C 1
ATOM 2912 O O . ARG B 1 62 ? 7.5 -27.328 -9.305 1 87.62 62 ARG B O 1
ATOM 2919 N N . GLU B 1 63 ? 9.555 -26.422 -9.023 1 71.69 63 GLU B N 1
ATOM 2920 C CA . GLU B 1 63 ? 10.109 -27.672 -8.516 1 71.69 63 GLU B CA 1
ATOM 2921 C C . GLU B 1 63 ? 10.625 -27.5 -7.09 1 71.69 63 GLU B C 1
ATOM 2923 O O . GLU B 1 63 ? 11.125 -26.438 -6.723 1 71.69 63 GLU B O 1
ATOM 2928 N N . LEU B 1 64 ? 10.297 -28.375 -6.133 1 62.75 64 LEU B N 1
ATOM 2929 C CA . LEU B 1 64 ? 10.844 -28.344 -4.785 1 62.75 64 LEU B CA 1
ATOM 2930 C C . LEU B 1 64 ? 12.117 -29.188 -4.688 1 62.75 64 LEU B C 1
ATOM 2932 O O . LEU B 1 64 ? 12.078 -30.391 -4.93 1 62.75 64 LEU B O 1
ATOM 2936 N N . ILE B 1 65 ? 13.258 -28.453 -4.895 1 56.25 65 ILE B N 1
ATOM 2937 C CA . ILE B 1 65 ? 14.516 -29.203 -4.926 1 56.25 65 ILE B CA 1
ATOM 2938 C C . ILE B 1 65 ? 15.164 -29.172 -3.543 1 56.25 65 ILE B C 1
ATOM 2940 O O . ILE B 1 65 ? 15.555 -28.109 -3.055 1 56.25 65 ILE B O 1
ATOM 2944 N N . GLY B 1 66 ? 15.375 -30.172 -2.918 1 52.5 66 GLY B N 1
ATOM 2945 C CA . GLY B 1 66 ? 16.156 -30.406 -1.713 1 52.5 66 GLY B CA 1
ATOM 2946 C C . GLY B 1 66 ? 15.656 -29.625 -0.518 1 52.5 66 GLY B C 1
ATOM 2947 O O . GLY B 1 66 ? 14.664 -28.891 -0.617 1 52.5 66 GLY B O 1
ATOM 2948 N N . VAL B 1 67 ? 16.234 -29.859 0.722 1 45.47 67 VAL B N 1
ATOM 2949 C CA . VAL B 1 67 ? 15.969 -29.328 2.053 1 45.47 67 VAL B CA 1
ATOM 2950 C C . VAL B 1 67 ? 16.078 -27.812 2.029 1 45.47 67 VAL B C 1
ATOM 2952 O O . VAL B 1 67 ? 15.336 -27.109 2.738 1 45.47 67 VAL B O 1
ATOM 2955 N N . ASP B 1 68 ? 16.969 -27.328 1.265 1 45.06 68 ASP B N 1
ATOM 2956 C CA . ASP B 1 68 ? 17.328 -25.922 1.332 1 45.06 68 ASP B CA 1
ATOM 2957 C C . ASP B 1 68 ? 16.531 -25.094 0.318 1 45.06 68 ASP B C 1
ATOM 2959 O O . ASP B 1 68 ? 16.953 -24 -0.07 1 45.06 68 ASP B O 1
ATOM 2963 N N . SER B 1 69 ? 15.586 -25.688 -0.159 1 51.91 69 SER B N 1
ATOM 2964 C CA . SER B 1 69 ? 14.859 -25.031 -1.24 1 51.91 69 SER B CA 1
ATOM 2965 C C . SER B 1 69 ? 14.406 -23.641 -0.828 1 51.91 69 SER B C 1
ATOM 2967 O O . SER B 1 69 ? 13.977 -23.422 0.309 1 51.91 69 SER B O 1
ATOM 2969 N N . ASP B 1 70 ? 14.938 -22.594 -1.449 1 54.53 70 ASP B N 1
ATOM 2970 C CA . ASP B 1 70 ? 14.5 -21.219 -1.271 1 54.53 70 ASP B CA 1
ATOM 2971 C C . ASP B 1 70 ? 12.984 -21.109 -1.365 1 54.53 70 ASP B C 1
ATOM 2973 O O . ASP B 1 70 ? 12.445 -20.766 -2.422 1 54.53 70 ASP B O 1
ATOM 2977 N N . ASP B 1 71 ? 12.32 -21.781 -0.5 1 62.72 71 ASP B N 1
ATOM 2978 C CA . ASP B 1 71 ? 10.883 -21.875 -0.234 1 62.72 71 ASP B CA 1
ATOM 2979 C C . ASP B 1 71 ? 10.406 -20.672 0.583 1 62.72 71 ASP B C 1
ATOM 2981 O O . ASP B 1 71 ? 9.406 -20.766 1.295 1 62.72 71 ASP B O 1
ATOM 2985 N N . SER B 1 72 ? 11.094 -19.672 0.325 1 77.94 72 SER B N 1
ATOM 2986 C CA . SER B 1 72 ? 10.906 -18.656 1.352 1 77.94 72 SER B CA 1
ATOM 2987 C C . SER B 1 72 ? 10.008 -17.531 0.851 1 77.94 72 SER B C 1
ATOM 2989 O O . SER B 1 72 ? 9.828 -16.516 1.538 1 77.94 72 SER B O 1
ATOM 2991 N N . HIS B 1 73 ? 9.344 -17.953 -0.397 1 89.31 73 HIS B N 1
ATOM 2992 C CA . HIS B 1 73 ? 8.594 -16.828 -0.924 1 89.31 73 HIS B CA 1
ATOM 2993 C C . HIS B 1 73 ? 7.145 -17.203 -1.218 1 89.31 73 HIS B C 1
ATOM 2995 O O . HIS B 1 73 ? 6.824 -18.391 -1.326 1 89.31 73 HIS B O 1
ATOM 3001 N N . CYS B 1 74 ? 6.297 -16.312 -1.231 1 93.44 74 CYS B N 1
ATOM 3002 C CA . CYS B 1 74 ? 5.035 -16.297 -1.965 1 93.44 74 CYS B CA 1
ATOM 3003 C C . CYS B 1 74 ? 5.109 -15.359 -3.16 1 93.44 74 CYS B C 1
ATOM 3005 O O . CYS B 1 74 ? 5.52 -14.203 -3.021 1 93.44 74 CYS B O 1
ATOM 3007 N N . PHE B 1 75 ? 4.789 -15.883 -4.332 1 96.38 75 PHE B N 1
ATOM 3008 C CA . PHE B 1 75 ? 4.797 -15.031 -5.516 1 96.38 75 PHE B CA 1
ATOM 3009 C C . PHE B 1 75 ? 3.469 -14.305 -5.668 1 96.38 75 PHE B C 1
ATOM 3011 O O . PHE B 1 75 ? 2.406 -14.93 -5.68 1 96.38 75 PHE B O 1
ATOM 3018 N N . LEU B 1 76 ? 3.486 -13.039 -5.66 1 97.75 76 LEU B N 1
ATOM 3019 C CA . LEU B 1 76 ? 2.363 -12.219 -6.094 1 97.75 76 LEU B CA 1
ATOM 3020 C C . LEU B 1 76 ? 2.486 -11.867 -7.574 1 97.75 76 LEU B C 1
ATOM 3022 O O . LEU B 1 76 ? 3.309 -11.031 -7.953 1 97.75 76 LEU B O 1
ATOM 3026 N N . ILE B 1 77 ? 1.678 -12.484 -8.438 1 98.19 77 ILE B N 1
ATOM 3027 C CA . ILE B 1 77 ? 1.831 -12.398 -9.891 1 98.19 77 ILE B CA 1
ATOM 3028 C C . ILE B 1 77 ? 0.766 -11.469 -10.469 1 98.19 77 ILE B C 1
ATOM 3030 O O . ILE B 1 77 ? -0.432 -11.742 -10.359 1 98.19 77 ILE B O 1
ATOM 3034 N N . TYR B 1 78 ? 1.197 -10.391 -11.023 1 98.25 78 TYR B N 1
ATOM 3035 C CA . TYR B 1 78 ? 0.34 -9.422 -11.695 1 98.25 78 TYR B CA 1
ATOM 3036 C C . TYR B 1 78 ? 0.421 -9.594 -13.211 1 98.25 78 TYR B C 1
ATOM 3038 O O . TYR B 1 78 ? 1.49 -9.43 -13.805 1 98.25 78 TYR B O 1
ATOM 3046 N N . GLN B 1 79 ? -0.761 -9.914 -13.852 1 98 79 GLN B N 1
ATOM 3047 C CA . GLN B 1 79 ? -0.813 -10.117 -15.297 1 98 79 GLN B CA 1
ATOM 3048 C C . GLN B 1 79 ? -0.925 -8.797 -16.031 1 98 79 GLN B C 1
ATOM 3050 O O . GLN B 1 79 ? -1.947 -8.109 -15.953 1 98 79 GLN B O 1
ATOM 3055 N N . ARG B 1 80 ? 0.089 -8.445 -16.734 1 95.81 80 ARG B N 1
ATOM 3056 C CA . ARG B 1 80 ? 0.085 -7.199 -17.5 1 95.81 80 ARG B CA 1
ATOM 3057 C C . ARG B 1 80 ? -0.608 -7.387 -18.844 1 95.81 80 ARG B C 1
ATOM 3059 O O . ARG B 1 80 ? -1.408 -6.543 -19.266 1 95.81 80 ARG B O 1
ATOM 3066 N N . SER B 1 81 ? -0.321 -8.406 -19.547 1 94.25 81 SER B N 1
ATOM 3067 C CA . SER B 1 81 ? -0.927 -8.734 -20.828 1 94.25 81 SER B CA 1
ATOM 3068 C C . SER B 1 81 ? -0.979 -10.242 -21.062 1 94.25 81 SER B C 1
ATOM 3070 O O . SER B 1 81 ? -0.23 -10.992 -20.422 1 94.25 81 SER B O 1
ATOM 3072 N N . GLY B 1 82 ? -1.94 -10.688 -21.953 1 94.81 82 GLY B N 1
ATOM 3073 C CA . GLY B 1 82 ? -2.104 -12.109 -22.219 1 94.81 82 GLY B CA 1
ATOM 3074 C C . GLY B 1 82 ? -2.887 -12.828 -21.141 1 94.81 82 GLY B C 1
ATOM 3075 O O . GLY B 1 82 ? -3.465 -12.195 -20.25 1 94.81 82 GLY B O 1
ATOM 3076 N N . ARG B 1 83 ? -2.953 -14.125 -21.328 1 95.25 83 ARG B N 1
ATOM 3077 C CA . ARG B 1 83 ? -3.674 -14.977 -20.391 1 95.25 83 ARG B CA 1
ATOM 3078 C C . ARG B 1 83 ? -2.83 -16.172 -19.984 1 95.25 83 ARG B C 1
ATOM 3080 O O . ARG B 1 83 ? -2.039 -16.688 -20.781 1 95.25 83 ARG B O 1
ATOM 3087 N N . GLN B 1 84 ? -2.961 -16.609 -18.766 1 96.75 84 GLN B N 1
ATOM 3088 C CA . GLN B 1 84 ? -2.271 -17.812 -18.297 1 96.75 84 GLN B CA 1
ATOM 3089 C C . GLN B 1 84 ? -3.074 -18.531 -17.219 1 96.75 84 GLN B C 1
ATOM 3091 O O . GLN B 1 84 ? -3.959 -17.938 -16.594 1 96.75 84 GLN B O 1
ATOM 3096 N N . ARG B 1 85 ? -2.779 -19.766 -17.062 1 95.19 85 ARG B N 1
ATOM 3097 C CA . ARG B 1 85 ? -3.395 -20.594 -16.031 1 95.19 85 ARG B CA 1
ATOM 3098 C C . ARG B 1 85 ? -2.369 -21.031 -14.992 1 95.19 85 ARG B C 1
ATOM 3100 O O . ARG B 1 85 ? -1.241 -21.391 -15.336 1 95.19 85 ARG B O 1
ATOM 3107 N N . ILE B 1 86 ? -2.73 -20.859 -13.758 1 95.75 86 ILE B N 1
ATOM 3108 C CA . ILE B 1 86 ? -1.884 -21.328 -12.664 1 95.75 86 ILE B CA 1
ATOM 3109 C C . ILE B 1 86 ? -2.6 -22.438 -11.891 1 95.75 86 ILE B C 1
ATOM 3111 O O . ILE B 1 86 ? -3.777 -22.297 -11.555 1 95.75 86 ILE B O 1
ATOM 3115 N N . ARG B 1 87 ? -1.923 -23.531 -11.656 1 90.06 87 ARG B N 1
ATOM 3116 C CA . ARG B 1 87 ? -2.463 -24.656 -10.914 1 90.06 87 ARG B CA 1
ATOM 3117 C C . ARG B 1 87 ? -1.614 -24.969 -9.688 1 90.06 87 ARG B C 1
ATOM 3119 O O . ARG B 1 87 ? -0.386 -25.031 -9.773 1 90.06 87 ARG B O 1
ATOM 3126 N N . GLN B 1 88 ? -2.244 -24.953 -8.578 1 85 88 GLN B N 1
ATOM 3127 C CA . GLN B 1 88 ? -1.585 -25.359 -7.34 1 85 88 GLN B CA 1
ATOM 3128 C C . GLN B 1 88 ? -2.557 -26.062 -6.402 1 85 88 GLN B C 1
ATOM 3130 O O . GLN B 1 88 ? -3.691 -25.625 -6.219 1 85 88 GLN B O 1
ATOM 3135 N N . ALA B 1 89 ? -2.084 -27.094 -5.836 1 73.31 89 ALA B N 1
ATOM 3136 C CA . ALA B 1 89 ? -2.832 -27.812 -4.816 1 73.31 89 ALA B CA 1
ATOM 3137 C C . ALA B 1 89 ? -4.238 -28.156 -5.305 1 73.31 89 ALA B C 1
ATOM 3139 O O . ALA B 1 89 ? -5.219 -27.938 -4.586 1 73.31 89 ALA B O 1
ATOM 3140 N N . GLY B 1 90 ? -4.273 -28.547 -6.531 1 68.31 90 GLY B N 1
ATOM 3141 C CA . GLY B 1 90 ? -5.539 -29 -7.086 1 68.31 90 GLY B CA 1
ATOM 3142 C C . GLY B 1 90 ? -6.449 -27.875 -7.504 1 68.31 90 GLY B C 1
ATOM 3143 O O . GLY B 1 90 ? -7.531 -28.094 -8.047 1 68.31 90 GLY B O 1
ATOM 3144 N N . MET B 1 91 ? -6.023 -26.703 -7.273 1 76.75 91 MET B N 1
ATOM 3145 C CA . MET B 1 91 ? -6.789 -25.531 -7.66 1 76.75 91 MET B CA 1
ATOM 3146 C C . MET B 1 91 ? -6.188 -24.875 -8.898 1 76.75 91 MET B C 1
ATOM 3148 O O . MET B 1 91 ? -5.004 -25.062 -9.195 1 76.75 91 MET B O 1
ATOM 3152 N N . GLU B 1 92 ? -7.145 -24.25 -9.617 1 86.5 92 GLU B N 1
ATOM 3153 C CA . GLU B 1 92 ? -6.711 -23.578 -10.836 1 86.5 92 GLU B CA 1
ATOM 3154 C C . GLU B 1 92 ? -7.293 -22.172 -10.938 1 86.5 92 GLU B C 1
ATOM 3156 O O . GLU B 1 92 ? -8.461 -21.953 -10.609 1 86.5 92 G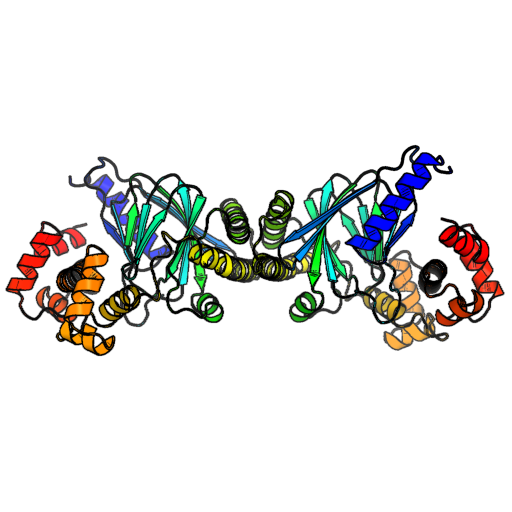LU B O 1
ATOM 3161 N N . VAL B 1 93 ? -6.438 -21.281 -11.32 1 91.56 93 VAL B N 1
ATOM 3162 C CA . VAL B 1 93 ? -6.914 -19.922 -11.594 1 91.56 93 VAL B CA 1
ATOM 3163 C C . VAL B 1 93 ? -6.406 -19.453 -12.953 1 91.56 93 VAL B C 1
ATOM 3165 O O . VAL B 1 93 ? -5.289 -19.797 -13.359 1 91.56 93 VAL B O 1
ATOM 3168 N N . GLU B 1 94 ? -7.285 -18.781 -13.617 1 92.75 94 GLU B N 1
ATOM 3169 C CA . GLU B 1 94 ? -6.875 -18.125 -14.859 1 92.75 94 GLU B CA 1
ATOM 3170 C C . GLU B 1 94 ? -6.684 -16.625 -14.648 1 92.75 94 GLU B C 1
ATOM 3172 O O . GLU B 1 94 ? -7.504 -15.969 -13.992 1 92.75 94 GLU B O 1
ATOM 3177 N N . LEU B 1 95 ? -5.598 -16.156 -15.195 1 96.25 95 LEU B N 1
ATOM 3178 C CA . LEU B 1 95 ? -5.293 -14.734 -15.094 1 96.25 95 LEU B CA 1
ATOM 3179 C C . LEU B 1 95 ? -5.371 -14.062 -16.453 1 96.25 95 LEU B C 1
ATOM 3181 O O . LEU B 1 95 ? -4.793 -14.547 -17.422 1 96.25 95 LEU B O 1
ATOM 3185 N N . GLY B 1 96 ? -6.176 -13.023 -16.531 1 94.69 96 GLY B N 1
ATOM 3186 C CA . GLY B 1 96 ? -6.113 -12.062 -17.625 1 94.69 96 GLY B CA 1
ATOM 3187 C C . GLY B 1 96 ? -5.496 -10.734 -17.219 1 94.69 96 GLY B C 1
ATOM 3188 O O . GLY B 1 96 ? -5.047 -10.578 -16.078 1 94.69 96 GLY B O 1
ATOM 3189 N N . PRO B 1 97 ? -5.488 -9.797 -18.234 1 92.75 97 PRO B N 1
ATOM 3190 C CA . PRO B 1 97 ? -4.891 -8.5 -17.922 1 92.75 97 PRO B CA 1
ATOM 3191 C C . PRO B 1 97 ? -5.484 -7.875 -16.656 1 92.75 97 PRO B C 1
ATOM 3193 O O . PRO B 1 97 ? -6.707 -7.844 -16.5 1 92.75 97 PRO B O 1
ATOM 3196 N N . GLU B 1 98 ? -4.605 -7.469 -15.75 1 92.56 98 GLU B N 1
ATOM 3197 C CA . GLU B 1 98 ? -4.938 -6.738 -14.531 1 92.56 98 GLU B CA 1
ATOM 3198 C C . GLU B 1 98 ? -5.309 -7.695 -13.398 1 92.56 98 GLU B C 1
ATOM 3200 O O . GLU B 1 98 ? -5.586 -7.262 -12.281 1 92.56 98 GLU B O 1
ATOM 3205 N N . ASP B 1 99 ? -5.312 -8.977 -13.695 1 96 99 ASP B N 1
ATOM 3206 C CA . ASP B 1 99 ? -5.551 -9.945 -12.633 1 96 99 ASP B CA 1
ATOM 3207 C C . ASP B 1 99 ? -4.285 -10.195 -11.82 1 96 99 ASP B C 1
ATOM 3209 O O . ASP B 1 99 ? -3.174 -9.977 -12.312 1 96 99 ASP B O 1
ATOM 3213 N N . ILE B 1 100 ? -4.473 -10.57 -10.547 1 97.44 100 ILE B N 1
ATOM 3214 C CA . ILE B 1 100 ? -3.367 -10.859 -9.641 1 97.44 100 ILE B CA 1
ATOM 3215 C C . ILE B 1 100 ? -3.623 -12.188 -8.922 1 97.44 100 ILE B C 1
ATOM 3217 O O . ILE B 1 100 ? -4.75 -12.469 -8.508 1 97.44 100 ILE B O 1
ATOM 3221 N N . ALA B 1 101 ? -2.598 -12.992 -8.75 1 96.75 101 ALA B N 1
ATOM 3222 C CA . ALA B 1 101 ? -2.689 -14.234 -7.98 1 96.75 101 ALA B CA 1
ATOM 3223 C C . ALA B 1 101 ? -1.557 -14.336 -6.965 1 96.75 101 ALA B C 1
ATOM 3225 O O . ALA B 1 101 ? -0.445 -13.867 -7.215 1 96.75 101 ALA B O 1
ATOM 3226 N N . LEU B 1 102 ? -1.903 -14.867 -5.805 1 95.5 102 LEU B N 1
ATOM 3227 C CA . LEU B 1 102 ? -0.902 -15.273 -4.824 1 95.5 102 LEU B CA 1
ATOM 3228 C C . LEU B 1 102 ? -0.603 -16.766 -4.945 1 95.5 102 LEU B C 1
ATOM 3230 O O . LEU B 1 102 ? -1.522 -17.578 -5.023 1 95.5 102 LEU B O 1
ATOM 3234 N N . VAL B 1 103 ? 0.709 -17.094 -5.023 1 94.06 103 VAL B N 1
ATOM 3235 C CA . VAL B 1 103 ? 1.122 -18.484 -5.199 1 94.06 103 VAL B CA 1
ATOM 3236 C C . VAL B 1 103 ? 2.162 -18.844 -4.141 1 94.06 103 VAL B C 1
ATOM 3238 O O . VAL B 1 103 ? 3.115 -18.094 -3.914 1 94.06 103 VAL B O 1
ATOM 3241 N N . ASP B 1 104 ? 2.031 -19.969 -3.494 1 89.44 104 ASP B N 1
ATOM 3242 C CA . ASP B 1 104 ? 2.941 -20.453 -2.461 1 89.44 104 ASP B CA 1
ATOM 3243 C C . ASP B 1 104 ? 4.125 -21.203 -3.074 1 89.44 104 ASP B C 1
ATOM 3245 O O . ASP B 1 104 ? 3.965 -22.297 -3.613 1 89.44 104 ASP B O 1
ATOM 3249 N N . SER B 1 105 ? 5.297 -20.641 -2.953 1 87.62 105 SER B N 1
ATOM 3250 C CA . SER B 1 105 ? 6.473 -21.219 -3.586 1 87.62 105 SER B CA 1
ATOM 3251 C C . SER B 1 105 ? 6.93 -22.484 -2.848 1 87.62 105 SER B C 1
ATOM 3253 O O . SER B 1 105 ? 7.738 -23.25 -3.363 1 87.62 105 SER B O 1
ATOM 3255 N N . ALA B 1 106 ? 6.441 -22.625 -1.646 1 80 106 ALA B N 1
ATOM 3256 C CA . ALA B 1 106 ? 6.809 -23.797 -0.859 1 80 106 ALA B CA 1
ATOM 3257 C C . ALA B 1 106 ? 6.059 -25.031 -1.338 1 80 106 ALA B C 1
ATOM 3259 O O . ALA B 1 106 ? 6.301 -26.141 -0.852 1 80 106 ALA B O 1
ATOM 3260 N N . ARG B 1 107 ? 5.207 -24.891 -2.285 1 79.38 107 ARG B N 1
ATOM 3261 C CA . ARG B 1 107 ? 4.43 -25.969 -2.871 1 79.38 107 ARG B CA 1
ATOM 3262 C C . ARG B 1 107 ? 4.641 -26.047 -4.379 1 79.38 107 ARG B C 1
ATOM 3264 O O . ARG B 1 107 ? 5.035 -25.062 -5.004 1 79.38 107 ARG B O 1
ATOM 3271 N N . LEU B 1 108 ? 4.359 -27.234 -4.859 1 79.5 108 LEU B N 1
ATOM 3272 C CA . LEU B 1 108 ? 4.414 -27.391 -6.309 1 79.5 108 LEU B CA 1
ATOM 3273 C C . LEU B 1 108 ? 3.311 -26.594 -6.988 1 79.5 108 LEU B C 1
ATOM 3275 O O . LEU B 1 108 ? 2.186 -26.531 -6.484 1 79.5 108 LEU B O 1
ATOM 3279 N N . PHE B 1 109 ? 3.707 -25.984 -8.094 1 87.19 109 PHE B N 1
ATOM 3280 C CA . PHE B 1 109 ? 2.684 -25.359 -8.922 1 87.19 109 PHE B CA 1
ATOM 3281 C C . PHE B 1 109 ? 3.15 -25.234 -10.367 1 87.19 109 PHE B C 1
ATOM 3283 O O . PHE B 1 109 ? 4.328 -25.453 -10.664 1 87.19 109 PHE B O 1
ATOM 3290 N N . GLU B 1 110 ? 2.166 -25 -11.203 1 91.69 110 GLU B N 1
ATOM 3291 C CA . GLU B 1 110 ? 2.434 -24.859 -12.633 1 91.69 110 GLU B CA 1
ATOM 3292 C C . GLU B 1 110 ? 1.789 -23.609 -13.195 1 91.69 110 GLU B C 1
ATOM 3294 O O . GLU B 1 110 ? 0.698 -23.219 -12.773 1 91.69 110 GLU B O 1
ATOM 3299 N N . ILE B 1 111 ? 2.531 -23.016 -14.047 1 96.75 111 ILE B N 1
ATOM 3300 C CA . ILE B 1 111 ? 2.031 -21.875 -14.805 1 96.75 111 ILE B CA 1
ATOM 3301 C C . ILE B 1 111 ? 1.975 -22.234 -16.297 1 96.75 111 ILE B C 1
ATOM 3303 O O . ILE B 1 111 ? 2.969 -22.672 -16.859 1 96.75 111 ILE B O 1
ATOM 3307 N N . GLU B 1 112 ? 0.886 -22.094 -16.859 1 94 112 GLU B N 1
ATOM 3308 C CA . GLU B 1 112 ? 0.673 -22.375 -18.266 1 94 112 GLU B CA 1
ATOM 3309 C C . GLU B 1 112 ? 0.284 -21.109 -19.031 1 94 112 GLU B C 1
ATOM 3311 O O . GLU B 1 112 ? -0.893 -20.734 -19.078 1 94 112 GLU B O 1
ATOM 3316 N N . PRO B 1 113 ? 1.267 -20.438 -19.688 1 95.62 113 PRO B N 1
ATOM 3317 C CA . PRO B 1 113 ? 0.918 -19.328 -20.578 1 95.62 113 PRO B CA 1
ATOM 3318 C C . PRO B 1 113 ? 0.03 -19.75 -21.734 1 95.62 113 PRO B C 1
ATOM 3320 O O . PRO B 1 113 ? 0.246 -20.812 -22.328 1 95.62 113 PRO B O 1
ATOM 3323 N N . LEU B 1 114 ? -1.06 -19.031 -21.953 1 91.44 114 LEU B N 1
ATOM 3324 C CA . LEU B 1 114 ? -1.925 -19.234 -23.109 1 91.44 114 LEU B CA 1
ATOM 3325 C C . LEU B 1 114 ? -1.586 -18.25 -24.219 1 91.44 114 LEU B C 1
ATOM 3327 O O . LEU B 1 114 ? -2.383 -17.359 -24.531 1 91.44 114 LEU B O 1
ATOM 3331 N N . GLY B 1 115 ? -0.391 -18.469 -24.859 1 90.25 115 GLY B N 1
ATOM 3332 C CA . GLY B 1 115 ? 0.203 -17.531 -25.797 1 90.25 115 GLY B CA 1
ATOM 3333 C C . GLY B 1 115 ? 1.27 -16.656 -25.172 1 90.25 115 GLY B C 1
ATOM 3334 O O . GLY B 1 115 ? 1.949 -17.078 -24.219 1 90.25 115 GLY B O 1
ATOM 3335 N N . LEU B 1 116 ? 1.544 -15.516 -25.766 1 94.31 116 LEU B N 1
ATOM 3336 C CA . LEU B 1 116 ? 2.521 -14.578 -25.203 1 94.31 116 LEU B CA 1
ATOM 3337 C C . LEU B 1 116 ? 1.943 -13.828 -24.016 1 94.31 116 LEU B C 1
ATOM 3339 O O . LEU B 1 116 ? 0.847 -13.273 -24.094 1 94.31 116 LEU B O 1
ATOM 3343 N N . VAL B 1 117 ? 2.682 -13.906 -22.906 1 97.31 117 VAL B N 1
ATOM 3344 C CA . VAL B 1 117 ? 2.197 -13.258 -21.688 1 97.31 117 VAL B CA 1
ATOM 3345 C C . VAL B 1 117 ? 3.283 -12.344 -21.125 1 97.31 117 VAL B C 1
ATOM 3347 O O . VAL B 1 117 ? 4.469 -12.539 -21.391 1 97.31 117 VAL B O 1
ATOM 3350 N N . GLU B 1 118 ? 2.846 -11.312 -20.453 1 97.25 118 GLU B N 1
ATOM 3351 C CA . GLU B 1 118 ? 3.707 -10.438 -19.672 1 97.25 118 GLU B CA 1
ATOM 3352 C C . GLU B 1 118 ? 3.186 -10.297 -18.234 1 97.25 118 GLU B C 1
ATOM 3354 O O . GLU B 1 118 ? 1.994 -10.062 -18.031 1 97.25 118 GLU B O 1
ATOM 3359 N N . ASN B 1 119 ? 4.082 -10.539 -17.312 1 97.81 119 ASN B N 1
ATOM 3360 C CA . ASN B 1 119 ? 3.664 -10.391 -15.914 1 97.81 119 ASN B CA 1
ATOM 3361 C C . ASN B 1 119 ? 4.781 -9.812 -15.047 1 97.81 119 ASN B C 1
ATOM 3363 O O . ASN B 1 119 ? 5.934 -9.75 -15.477 1 97.81 119 ASN B O 1
ATOM 3367 N N . ILE B 1 120 ? 4.414 -9.234 -13.961 1 97.81 120 ILE B N 1
ATOM 3368 C CA . ILE B 1 120 ? 5.316 -8.844 -12.883 1 97.81 120 ILE B CA 1
ATOM 3369 C C . ILE B 1 120 ? 5.102 -9.758 -11.68 1 97.81 120 ILE B C 1
ATOM 3371 O O . ILE B 1 120 ? 3.963 -10.008 -11.281 1 97.81 120 ILE B O 1
ATOM 3375 N N . SER B 1 121 ? 6.141 -10.352 -11.172 1 97.5 121 SER B N 1
ATOM 3376 C CA . SER B 1 121 ? 6.09 -11.172 -9.961 1 97.5 121 SER B CA 1
ATOM 3377 C C . SER B 1 121 ? 6.812 -10.492 -8.805 1 97.5 121 SER B C 1
ATOM 3379 O O . SER B 1 121 ? 7.988 -10.141 -8.922 1 97.5 121 SER B O 1
ATOM 3381 N N . VAL B 1 122 ? 6.102 -10.25 -7.738 1 97.38 122 VAL B N 1
ATOM 3382 C CA . VAL B 1 122 ? 6.707 -9.742 -6.516 1 97.38 122 VAL B CA 1
ATOM 3383 C C . VAL B 1 122 ? 6.961 -10.898 -5.547 1 97.38 122 VAL B C 1
ATOM 3385 O O . VAL B 1 122 ? 6.047 -11.664 -5.238 1 97.38 122 VAL B O 1
ATOM 3388 N N . HIS B 1 123 ? 8.188 -11.062 -5.082 1 96.38 123 HIS B N 1
ATOM 3389 C CA . HIS B 1 123 ? 8.586 -12.172 -4.23 1 96.38 123 HIS B CA 1
ATOM 3390 C C . HIS B 1 123 ? 8.453 -11.812 -2.754 1 96.38 123 HIS B C 1
ATOM 3392 O O . HIS B 1 123 ? 9.414 -11.328 -2.145 1 96.38 123 HIS B O 1
ATOM 3398 N N . LEU B 1 124 ? 7.316 -12.141 -2.217 1 95.62 124 LEU B N 1
ATOM 3399 C CA . LEU B 1 124 ? 7.043 -11.836 -0.817 1 95.62 124 LEU B CA 1
ATOM 3400 C C . LEU B 1 124 ? 7.637 -12.906 0.098 1 95.62 124 LEU B C 1
ATOM 3402 O O . LEU B 1 124 ? 7.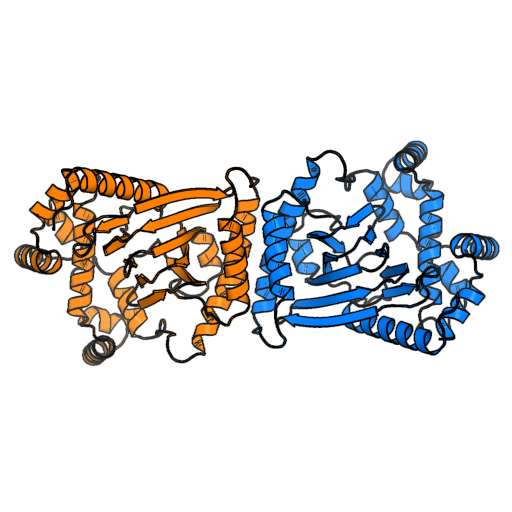629 -14.094 -0.235 1 95.62 124 LEU B O 1
ATOM 3406 N N . SER B 1 125 ? 8.117 -12.461 1.248 1 91.5 125 SER B N 1
ATOM 3407 C CA . SER B 1 125 ? 8.57 -13.422 2.246 1 91.5 125 SER B CA 1
ATOM 3408 C C . SER B 1 125 ? 7.422 -14.32 2.699 1 91.5 125 SER B C 1
ATOM 3410 O O . SER B 1 125 ? 6.41 -13.836 3.207 1 91.5 125 SER B O 1
ATOM 3412 N N . ARG B 1 126 ? 7.582 -15.578 2.598 1 89 126 ARG B N 1
ATOM 3413 C CA . ARG B 1 126 ? 6.543 -16.531 2.984 1 89 126 ARG B CA 1
ATOM 3414 C C . ARG B 1 126 ? 6.266 -16.453 4.48 1 89 126 ARG B C 1
ATOM 3416 O O . ARG B 1 126 ? 5.117 -16.594 4.914 1 89 126 ARG B O 1
ATOM 3423 N N . ASP B 1 127 ? 7.305 -16.25 5.27 1 83.38 127 ASP B N 1
ATOM 3424 C CA . ASP B 1 127 ? 7.168 -16.141 6.719 1 83.38 127 ASP B CA 1
ATOM 3425 C C . ASP B 1 127 ? 6.25 -14.984 7.094 1 83.38 127 ASP B C 1
ATOM 3427 O O . ASP B 1 127 ? 5.375 -15.125 7.949 1 83.38 127 ASP B O 1
ATOM 3431 N N . ILE B 1 128 ? 6.402 -13.945 6.422 1 86.94 128 ILE B N 1
ATOM 3432 C CA . ILE B 1 128 ? 5.605 -12.758 6.719 1 86.94 128 ILE B CA 1
ATOM 3433 C C . ILE B 1 128 ? 4.164 -12.984 6.262 1 86.94 128 ILE B C 1
ATOM 3435 O O . ILE B 1 128 ? 3.221 -12.648 6.984 1 86.94 128 ILE B O 1
ATOM 3439 N N . VAL B 1 129 ? 3.988 -13.562 5.109 1 90.12 129 VAL B N 1
ATOM 3440 C CA . VAL B 1 129 ? 2.658 -13.828 4.57 1 90.12 129 VAL B CA 1
ATOM 3441 C C . VAL B 1 129 ? 1.916 -14.797 5.488 1 90.12 129 VAL B C 1
ATOM 3443 O O . VAL B 1 129 ? 0.767 -14.555 5.863 1 90.12 129 VAL B O 1
ATOM 3446 N N . THR B 1 130 ? 2.557 -15.836 5.93 1 82.25 130 THR B N 1
ATOM 3447 C CA . THR B 1 130 ? 1.896 -16.891 6.68 1 82.25 130 THR B CA 1
ATOM 3448 C C . THR B 1 130 ? 1.591 -16.453 8.102 1 82.25 130 THR B C 1
ATOM 3450 O O . THR B 1 130 ? 0.707 -17 8.758 1 82.25 130 THR B O 1
ATOM 3453 N N . ARG B 1 131 ? 2.25 -15.484 8.594 1 79.44 131 ARG B N 1
ATOM 3454 C CA . ARG B 1 131 ? 1.968 -14.93 9.914 1 79.44 131 ARG B CA 1
ATOM 3455 C C . ARG B 1 131 ? 0.636 -14.188 9.922 1 79.44 131 ARG B C 1
ATOM 3457 O O . ARG B 1 131 ? -0.04 -14.133 10.953 1 79.44 131 ARG B O 1
ATOM 3464 N N . GLN B 1 132 ? 0.363 -13.695 8.805 1 76.19 132 GLN B N 1
ATOM 3465 C CA . GLN B 1 132 ? -0.842 -12.875 8.75 1 76.19 132 GLN B CA 1
ATOM 3466 C C . GLN B 1 132 ? -2.023 -13.672 8.203 1 76.19 132 GLN B C 1
ATOM 3468 O O . GLN B 1 132 ? -3.18 -13.336 8.469 1 76.19 132 GLN B O 1
ATOM 3473 N N . PHE B 1 133 ? -1.637 -14.633 7.445 1 74.5 133 PHE B N 1
ATOM 3474 C CA . PHE B 1 133 ? -2.662 -15.469 6.832 1 74.5 133 PHE B CA 1
ATOM 3475 C C . PHE B 1 133 ? -2.996 -16.656 7.727 1 74.5 133 PHE B C 1
ATOM 3477 O O . PHE B 1 133 ? -2.105 -17.406 8.125 1 74.5 133 PHE B O 1
ATOM 3484 N N . LYS B 1 134 ? -4.199 -16.703 8.344 1 61.81 134 LYS B N 1
ATOM 3485 C CA . LYS B 1 134 ? -4.598 -17.781 9.25 1 61.81 134 LYS B CA 1
ATOM 3486 C C . LYS B 1 134 ? -4.957 -19.047 8.469 1 61.81 134 LYS B C 1
ATOM 3488 O O . LYS B 1 134 ? -4.914 -20.156 9.023 1 61.81 134 LYS B O 1
ATOM 3493 N N . GLY B 1 135 ? -5.062 -18.969 7.184 1 59.09 135 GLY B N 1
ATOM 3494 C CA . GLY B 1 135 ? -5.508 -20.156 6.465 1 59.09 135 GLY B CA 1
ATOM 3495 C C . GLY B 1 135 ? -4.367 -20.953 5.875 1 59.09 135 GLY B C 1
ATOM 3496 O O . GLY B 1 135 ? -3.23 -20.484 5.812 1 59.09 135 GLY B O 1
ATOM 3497 N N . ASP B 1 136 ? -4.645 -22.203 5.633 1 57.44 136 ASP B N 1
ATOM 3498 C CA . ASP B 1 136 ? -3.645 -23.141 5.137 1 57.44 136 ASP B CA 1
ATOM 3499 C C . ASP B 1 136 ? -3.406 -22.953 3.641 1 57.44 136 ASP B C 1
ATOM 3501 O O . ASP B 1 136 ? -2.4 -23.422 3.104 1 57.44 136 ASP B O 1
ATOM 3505 N N . ASN B 1 137 ? -4.254 -22.375 2.969 1 71.44 137 ASN B N 1
ATOM 3506 C CA . ASN B 1 137 ? -4.086 -22.219 1.528 1 71.44 137 ASN B CA 1
ATOM 3507 C C . ASN B 1 137 ? -3.826 -20.766 1.146 1 71.44 137 ASN B C 1
ATOM 3509 O O . ASN B 1 137 ? -4.715 -19.922 1.268 1 71.44 137 ASN B O 1
ATOM 3513 N N . LEU B 1 138 ? -2.629 -20.562 0.687 1 83.31 138 LEU B N 1
ATOM 3514 C CA . LEU B 1 138 ? -2.221 -19.219 0.303 1 83.31 138 LEU B CA 1
ATOM 3515 C C . LEU B 1 138 ? -2.557 -18.953 -1.159 1 83.31 138 LEU B C 1
ATOM 3517 O O . LEU B 1 138 ? -2.648 -17.797 -1.574 1 83.31 138 LEU B O 1
ATOM 3521 N N . PHE B 1 139 ? -2.861 -20.031 -1.88 1 89.75 139 PHE B N 1
ATOM 3522 C CA . PHE B 1 139 ? -3.047 -19.875 -3.318 1 89.75 139 PHE B CA 1
ATOM 3523 C C . PHE B 1 139 ? -4.426 -19.297 -3.629 1 89.75 139 PHE B C 1
ATOM 3525 O O . PHE B 1 139 ? -5.434 -19.781 -3.117 1 89.75 139 PHE B O 1
ATOM 3532 N N . GLY B 1 140 ? -4.41 -18.281 -4.531 1 90.81 140 GLY B N 1
ATOM 3533 C CA . GLY B 1 140 ? -5.691 -17.766 -4.977 1 90.81 140 GLY B CA 1
ATOM 3534 C C . GLY B 1 140 ? -5.559 -16.484 -5.777 1 90.81 140 GLY B C 1
ATOM 3535 O O . GLY B 1 140 ? -4.496 -15.859 -5.797 1 90.81 140 GLY B O 1
ATOM 3536 N N . LYS B 1 141 ? -6.672 -16.219 -6.461 1 93.44 141 LYS B N 1
ATOM 3537 C CA . LYS B 1 141 ? -6.781 -14.977 -7.227 1 93.44 141 LYS B CA 1
ATOM 3538 C C . LYS B 1 141 ? -7.434 -13.875 -6.398 1 93.44 141 LYS B C 1
ATOM 3540 O O . LYS B 1 141 ? -8.406 -14.117 -5.688 1 93.44 141 LYS B O 1
ATOM 3545 N N . LEU B 1 142 ? -6.836 -12.719 -6.539 1 93 142 LEU B N 1
ATOM 3546 C CA . LEU B 1 142 ? -7.469 -11.586 -5.871 1 93 142 LEU B CA 1
ATOM 3547 C C . LEU B 1 142 ? -8.758 -11.195 -6.578 1 93 142 LEU B C 1
ATOM 3549 O O . LEU B 1 142 ? -8.844 -11.25 -7.809 1 93 142 LEU B O 1
ATOM 3553 N N . SER B 1 143 ? -9.719 -10.758 -5.77 1 87.62 143 SER B N 1
ATOM 3554 C CA . SER B 1 143 ? -10.984 -10.305 -6.34 1 87.62 143 SER B CA 1
ATOM 3555 C C . SER B 1 143 ? -10.789 -9.062 -7.199 1 87.62 143 SER B C 1
ATOM 3557 O O . SER B 1 143 ? -10.039 -8.148 -6.828 1 87.62 143 SER B O 1
ATOM 3559 N N . ARG B 1 144 ? -11.43 -8.969 -8.344 1 80.88 144 ARG B N 1
ATOM 3560 C CA . ARG B 1 144 ? -11.258 -7.852 -9.273 1 80.88 144 ARG B CA 1
ATOM 3561 C C . ARG B 1 144 ? -11.969 -6.602 -8.766 1 80.88 144 ARG B C 1
ATOM 3563 O O . ARG B 1 144 ? -11.555 -5.48 -9.07 1 80.88 144 ARG B O 1
ATOM 3570 N N . ASN B 1 145 ? -13.062 -6.73 -7.996 1 77.31 145 ASN B N 1
ATOM 3571 C CA . ASN B 1 145 ? -13.906 -5.59 -7.656 1 77.31 145 ASN B CA 1
ATOM 3572 C C . ASN B 1 145 ? -13.734 -5.188 -6.191 1 77.31 145 ASN B C 1
ATOM 3574 O O . ASN B 1 145 ? -14.609 -4.531 -5.617 1 77.31 145 ASN B O 1
ATOM 3578 N N . ASN B 1 146 ? -12.633 -5.566 -5.668 1 85.94 146 ASN B N 1
ATOM 3579 C CA . ASN B 1 146 ? -12.32 -5.25 -4.281 1 85.94 146 ASN B CA 1
ATOM 3580 C C . ASN B 1 146 ? -11.359 -4.066 -4.184 1 85.94 146 ASN B C 1
ATOM 3582 O O . ASN B 1 146 ? -10.445 -3.93 -4.996 1 85.94 146 ASN B O 1
ATOM 3586 N N . VAL B 1 147 ? -11.664 -3.217 -3.227 1 91.81 147 VAL B N 1
ATOM 3587 C CA . VAL B 1 147 ? -10.859 -2.012 -3.055 1 91.81 147 VAL B CA 1
ATOM 3588 C C . VAL B 1 147 ? -9.422 -2.395 -2.73 1 91.81 147 VAL B C 1
ATOM 3590 O O . VAL B 1 147 ? -8.477 -1.807 -3.268 1 91.81 147 VAL B O 1
ATOM 3593 N N . SER B 1 148 ? -9.234 -3.377 -1.878 1 94.38 148 SER B N 1
ATOM 3594 C CA . SER B 1 148 ? -7.887 -3.826 -1.544 1 94.38 148 SER B CA 1
ATOM 3595 C C . SER B 1 148 ? -7.156 -4.355 -2.775 1 94.38 148 SER B C 1
ATOM 3597 O O . SER B 1 148 ? -5.957 -4.117 -2.943 1 94.38 148 SER B O 1
ATOM 3599 N N . SER B 1 149 ? -7.855 -5.062 -3.607 1 93.81 149 SER B N 1
ATOM 3600 C CA . SER B 1 149 ? -7.262 -5.531 -4.855 1 93.81 149 SER B CA 1
ATOM 3601 C C . SER B 1 149 ? -6.82 -4.359 -5.73 1 93.81 149 SER B C 1
ATOM 3603 O O . SER B 1 149 ? -5.754 -4.406 -6.344 1 93.81 149 SER B O 1
ATOM 3605 N N . ARG B 1 150 ? -7.648 -3.369 -5.801 1 93.75 150 ARG B N 1
ATOM 3606 C CA . ARG B 1 150 ? -7.293 -2.172 -6.555 1 93.75 150 ARG B CA 1
ATOM 3607 C C . ARG B 1 150 ? -6.02 -1.537 -6.004 1 93.75 150 ARG B C 1
ATOM 3609 O O . ARG B 1 150 ? -5.176 -1.07 -6.77 1 93.75 150 ARG B O 1
ATOM 3616 N N . MET B 1 151 ? -5.891 -1.466 -4.695 1 96.94 151 MET B N 1
ATOM 3617 C CA . MET B 1 151 ? -4.699 -0.915 -4.059 1 96.94 151 MET B CA 1
ATOM 3618 C C . MET B 1 151 ? -3.465 -1.743 -4.402 1 96.94 151 MET B C 1
ATOM 3620 O O . MET B 1 151 ? -2.412 -1.191 -4.727 1 96.94 151 MET B O 1
ATOM 3624 N N . VAL B 1 152 ? -3.586 -3.07 -4.336 1 97.81 152 VAL B N 1
ATOM 3625 C CA . VAL B 1 152 ? -2.479 -3.945 -4.703 1 97.81 152 VAL B CA 1
ATOM 3626 C C . VAL B 1 152 ? -2.055 -3.666 -6.141 1 97.81 152 VAL B C 1
ATOM 3628 O O . VAL B 1 152 ? -0.863 -3.531 -6.43 1 97.81 152 VAL B O 1
ATOM 3631 N N . ARG B 1 153 ? -3.02 -3.559 -7.02 1 96.31 153 ARG B N 1
ATOM 3632 C CA . ARG B 1 153 ? -2.738 -3.273 -8.422 1 96.31 153 ARG B CA 1
ATOM 3633 C C . ARG B 1 153 ? -1.977 -1.961 -8.578 1 96.31 153 ARG B C 1
ATOM 3635 O O . ARG B 1 153 ? -0.993 -1.889 -9.312 1 96.31 153 ARG B O 1
ATOM 3642 N N . SER B 1 154 ? -2.428 -0.967 -7.863 1 95.94 154 SER B N 1
ATOM 3643 C CA . SER B 1 154 ? -1.771 0.335 -7.934 1 95.94 154 SER B CA 1
ATOM 3644 C C . SER B 1 154 ? -0.316 0.246 -7.488 1 95.94 154 SER B C 1
ATOM 3646 O O . SER B 1 154 ? 0.567 0.836 -8.117 1 95.94 154 SER B O 1
ATOM 3648 N N . LEU B 1 155 ? -0.055 -0.467 -6.441 1 97.62 155 LEU B N 1
ATOM 3649 C CA . LEU B 1 155 ? 1.304 -0.616 -5.93 1 97.62 155 LEU B CA 1
ATOM 3650 C C . LEU B 1 155 ? 2.176 -1.378 -6.922 1 97.62 155 LEU B C 1
ATOM 3652 O O . LEU B 1 155 ? 3.285 -0.943 -7.242 1 97.62 155 LEU B O 1
ATOM 3656 N N . VAL B 1 156 ? 1.659 -2.465 -7.41 1 97.56 156 VAL B N 1
ATOM 3657 C CA . VAL B 1 156 ? 2.449 -3.305 -8.305 1 97.56 156 VAL B CA 1
ATOM 3658 C C . VAL B 1 156 ? 2.725 -2.557 -9.602 1 97.56 156 VAL B C 1
ATOM 3660 O O . VAL B 1 156 ? 3.82 -2.656 -10.164 1 97.56 156 VAL B O 1
ATOM 3663 N N . GLN B 1 157 ? 1.742 -1.854 -10.094 1 93.69 157 GLN B N 1
ATOM 3664 C CA . GLN B 1 157 ? 1.944 -1.039 -11.289 1 93.69 157 GLN B CA 1
ATOM 3665 C C . GLN B 1 157 ? 3.021 0.016 -11.055 1 93.69 157 GLN B C 1
ATOM 3667 O O . GLN B 1 157 ? 3.855 0.26 -11.93 1 93.69 157 GLN B O 1
ATOM 3672 N N . SER B 1 158 ? 3.006 0.619 -9.906 1 93.88 158 SER B N 1
ATOM 3673 C CA . SER B 1 158 ? 4.027 1.604 -9.562 1 93.88 158 SER B CA 1
ATOM 3674 C C . SER B 1 158 ? 5.406 0.963 -9.477 1 93.88 158 SER B C 1
ATOM 3676 O O . SER B 1 158 ? 6.398 1.553 -9.906 1 93.88 158 SER B O 1
ATOM 3678 N N . ILE B 1 159 ? 5.504 -0.213 -8.93 1 93.56 159 ILE B N 1
ATOM 3679 C CA . ILE B 1 159 ? 6.746 -0.976 -8.867 1 93.56 159 ILE B CA 1
ATOM 3680 C C . ILE B 1 159 ? 7.281 -1.208 -10.281 1 93.56 159 ILE B C 1
ATOM 3682 O O . ILE B 1 159 ? 8.484 -1.062 -10.523 1 93.56 159 ILE B O 1
ATOM 3686 N N . GLY B 1 160 ? 6.391 -1.519 -11.148 1 90.19 160 GLY B N 1
ATOM 3687 C CA . GLY B 1 160 ? 6.766 -1.793 -12.523 1 90.19 160 GLY B CA 1
ATOM 3688 C C . GLY B 1 160 ? 7.367 -0.592 -13.227 1 90.19 160 GLY B C 1
ATOM 3689 O O . GLY B 1 160 ? 8.055 -0.739 -14.242 1 90.19 160 GLY B O 1
ATOM 3690 N N . LEU B 1 161 ? 7.148 0.546 -12.672 1 86.75 161 LEU B N 1
ATOM 3691 C CA . LEU B 1 161 ? 7.605 1.777 -13.312 1 86.75 161 LEU B CA 1
ATOM 3692 C C . LEU B 1 161 ? 8.898 2.27 -12.68 1 86.75 161 LEU B C 1
ATOM 3694 O O . LEU B 1 161 ? 9.5 3.242 -13.148 1 86.75 161 LEU B O 1
ATOM 3698 N N . LEU B 1 162 ? 9.297 1.562 -11.656 1 86 162 LEU B N 1
ATOM 3699 C CA . LEU B 1 162 ? 10.5 1.999 -10.961 1 86 162 LEU B CA 1
ATOM 3700 C C . LEU B 1 162 ? 11.742 1.692 -11.781 1 86 162 LEU B C 1
ATOM 3702 O O . LEU B 1 162 ? 11.797 0.683 -12.484 1 86 162 LEU B O 1
ATOM 3706 N N . GLY B 1 163 ? 12.617 2.617 -11.688 1 74.94 163 GLY B N 1
ATOM 3707 C CA . GLY B 1 163 ? 13.93 2.35 -12.25 1 74.94 163 GLY B CA 1
ATOM 3708 C C . GLY B 1 163 ? 14.875 1.676 -11.273 1 74.94 163 GLY B C 1
ATOM 3709 O O . GLY B 1 163 ? 14.578 1.593 -10.078 1 74.94 163 GLY B O 1
ATOM 3710 N N . ASP B 1 164 ? 16.047 1.211 -11.727 1 70.44 164 ASP B N 1
ATOM 3711 C CA . ASP B 1 164 ? 17.047 0.559 -10.883 1 70.44 164 ASP B CA 1
ATOM 3712 C C . ASP B 1 164 ? 17.656 1.545 -9.891 1 70.44 164 ASP B C 1
ATOM 3714 O O . ASP B 1 164 ? 17.875 2.711 -10.219 1 70.44 164 ASP B O 1
ATOM 3718 N N . GLY B 1 165 ? 17.859 1.189 -8.57 1 68.31 165 GLY B N 1
ATOM 3719 C CA . GLY B 1 165 ? 18.578 1.971 -7.582 1 68.31 165 GLY B CA 1
ATOM 3720 C C . GLY B 1 165 ? 17.719 3.029 -6.914 1 68.31 165 GLY B C 1
ATOM 3721 O O . GLY B 1 165 ? 18.234 3.855 -6.152 1 68.31 165 GLY B O 1
ATOM 3722 N N . ALA B 1 166 ? 16.531 2.982 -7.191 1 67.06 166 ALA B N 1
ATOM 3723 C CA . ALA B 1 166 ? 15.672 4.043 -6.68 1 67.06 166 ALA B CA 1
ATOM 3724 C C . ALA B 1 166 ? 15.383 3.854 -5.195 1 67.06 166 ALA B C 1
ATOM 3726 O O . ALA B 1 166 ? 15.062 4.812 -4.492 1 67.06 166 ALA B O 1
ATOM 3727 N N . ALA B 1 167 ? 15.578 2.658 -4.684 1 77.38 167 ALA B N 1
ATOM 3728 C CA . ALA B 1 167 ? 15.023 2.34 -3.371 1 77.38 167 ALA B CA 1
ATOM 3729 C C . ALA B 1 167 ? 16.109 2.355 -2.301 1 77.38 167 ALA B C 1
ATOM 3731 O O . ALA B 1 167 ? 17.266 2.049 -2.58 1 77.38 167 ALA B O 1
ATOM 3732 N N . ASN B 1 168 ? 15.672 2.838 -1.138 1 76.56 168 ASN B N 1
ATOM 3733 C CA . ASN B 1 168 ? 16.547 2.699 0.025 1 76.56 168 ASN B CA 1
ATOM 3734 C C . ASN B 1 168 ? 16.328 1.364 0.732 1 76.56 168 ASN B C 1
ATOM 3736 O O . ASN B 1 168 ? 15.508 0.555 0.3 1 76.56 168 ASN B O 1
ATOM 3740 N N . GLY B 1 169 ? 17.172 1.079 1.672 1 76.94 169 GLY B N 1
ATOM 3741 C CA . GLY B 1 169 ? 17.172 -0.205 2.354 1 76.94 169 GLY B CA 1
ATOM 3742 C C . GLY B 1 169 ? 15.828 -0.539 2.98 1 76.94 169 GLY B C 1
ATOM 3743 O O . GLY B 1 169 ? 15.391 -1.691 2.949 1 76.94 169 GLY B O 1
ATOM 3744 N N . ASP B 1 170 ? 15.008 0.463 3.389 1 87 170 ASP B N 1
ATOM 3745 C CA . ASP B 1 170 ? 13.789 0.202 4.156 1 87 170 ASP B CA 1
ATOM 3746 C C . ASP B 1 170 ? 12.57 0.119 3.244 1 87 170 ASP B C 1
ATOM 3748 O O . ASP B 1 170 ? 11.508 -0.358 3.656 1 87 170 ASP B O 1
ATOM 3752 N N . ASP B 1 171 ? 12.742 0.536 1.998 1 91.94 171 ASP B N 1
ATOM 3753 C CA . ASP B 1 171 ? 11.609 0.576 1.076 1 91.94 171 ASP B CA 1
ATOM 3754 C C .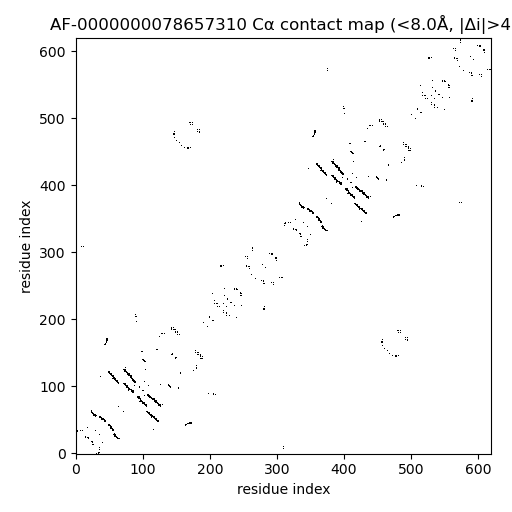 ASP B 1 171 ? 11.055 -0.825 0.828 1 91.94 171 ASP B C 1
ATOM 3756 O O . ASP B 1 171 ? 9.836 -1.021 0.809 1 91.94 171 ASP B O 1
ATOM 3760 N N . GLY B 1 172 ? 12.008 -1.712 0.693 1 93.19 172 GLY B N 1
ATOM 3761 C CA . GLY B 1 172 ? 11.594 -3.068 0.371 1 93.19 172 GLY B CA 1
ATOM 3762 C C . GLY B 1 172 ? 10.688 -3.682 1.422 1 93.19 172 GLY B C 1
ATOM 3763 O O . GLY B 1 172 ? 9.633 -4.227 1.097 1 93.19 172 GLY B O 1
ATOM 3764 N N . GLN B 1 173 ? 11.109 -3.582 2.598 1 91.69 173 GLN B N 1
ATOM 3765 C CA . GLN B 1 173 ? 10.328 -4.133 3.699 1 91.69 173 GLN B CA 1
ATOM 3766 C C . GLN B 1 173 ? 8.992 -3.404 3.838 1 91.69 173 GLN B C 1
ATOM 3768 O O . GLN B 1 173 ? 7.961 -4.031 4.094 1 91.69 173 GLN B O 1
ATOM 3773 N N . ALA B 1 174 ? 8.992 -2.129 3.695 1 94.5 174 ALA B N 1
ATOM 3774 C CA . ALA B 1 174 ? 7.77 -1.334 3.799 1 94.5 174 ALA B CA 1
ATOM 3775 C C . ALA B 1 174 ? 6.766 -1.728 2.721 1 94.5 174 ALA B C 1
ATOM 3777 O O . ALA B 1 174 ? 5.578 -1.91 3.006 1 94.5 174 ALA B O 1
ATOM 3778 N N . ILE B 1 175 ? 7.238 -1.847 1.52 1 96.75 175 ILE B N 1
ATOM 3779 C CA . ILE B 1 175 ? 6.379 -2.219 0.402 1 96.75 175 ILE B CA 1
ATOM 3780 C C . ILE B 1 175 ? 5.832 -3.629 0.617 1 96.75 175 ILE B C 1
ATOM 3782 O O . ILE B 1 175 ? 4.648 -3.883 0.392 1 96.75 175 ILE B O 1
ATOM 3786 N N . GLN B 1 176 ? 6.699 -4.527 1.082 1 95.5 176 GLN B N 1
ATOM 3787 C CA . GLN B 1 176 ? 6.254 -5.887 1.376 1 95.5 176 GLN B CA 1
ATOM 3788 C C . GLN B 1 176 ? 5.133 -5.883 2.412 1 95.5 176 GLN B C 1
ATOM 3790 O O . GLN B 1 176 ? 4.102 -6.531 2.221 1 95.5 176 GLN B O 1
ATOM 3795 N N . ASN B 1 177 ? 5.312 -5.184 3.477 1 94.44 177 ASN B N 1
ATOM 3796 C CA . ASN B 1 177 ? 4.297 -5.105 4.523 1 94.44 177 ASN B CA 1
ATOM 3797 C C . ASN B 1 177 ? 2.988 -4.527 3.992 1 94.44 177 ASN B C 1
ATOM 3799 O O . ASN B 1 177 ? 1.907 -5 4.348 1 94.44 177 ASN B O 1
ATOM 3803 N N . ALA B 1 178 ? 3.107 -3.514 3.164 1 97.12 178 ALA B N 1
ATOM 3804 C CA . ALA B 1 178 ? 1.923 -2.904 2.566 1 97.12 178 ALA B CA 1
ATOM 3805 C C . ALA B 1 178 ? 1.167 -3.908 1.7 1 97.12 178 ALA B C 1
ATOM 3807 O O . ALA B 1 178 ? -0.046 -4.074 1.846 1 97.12 178 ALA B O 1
ATOM 3808 N N . LEU B 1 179 ? 1.897 -4.578 0.868 1 97.81 179 LEU B N 1
ATOM 3809 C CA . LEU B 1 179 ? 1.274 -5.551 -0.023 1 97.81 179 LEU B CA 1
ATOM 3810 C C . LEU B 1 179 ? 0.618 -6.672 0.773 1 97.81 179 LEU B C 1
ATOM 3812 O O . LEU B 1 179 ? -0.521 -7.055 0.492 1 97.81 179 LEU B O 1
ATOM 3816 N N . VAL B 1 180 ? 1.287 -7.191 1.738 1 95.38 180 VAL B N 1
ATOM 3817 C CA . VAL B 1 180 ? 0.776 -8.312 2.523 1 95.38 180 VAL B CA 1
ATOM 3818 C C . VAL B 1 180 ? -0.507 -7.898 3.24 1 95.38 180 VAL B C 1
ATOM 3820 O O . VAL B 1 180 ? -1.472 -8.664 3.293 1 95.38 180 VAL B O 1
ATOM 3823 N N . SER B 1 181 ? -0.597 -6.695 3.764 1 94.25 181 SER B N 1
ATOM 3824 C CA . SER B 1 181 ? -1.786 -6.211 4.457 1 94.25 181 SER B CA 1
ATOM 3825 C C . SER B 1 181 ? -2.984 -6.141 3.518 1 94.25 181 SER B C 1
ATOM 3827 O O . SER B 1 181 ? -4.121 -6.359 3.938 1 94.25 181 SER B O 1
ATOM 3829 N N . LEU B 1 182 ? -2.744 -5.887 2.273 1 95.94 182 LEU B N 1
ATOM 3830 C CA . LEU B 1 182 ? -3.807 -5.645 1.304 1 95.94 182 LEU B CA 1
ATOM 3831 C C . LEU B 1 182 ? -4.262 -6.949 0.66 1 95.94 182 LEU B C 1
ATOM 3833 O O . LEU B 1 182 ? -5.422 -7.078 0.259 1 95.94 182 LEU B O 1
ATOM 3837 N N . VAL B 1 183 ? -3.346 -7.902 0.57 1 93.81 183 VAL B N 1
ATOM 3838 C CA . VAL B 1 183 ? -3.625 -9.148 -0.145 1 93.81 183 VAL B CA 1
ATOM 3839 C C . VAL B 1 183 ? -4.688 -9.945 0.606 1 93.81 183 VAL B C 1
ATOM 3841 O O . VAL B 1 183 ? -5.566 -10.555 -0.01 1 93.81 183 VAL B O 1
ATOM 3844 N N . LEU B 1 184 ? -4.746 -9.867 1.854 1 82.44 184 LEU B N 1
ATOM 3845 C CA . LEU B 1 184 ? -5.617 -10.711 2.668 1 82.44 184 LEU B CA 1
ATOM 3846 C C . LEU B 1 184 ? -7.082 -10.383 2.408 1 82.44 184 LEU B C 1
ATOM 3848 O O . LEU B 1 184 ? -7.855 -11.258 2.006 1 82.44 184 LEU B O 1
ATOM 3852 N N . PRO B 1 185 ? -7.512 -9.18 2.576 1 87.19 185 PRO B N 1
ATOM 3853 C CA . PRO B 1 185 ? -8.914 -8.898 2.271 1 87.19 185 PRO B CA 1
ATOM 3854 C C . PRO B 1 185 ? -9.234 -9.031 0.785 1 87.19 185 PRO B C 1
ATOM 3856 O O . PRO B 1 185 ? -10.391 -9.273 0.418 1 87.19 185 PRO B O 1
ATOM 3859 N N . ALA B 1 186 ? -8.273 -8.867 -0.048 1 90.12 186 ALA B N 1
ATOM 3860 C CA . ALA B 1 186 ? -8.461 -8.984 -1.491 1 90.12 186 ALA B CA 1
ATOM 3861 C C . ALA B 1 186 ? -8.766 -10.43 -1.892 1 90.12 186 ALA B C 1
ATOM 3863 O O . ALA B 1 186 ? -9.383 -10.672 -2.932 1 90.12 186 ALA B O 1
ATOM 3864 N N . MET B 1 187 ? -8.234 -11.328 -1.092 1 84.75 187 MET B N 1
ATOM 3865 C CA . MET B 1 187 ? -8.453 -12.742 -1.359 1 84.75 187 MET B CA 1
ATOM 3866 C C . MET B 1 187 ? -9.789 -13.203 -0.787 1 84.75 187 MET B C 1
ATOM 3868 O O . MET B 1 187 ? -10.383 -14.164 -1.279 1 84.75 187 MET B O 1
ATOM 3872 N N . SER B 1 188 ? -10.273 -12.602 0.385 1 67.5 188 SER B N 1
ATOM 3873 C CA . SER B 1 188 ? -11.477 -13.016 1.094 1 67.5 188 SER B CA 1
ATOM 3874 C C . SER B 1 188 ? -12.734 -12.648 0.31 1 67.5 188 SER B C 1
ATOM 3876 O O . SER B 1 188 ? -13.781 -13.273 0.482 1 67.5 188 SER B O 1
ATOM 3878 N N . GLY B 1 189 ? -12.789 -11.477 -0.299 1 55.78 189 GLY B N 1
ATOM 3879 C CA . GLY B 1 189 ? -13.977 -11.117 -1.059 1 55.78 189 GLY B CA 1
ATOM 3880 C C . GLY B 1 189 ? -14.406 -12.203 -2.031 1 55.78 189 GLY B C 1
ATOM 3881 O O . GLY B 1 189 ? -15.508 -12.133 -2.592 1 55.78 189 GLY B O 1
ATOM 3882 N N . GLN B 1 190 ? -13.586 -12.969 -2.391 1 50.12 190 GLN B N 1
ATOM 3883 C CA . GLN B 1 190 ? -13.883 -14.039 -3.342 1 50.12 190 GLN B CA 1
ATOM 3884 C C . GLN B 1 190 ? -14.852 -15.055 -2.744 1 50.12 190 GLN B C 1
ATOM 3886 O O . GLN B 1 190 ? -15.531 -15.773 -3.475 1 50.12 190 GLN B O 1
ATOM 3891 N N . VAL B 1 191 ? -14.836 -15.266 -1.439 1 42.22 191 VAL B N 1
ATOM 3892 C CA . VAL B 1 191 ? -15.688 -16.328 -0.924 1 42.22 191 VAL B CA 1
ATOM 3893 C C . VAL B 1 191 ? -17.141 -16.031 -1.233 1 42.22 191 VAL B C 1
ATOM 3895 O O . VAL B 1 191 ? -17.953 -16.938 -1.399 1 42.22 191 VAL B O 1
ATOM 3898 N N . GLN B 1 192 ? -17.5 -14.75 -1.149 1 39 192 GLN B N 1
ATOM 3899 C CA . GLN B 1 192 ? -18.938 -14.586 -1.355 1 39 192 GLN B CA 1
ATOM 3900 C C . GLN B 1 192 ? -19.312 -14.852 -2.809 1 39 192 GLN B C 1
ATOM 3902 O O . GLN B 1 192 ? -20.5 -14.961 -3.137 1 39 192 GLN B O 1
ATOM 3907 N N . ASP B 1 193 ? -18.562 -14.273 -3.656 1 37.03 193 ASP B N 1
ATOM 3908 C CA . ASP B 1 193 ? -19.109 -14.633 -4.961 1 37.03 193 ASP B CA 1
ATOM 3909 C C . ASP B 1 193 ? -18.984 -16.141 -5.215 1 37.03 193 ASP B C 1
ATOM 3911 O O . ASP B 1 193 ? -17.953 -16.734 -4.914 1 37.03 193 ASP B O 1
ATOM 3915 N N . GLY B 1 194 ? -19.984 -16.859 -5.145 1 34.66 194 GLY B N 1
ATOM 3916 C CA . GLY B 1 194 ? -20.281 -18.266 -5.348 1 34.66 194 GLY B CA 1
ATOM 3917 C C . GLY B 1 194 ? -19.266 -18.969 -6.227 1 34.66 194 GLY B C 1
ATOM 3918 O O . GLY B 1 194 ? -19.234 -20.203 -6.285 1 34.66 194 GLY B O 1
ATOM 3919 N N . ASN B 1 195 ? -18.922 -18.344 -7.305 1 35.69 195 ASN B N 1
ATOM 3920 C CA . ASN B 1 195 ? -18.422 -19.234 -8.352 1 35.69 195 ASN B CA 1
ATOM 3921 C C . ASN B 1 195 ? -17 -19.703 -8.07 1 35.69 195 ASN B C 1
ATOM 3923 O O . ASN B 1 195 ? -16.703 -20.891 -8.203 1 35.69 195 ASN B O 1
ATOM 3927 N N . LEU B 1 196 ? -16.047 -18.719 -8.133 1 34.88 196 LEU B N 1
ATOM 3928 C CA . LEU B 1 196 ? -14.703 -19.266 -8.273 1 34.88 196 LEU B CA 1
ATOM 3929 C C . LEU B 1 196 ? -14.109 -19.594 -6.91 1 34.88 196 LEU B C 1
ATOM 3931 O O . LEU B 1 196 ? -12.898 -19.797 -6.793 1 34.88 196 LEU B O 1
ATOM 3935 N N . LEU B 1 197 ? -14.617 -19.016 -5.809 1 37.28 197 LEU B N 1
ATOM 3936 C CA . LEU B 1 197 ? -14.062 -19.688 -4.637 1 37.28 197 LEU B CA 1
ATOM 3937 C C . LEU B 1 197 ? -13.984 -21.188 -4.855 1 37.28 197 LEU B C 1
ATOM 3939 O O . LEU B 1 197 ? -14.992 -21.891 -4.777 1 37.28 197 LEU B O 1
ATOM 3943 N N . LEU B 1 198 ? -13.391 -21.578 -5.711 1 36.09 198 LEU B N 1
ATOM 3944 C CA . LEU B 1 198 ? -12.953 -22.953 -5.52 1 36.09 198 LEU B CA 1
ATOM 3945 C C . LEU B 1 198 ? -12.734 -23.266 -4.043 1 36.09 198 LEU B C 1
ATOM 3947 O O . LEU B 1 198 ? -12.266 -22.406 -3.291 1 36.09 198 LEU B O 1
ATOM 3951 N N . GLN B 1 199 ? -13.516 -24.156 -3.316 1 34.66 199 GLN B N 1
ATOM 3952 C CA . GLN B 1 199 ? -13.648 -24.891 -2.064 1 34.66 199 GLN B CA 1
ATOM 3953 C C . GLN B 1 199 ? -12.289 -25.125 -1.412 1 34.66 199 GLN B C 1
ATOM 3955 O O . GLN B 1 199 ? -11.625 -26.125 -1.689 1 34.66 199 GLN B O 1
ATOM 3960 N N . SER B 1 200 ? -11.5 -24.312 -1.364 1 39.88 200 SER B N 1
ATOM 3961 C CA . SER B 1 200 ? -10.383 -24.609 -0.472 1 39.88 200 SER B CA 1
ATOM 3962 C C . SER B 1 200 ? -10.82 -25.516 0.675 1 39.88 200 SER B C 1
ATOM 3964 O O . SER B 1 200 ? -10.086 -26.422 1.066 1 39.88 200 SER B O 1
ATOM 3966 N N . ASP B 1 201 ? -11.883 -25.016 1.311 1 44.53 201 ASP B N 1
ATOM 3967 C CA . ASP B 1 201 ? -12.43 -25.844 2.387 1 44.53 201 ASP B CA 1
ATOM 3968 C C . ASP B 1 201 ? -13.109 -27.094 1.834 1 44.53 201 ASP B C 1
ATOM 3970 O O . ASP B 1 201 ? -13.82 -27.797 2.559 1 44.53 201 ASP B O 1
ATOM 3974 N N . SER B 1 202 ? -13.133 -27.172 0.537 1 56.53 202 SER B N 1
ATOM 3975 C CA . SER B 1 202 ? -13.852 -28.359 0.064 1 56.53 202 SER B CA 1
ATOM 3976 C C . SER B 1 202 ? -13.047 -29.625 0.32 1 56.53 202 SER B C 1
ATOM 3978 O O . SER B 1 202 ? -11.828 -29.578 0.467 1 56.53 202 SER B O 1
ATOM 3980 N N . LEU B 1 203 ? -13.656 -30.469 0.796 1 68.19 203 LEU B N 1
ATOM 3981 C CA . LEU B 1 203 ? -13.094 -31.797 0.949 1 68.19 203 LEU B CA 1
ATOM 3982 C C . LEU B 1 203 ? -12.125 -32.125 -0.186 1 68.19 203 LEU B C 1
ATOM 3984 O O . LEU B 1 203 ? -11.094 -32.75 0.031 1 68.19 203 LEU B O 1
ATOM 3988 N N . PHE B 1 204 ? -12.352 -31.328 -1.226 1 73.69 204 PHE B N 1
ATOM 3989 C CA . PHE B 1 204 ? -11.508 -31.578 -2.395 1 73.69 204 PHE B CA 1
ATOM 3990 C C . PHE B 1 204 ? -10.156 -30.891 -2.242 1 73.69 204 PHE B C 1
ATOM 3992 O O . PHE B 1 204 ? -9.117 -31.5 -2.459 1 73.69 204 PHE B O 1
ATOM 3999 N N . ALA B 1 205 ? -10.172 -29.672 -1.838 1 69.81 205 ALA B N 1
ATOM 4000 C CA . ALA B 1 205 ? -8.922 -28.953 -1.643 1 69.81 205 ALA B CA 1
ATOM 4001 C C . ALA B 1 205 ? -8.07 -29.609 -0.563 1 69.81 205 ALA B C 1
ATOM 4003 O O . ALA B 1 205 ? -6.848 -29.719 -0.708 1 69.81 205 ALA B O 1
ATOM 4004 N N . THR B 1 206 ? -8.688 -30.016 0.434 1 74.12 206 THR B N 1
ATOM 4005 C CA . THR B 1 206 ? -7.988 -30.719 1.499 1 74.12 206 THR B CA 1
ATOM 4006 C C . THR B 1 206 ? -7.395 -32.031 0.981 1 74.12 206 THR B C 1
ATOM 4008 O O . THR B 1 206 ? -6.27 -32.406 1.333 1 74.12 206 THR B O 1
ATOM 4011 N N . ALA B 1 207 ? -8.117 -32.688 0.16 1 81.94 207 ALA B N 1
ATOM 4012 C CA . ALA B 1 207 ? -7.641 -33.938 -0.425 1 81.94 207 ALA B CA 1
ATOM 4013 C C . ALA B 1 207 ? -6.375 -33.719 -1.251 1 81.94 207 ALA B C 1
ATOM 4015 O O . ALA B 1 207 ? -5.402 -34.469 -1.123 1 81.94 207 ALA B O 1
ATOM 4016 N N . LEU B 1 208 ? -6.43 -32.656 -2.002 1 78.19 208 LEU B N 1
ATOM 4017 C CA . LEU B 1 208 ? -5.285 -32.375 -2.857 1 78.19 208 LEU B CA 1
ATOM 4018 C C . LEU B 1 208 ? -4.059 -32.031 -2.02 1 78.19 208 LEU B C 1
ATOM 4020 O O . LEU B 1 208 ? -2.949 -32.469 -2.32 1 78.19 208 LEU B O 1
ATOM 4024 N N . ARG B 1 209 ? -4.285 -31.328 -1 1 74.44 209 ARG B N 1
ATOM 4025 C CA . ARG B 1 209 ? -3.201 -30.969 -0.093 1 74.44 209 ARG B CA 1
ATOM 4026 C C . ARG B 1 209 ? -2.594 -32.219 0.549 1 74.44 209 ARG B C 1
ATOM 4028 O O . ARG B 1 209 ? -1.369 -32.344 0.628 1 74.44 209 ARG B O 1
ATOM 4035 N N . LEU B 1 210 ? -3.438 -33.031 0.97 1 80 210 LEU B N 1
ATOM 4036 C CA . LEU B 1 210 ? -2.998 -34.25 1.616 1 80 210 LEU B CA 1
ATOM 4037 C C . LEU B 1 210 ? -2.184 -35.125 0.652 1 80 210 LEU B C 1
ATOM 4039 O O . LEU B 1 210 ? -1.2 -35.75 1.053 1 80 210 LEU B O 1
ATOM 4043 N N . VAL B 1 211 ? -2.596 -35.094 -0.57 1 85.62 211 VAL B N 1
ATOM 4044 C CA . VAL B 1 211 ? -1.831 -35.844 -1.571 1 85.62 211 VAL B CA 1
ATOM 4045 C C . VAL B 1 211 ? -0.42 -35.281 -1.669 1 85.62 211 VAL B C 1
ATOM 4047 O O . VAL B 1 211 ? 0.564 -36 -1.599 1 85.62 211 VAL B O 1
ATOM 4050 N N . ASP B 1 212 ? -0.388 -34.031 -1.733 1 78.69 212 ASP B N 1
ATOM 4051 C CA . ASP B 1 212 ? 0.9 -33.344 -1.901 1 78.69 212 ASP B CA 1
ATOM 4052 C C . ASP B 1 212 ? 1.817 -33.625 -0.712 1 78.69 212 ASP B C 1
ATOM 4054 O O . ASP B 1 212 ? 3.025 -33.812 -0.881 1 78.69 212 ASP B O 1
ATOM 4058 N N . GLU B 1 213 ? 1.211 -33.656 0.37 1 77.69 213 GLU B N 1
ATOM 4059 C CA . GLU B 1 213 ? 1.972 -33.844 1.604 1 77.69 213 GLU B CA 1
ATOM 4060 C C . GLU B 1 213 ? 2.398 -35.312 1.79 1 77.69 213 GLU B C 1
ATOM 4062 O O . GLU B 1 213 ? 3.338 -35.594 2.535 1 77.69 213 GLU B O 1
ATOM 4067 N N . SER B 1 214 ? 1.775 -36.219 1.065 1 86.5 214 SER B N 1
ATOM 4068 C CA . SER B 1 214 ? 1.965 -37.625 1.36 1 86.5 214 SER B CA 1
ATOM 4069 C C . SER B 1 214 ? 2.496 -38.375 0.144 1 86.5 214 SER B C 1
ATOM 4071 O O . SER B 1 214 ? 2.412 -39.594 0.082 1 86.5 214 SER B O 1
ATOM 4073 N N . LEU B 1 215 ? 3.076 -37.625 -0.742 1 88.31 215 LEU B N 1
ATOM 4074 C CA . LEU B 1 215 ? 3.395 -38.219 -2.041 1 88.31 215 LEU B CA 1
ATOM 4075 C C . LEU B 1 215 ? 4.453 -39.312 -1.906 1 88.31 215 LEU B C 1
ATOM 4077 O O . LEU B 1 215 ? 4.488 -40.25 -2.701 1 88.31 215 LEU B O 1
ATOM 4081 N N . GLN B 1 216 ? 5.254 -39.156 -0.94 1 89.25 216 GLN B N 1
ATOM 4082 C CA . GLN B 1 216 ? 6.355 -40.094 -0.787 1 89.25 216 GLN B CA 1
ATOM 4083 C C . GLN B 1 216 ? 5.902 -41.344 -0.071 1 89.25 216 GLN B C 1
ATOM 4085 O O . GLN B 1 216 ? 6.625 -42.344 -0.04 1 89.25 216 GLN B O 1
ATOM 4090 N N . ASP B 1 217 ? 4.746 -41.375 0.491 1 89.44 217 ASP B N 1
ATOM 4091 C CA . ASP B 1 217 ? 4.195 -42.531 1.186 1 89.44 217 ASP B CA 1
ATOM 4092 C C . ASP B 1 217 ? 3.676 -43.562 0.194 1 89.44 217 ASP B C 1
ATOM 4094 O O . ASP B 1 217 ? 2.744 -43.312 -0.566 1 89.44 217 ASP B O 1
ATOM 4098 N N . VAL B 1 218 ? 4.25 -44.75 0.298 1 89.31 218 VAL B N 1
ATOM 4099 C CA . VAL B 1 218 ? 3.906 -45.812 -0.643 1 89.31 218 VAL B CA 1
ATOM 4100 C C . VAL B 1 218 ? 2.453 -46.25 -0.431 1 89.31 218 VAL B C 1
ATOM 4102 O O . VAL B 1 218 ? 1.807 -46.75 -1.354 1 89.31 218 VAL B O 1
ATOM 4105 N N . ASP B 1 219 ? 1.942 -45.906 0.776 1 89.38 219 ASP B N 1
ATOM 4106 C CA . ASP B 1 219 ? 0.585 -46.312 1.114 1 89.38 219 ASP B CA 1
ATOM 4107 C C . ASP B 1 219 ? -0.437 -45.281 0.67 1 89.38 219 ASP B C 1
ATOM 4109 O O . ASP B 1 219 ? -1.645 -45.469 0.79 1 89.38 219 ASP B O 1
ATOM 4113 N N . LEU B 1 220 ? 0.145 -44.219 0.122 1 92.69 220 LEU B N 1
ATOM 4114 C CA . LEU B 1 220 ? -0.785 -43.188 -0.34 1 92.69 220 LEU B CA 1
ATOM 4115 C C . LEU B 1 220 ? -1.646 -43.719 -1.483 1 92.69 220 LEU B C 1
ATOM 4117 O O . LEU B 1 220 ? -1.123 -44.156 -2.504 1 92.69 220 LEU B O 1
ATOM 4121 N N . GLY B 1 221 ? -2.938 -43.75 -1.314 1 92.44 221 GLY B N 1
ATOM 4122 C CA . GLY B 1 221 ? -3.975 -44.125 -2.262 1 92.44 221 GLY B CA 1
ATOM 4123 C C . GLY B 1 221 ? -5.355 -43.656 -1.858 1 92.44 221 GLY B C 1
ATOM 4124 O O . GLY B 1 221 ? -5.508 -42.938 -0.862 1 92.44 221 GLY B O 1
ATOM 4125 N N . PRO B 1 222 ? -6.258 -43.969 -2.67 1 92.62 222 PRO B N 1
ATOM 4126 C CA . PRO B 1 222 ? -7.613 -43.469 -2.385 1 92.62 222 PRO B CA 1
ATOM 4127 C C . PRO B 1 222 ? -8.102 -43.875 -0.995 1 92.62 222 PRO B C 1
ATOM 4129 O O . PRO B 1 222 ? -8.711 -43.062 -0.291 1 92.62 222 PRO B O 1
ATOM 4132 N N . ALA B 1 223 ? -7.746 -45.094 -0.635 1 92.62 223 ALA B N 1
ATOM 4133 C CA . ALA B 1 223 ? -8.188 -45.594 0.674 1 92.62 223 ALA B CA 1
ATOM 4134 C C . ALA B 1 223 ? -7.523 -44.781 1.798 1 92.62 223 ALA B C 1
ATOM 4136 O O . ALA B 1 223 ? -8.188 -44.406 2.76 1 92.62 223 ALA B O 1
ATOM 4137 N N . TYR B 1 224 ? -6.266 -44.625 1.695 1 91.69 224 TYR B N 1
ATOM 4138 C CA . TYR B 1 224 ? -5.504 -43.844 2.662 1 91.69 224 TYR B CA 1
ATOM 4139 C C . TYR B 1 224 ? -6.066 -42.406 2.781 1 91.69 224 TYR B C 1
ATOM 4141 O O . TYR B 1 224 ? -6.309 -41.938 3.887 1 91.69 224 TYR B O 1
ATOM 4149 N N . LEU B 1 225 ? -6.273 -41.812 1.655 1 91.06 225 LEU B N 1
ATOM 4150 C CA . LEU B 1 225 ? -6.766 -40.438 1.603 1 91.06 225 LEU B CA 1
ATOM 4151 C C . LEU B 1 225 ? -8.156 -40.312 2.213 1 91.06 225 LEU B C 1
ATOM 4153 O O . LEU B 1 225 ? -8.453 -39.375 2.951 1 91.06 225 LEU B O 1
ATOM 4157 N N . ALA B 1 226 ? -9.008 -41.25 1.892 1 91.31 226 ALA B N 1
ATOM 4158 C CA . ALA B 1 226 ? -10.367 -41.25 2.438 1 91.31 226 ALA B CA 1
ATOM 4159 C C . ALA B 1 226 ? -10.344 -41.344 3.963 1 91.31 226 ALA B C 1
ATOM 4161 O O . ALA B 1 226 ? -11.094 -40.625 4.641 1 91.31 226 ALA B O 1
ATOM 4162 N N . ASP B 1 227 ? -9.492 -42.156 4.398 1 90.44 227 ASP B N 1
ATOM 4163 C CA . ASP B 1 227 ? -9.352 -42.344 5.84 1 90.44 227 ASP B CA 1
ATOM 4164 C C . ASP B 1 227 ? -8.906 -41.031 6.504 1 90.44 227 ASP B C 1
ATOM 4166 O O . ASP B 1 227 ? -9.484 -40.594 7.504 1 90.44 227 ASP B O 1
ATOM 4170 N N . GLN B 1 228 ? -7.961 -40.375 5.938 1 87.25 228 GLN B N 1
ATOM 4171 C CA . GLN B 1 228 ? -7.418 -39.156 6.492 1 87.25 228 GLN B CA 1
ATOM 4172 C C . GLN B 1 228 ? -8.453 -38.031 6.457 1 87.25 228 GLN B C 1
ATOM 4174 O O . GLN B 1 228 ? -8.469 -37.156 7.336 1 87.25 228 GLN B O 1
ATOM 4179 N N . LEU B 1 229 ? -9.336 -38.094 5.492 1 85.69 229 LEU B N 1
ATOM 4180 C CA . LEU B 1 229 ? -10.336 -37.031 5.285 1 85.69 229 LEU B CA 1
ATOM 4181 C C . LEU B 1 229 ? -11.648 -37.406 5.965 1 85.69 229 LEU B C 1
ATOM 4183 O O . LEU B 1 229 ? -12.625 -36.656 5.879 1 85.69 229 LEU B O 1
ATOM 4187 N N . HIS B 1 230 ? -11.609 -38.562 6.562 1 88.75 230 HIS B N 1
ATOM 4188 C CA . HIS B 1 230 ? -12.797 -39.062 7.258 1 88.75 230 HIS B CA 1
ATOM 4189 C C . HIS B 1 230 ? -14.008 -39.094 6.328 1 88.75 230 HIS B C 1
ATOM 4191 O O . HIS B 1 230 ? -15.07 -38.594 6.68 1 88.75 230 HIS B O 1
ATOM 4197 N N . THR B 1 231 ? -13.82 -39.656 5.164 1 87.88 231 THR B N 1
ATOM 4198 C CA . THR B 1 231 ? -14.867 -39.844 4.172 1 87.88 231 THR B CA 1
ATOM 4199 C C . THR B 1 231 ? -14.766 -41.25 3.557 1 87.88 231 THR B C 1
ATOM 4201 O O . THR B 1 231 ? -13.805 -41.969 3.82 1 87.88 231 THR B O 1
ATOM 4204 N N . SER B 1 232 ? -15.828 -41.75 2.91 1 90 232 SER B N 1
ATOM 4205 C CA . SER B 1 232 ? -15.781 -43.031 2.234 1 90 232 SER B CA 1
ATOM 4206 C C . SER B 1 232 ? -14.992 -42.938 0.932 1 90 232 SER B C 1
ATOM 4208 O O . SER B 1 232 ? -14.891 -41.875 0.334 1 90 232 SER B O 1
ATOM 4210 N N . VAL B 1 233 ? -14.383 -44.031 0.616 1 91.44 233 VAL B N 1
ATOM 4211 C CA . VAL B 1 233 ? -13.648 -44.125 -0.643 1 91.44 233 VAL B CA 1
ATOM 4212 C C . VAL B 1 233 ? -14.57 -43.719 -1.799 1 91.44 233 VAL B C 1
ATOM 4214 O O . VAL B 1 233 ? -14.141 -43.031 -2.732 1 91.44 233 VAL B O 1
ATOM 4217 N N . ARG B 1 234 ? -15.836 -44.125 -1.682 1 91.19 234 ARG B N 1
ATOM 4218 C CA . ARG B 1 234 ? -16.812 -43.781 -2.705 1 91.19 234 ARG B CA 1
ATOM 4219 C C . ARG B 1 234 ? -17.016 -42.25 -2.783 1 91.19 234 ARG B C 1
ATOM 4221 O O . ARG B 1 234 ? -17.062 -41.688 -3.877 1 91.19 234 ARG B O 1
ATOM 4228 N N . SER B 1 235 ? -17.125 -41.656 -1.719 1 88.25 235 SER B N 1
ATOM 4229 C CA . SER B 1 235 ? -17.312 -40.188 -1.656 1 88.25 235 SER B CA 1
ATOM 4230 C C . SER B 1 235 ? -16.094 -39.469 -2.197 1 88.25 235 SER B C 1
ATOM 4232 O O . SER B 1 235 ? -16.219 -38.406 -2.844 1 88.25 235 SER B O 1
ATOM 4234 N N . LEU B 1 236 ? -14.969 -40.031 -1.888 1 90.12 236 LEU B N 1
ATOM 4235 C CA . LEU B 1 236 ? -13.734 -39.438 -2.383 1 90.12 236 LEU B CA 1
ATOM 4236 C C . LEU B 1 236 ? -13.672 -39.5 -3.906 1 90.12 236 LEU B C 1
ATOM 4238 O O . LEU B 1 236 ? -13.328 -38.5 -4.555 1 90.12 236 LEU B O 1
ATOM 4242 N N . TYR B 1 237 ? -14.016 -40.656 -4.426 1 89.06 237 TYR B N 1
ATOM 4243 C CA . TYR B 1 237 ? -14.039 -40.781 -5.879 1 89.06 237 TYR B CA 1
ATOM 4244 C C . TYR B 1 237 ? -15.031 -39.812 -6.504 1 89.06 237 TYR B C 1
ATOM 4246 O O . TYR B 1 237 ? -14.719 -39.156 -7.496 1 89.06 237 TYR B O 1
ATOM 4254 N N . ARG B 1 238 ? -16.188 -39.688 -5.898 1 86.94 238 ARG B N 1
ATOM 4255 C CA . ARG B 1 238 ? -17.219 -38.75 -6.391 1 86.94 238 ARG B CA 1
ATOM 4256 C C . ARG B 1 238 ? -16.719 -37.312 -6.336 1 86.94 238 ARG B C 1
ATOM 4258 O O . ARG B 1 238 ? -16.922 -36.531 -7.273 1 86.94 238 ARG B O 1
ATOM 4265 N N . LEU B 1 239 ? -16.047 -37.062 -5.258 1 82.31 239 LEU B N 1
ATOM 4266 C CA . LEU B 1 239 ? -15.5 -35.719 -5.062 1 82.31 239 LEU B CA 1
ATOM 4267 C C . LEU B 1 239 ? -14.547 -35.344 -6.191 1 82.31 239 LEU B C 1
ATOM 4269 O O . LEU B 1 239 ? -14.641 -34.25 -6.758 1 82.31 239 LEU B O 1
ATOM 4273 N N . PHE B 1 240 ? -13.641 -36.219 -6.547 1 85.25 240 PHE B N 1
ATOM 4274 C CA . PHE B 1 240 ? -12.656 -35.969 -7.598 1 85.25 240 PHE B CA 1
ATOM 4275 C C . PHE B 1 240 ? -13.32 -35.969 -8.969 1 85.25 240 PHE B C 1
ATOM 4277 O O . PHE B 1 240 ? -12.977 -35.156 -9.828 1 85.25 240 PHE B O 1
ATOM 4284 N N . GLU B 1 241 ? -14.312 -36.812 -9.078 1 81.12 241 GLU B N 1
ATOM 4285 C CA . GLU B 1 241 ? -15.055 -36.844 -10.336 1 81.12 241 GLU B CA 1
ATOM 4286 C C . GLU B 1 241 ? -15.781 -35.531 -10.578 1 81.12 241 GLU B C 1
ATOM 4288 O O . GLU B 1 241 ? -15.812 -35.031 -11.711 1 81.12 241 GLU B O 1
ATOM 4293 N N . GLU B 1 242 ? -16.344 -35 -9.594 1 75.94 242 GLU B N 1
ATOM 4294 C CA . GLU B 1 242 ? -17.047 -33.75 -9.672 1 75.94 242 GLU B CA 1
ATOM 4295 C C . GLU B 1 242 ? -16.109 -32.625 -10.125 1 75.94 242 GLU B C 1
ATOM 4297 O O . GLU B 1 242 ? -16.547 -31.625 -10.703 1 75.94 242 GLU B O 1
ATOM 4302 N N . HIS B 1 243 ? -14.93 -32.969 -9.883 1 69.56 243 HIS B N 1
ATOM 4303 C CA . HIS B 1 243 ? -13.945 -31.969 -10.258 1 69.56 243 HIS B CA 1
ATOM 4304 C C . HIS B 1 243 ? -13.203 -32.375 -11.523 1 69.56 243 HIS B C 1
ATOM 4306 O O . HIS B 1 243 ? -12.141 -31.828 -11.828 1 69.56 243 HIS B O 1
ATOM 4312 N N . GLY B 1 244 ? -13.688 -33.406 -12.195 1 68.44 244 GLY B N 1
ATOM 4313 C CA . GLY B 1 244 ? -13.133 -33.844 -13.469 1 68.44 244 GLY B CA 1
ATOM 4314 C C . GLY B 1 244 ? -11.789 -34.531 -13.328 1 68.44 244 GLY B C 1
ATOM 4315 O O . GLY B 1 244 ? -10.984 -34.531 -14.266 1 68.44 244 GLY B O 1
ATOM 4316 N N . GLU B 1 245 ? -11.609 -35 -12.109 1 74.31 245 GLU B N 1
ATOM 4317 C CA . GLU B 1 245 ? -10.32 -35.625 -11.805 1 74.31 245 GLU B CA 1
ATOM 4318 C C . GLU B 1 245 ? -10.508 -37.031 -11.258 1 74.31 245 GLU B C 1
ATOM 4320 O O . GLU B 1 245 ? -11.578 -37.375 -10.758 1 74.31 245 GLU B O 1
ATOM 4325 N N . SER B 1 246 ? -9.477 -37.875 -11.508 1 86.81 246 SER B N 1
ATOM 4326 C CA . SER B 1 246 ? -9.359 -39.156 -10.812 1 86.81 246 SER B CA 1
ATOM 4327 C C . SER B 1 246 ? -8.305 -39.094 -9.711 1 86.81 246 SER B C 1
ATOM 4329 O O . SER B 1 246 ? -7.191 -38.625 -9.945 1 86.81 246 SER B O 1
ATOM 4331 N N . VAL B 1 247 ? -8.742 -39.562 -8.484 1 88.75 247 VAL B N 1
ATOM 4332 C CA . VAL B 1 247 ? -7.82 -39.469 -7.359 1 88.75 247 VAL B CA 1
ATOM 4333 C C . VAL B 1 247 ? -6.547 -40.25 -7.672 1 88.75 247 VAL B C 1
ATOM 4335 O O . VAL B 1 247 ? -5.438 -39.781 -7.418 1 88.75 247 VAL B O 1
ATOM 4338 N N . SER B 1 248 ? -6.68 -41.406 -8.219 1 90.25 248 SER B N 1
ATOM 4339 C CA . SER B 1 248 ? -5.527 -42.25 -8.547 1 90.25 248 SER B CA 1
ATOM 4340 C C . SER B 1 248 ? -4.656 -41.594 -9.617 1 90.25 248 SER B C 1
ATOM 4342 O O . SER B 1 248 ? -3.43 -41.594 -9.508 1 90.25 248 SER B O 1
ATOM 4344 N N . ARG B 1 249 ? -5.34 -41.031 -10.586 1 87.5 249 ARG B N 1
ATOM 4345 C CA . ARG B 1 249 ? -4.594 -40.344 -11.648 1 87.5 249 ARG B CA 1
ATOM 4346 C C . ARG B 1 249 ? -3.871 -39.125 -11.133 1 87.5 249 ARG B C 1
ATOM 4348 O O . ARG B 1 249 ? -2.738 -38.844 -11.531 1 87.5 249 ARG B O 1
ATOM 4355 N N . TYR B 1 250 ? -4.57 -38.5 -10.273 1 86.56 250 TYR B N 1
ATOM 4356 C CA . TYR B 1 250 ? -3.975 -37.281 -9.711 1 86.56 250 TYR B CA 1
ATOM 4357 C C . TYR B 1 250 ? -2.713 -37.625 -8.922 1 86.56 250 TYR B C 1
ATOM 4359 O O . TYR B 1 250 ? -1.683 -36.969 -9.078 1 86.56 250 TYR B O 1
ATOM 4367 N N . ILE B 1 251 ? -2.781 -38.625 -8.102 1 89.38 251 ILE B N 1
ATOM 4368 C CA . ILE B 1 251 ? -1.636 -39.062 -7.305 1 89.38 251 ILE B CA 1
ATOM 4369 C C . ILE B 1 251 ? -0.483 -39.438 -8.227 1 89.38 251 ILE B C 1
ATOM 4371 O O . ILE B 1 251 ? 0.652 -39 -8.031 1 89.38 251 ILE B O 1
ATOM 4375 N N . LEU B 1 252 ? -0.832 -40.188 -9.242 1 90.88 252 LEU B N 1
ATOM 4376 C CA . LEU B 1 252 ? 0.172 -40.688 -10.18 1 90.88 252 LEU B CA 1
ATOM 4377 C C . LEU B 1 252 ? 0.837 -39.531 -10.914 1 90.88 252 LEU B C 1
ATOM 4379 O O . LEU B 1 252 ? 2.066 -39.438 -10.969 1 90.88 252 LEU B O 1
ATOM 4383 N N . ARG B 1 253 ? 0 -38.625 -11.438 1 86.31 253 ARG B N 1
ATOM 4384 C CA . ARG B 1 253 ? 0.524 -37.5 -12.18 1 86.31 253 ARG B CA 1
ATOM 4385 C C . ARG B 1 253 ? 1.442 -36.625 -11.312 1 86.31 253 ARG B C 1
ATOM 4387 O O . ARG B 1 253 ? 2.492 -36.188 -11.766 1 86.31 253 ARG B O 1
ATOM 4394 N N . THR B 1 254 ? 1.025 -36.531 -10.109 1 86.19 254 THR B N 1
ATOM 4395 C CA . THR B 1 254 ? 1.807 -35.688 -9.195 1 86.19 254 THR B CA 1
ATOM 4396 C C . THR B 1 254 ? 3.145 -36.375 -8.875 1 86.19 254 THR B C 1
ATOM 4398 O O . THR B 1 254 ? 4.184 -35.688 -8.875 1 86.19 254 THR B O 1
ATOM 4401 N N . ARG B 1 255 ? 3.143 -37.625 -8.641 1 89.31 255 ARG B N 1
ATOM 4402 C CA . ARG B 1 255 ? 4.375 -38.375 -8.406 1 89.31 255 ARG B CA 1
ATOM 4403 C C . ARG B 1 255 ? 5.312 -38.281 -9.602 1 89.31 255 ARG B C 1
ATOM 4405 O O . ARG B 1 255 ? 6.512 -38.031 -9.445 1 89.31 255 ARG B O 1
ATOM 4412 N N . LEU B 1 256 ? 4.746 -38.469 -10.75 1 89 256 LEU B N 1
ATOM 4413 C CA . LEU B 1 256 ? 5.559 -38.438 -11.969 1 89 256 LEU B CA 1
ATOM 4414 C C . LEU B 1 256 ? 6.199 -37.062 -12.156 1 89 256 LEU B C 1
ATOM 4416 O O . LEU B 1 256 ? 7.355 -36.969 -12.578 1 89 256 LEU B O 1
ATOM 4420 N N . THR B 1 257 ? 5.414 -36.125 -11.883 1 83.81 257 THR B N 1
ATOM 4421 C CA . THR B 1 257 ? 5.926 -34.75 -12.008 1 83.81 257 THR B CA 1
ATOM 4422 C C . THR B 1 257 ? 7.102 -34.531 -11.062 1 83.81 257 THR B C 1
ATOM 4424 O O . THR B 1 257 ? 8.094 -33.906 -11.438 1 83.81 257 THR B O 1
ATOM 4427 N N . LYS B 1 258 ? 7.016 -35.062 -9.898 1 83.69 258 LYS B N 1
ATOM 4428 C CA . LYS B 1 258 ? 8.102 -34.969 -8.93 1 83.69 258 LYS B CA 1
ATOM 4429 C C . LYS B 1 258 ? 9.336 -35.719 -9.398 1 83.69 258 LYS B C 1
ATOM 4431 O O . LYS B 1 258 ? 10.461 -35.25 -9.25 1 83.69 258 LYS B O 1
ATOM 4436 N N . VAL B 1 259 ? 9.109 -36.844 -9.953 1 88.19 259 VAL B N 1
ATOM 4437 C CA . VAL B 1 259 ? 10.211 -37.625 -10.484 1 88.19 259 VAL B CA 1
ATOM 4438 C C . VAL B 1 259 ? 10.906 -36.875 -11.617 1 88.19 259 VAL B C 1
ATOM 4440 O O . VAL B 1 259 ? 12.133 -36.75 -11.641 1 88.19 259 VAL B O 1
ATOM 4443 N N . ALA B 1 260 ? 10.102 -36.375 -12.5 1 81.56 260 ALA B N 1
ATOM 4444 C CA . ALA B 1 260 ? 10.641 -35.625 -13.625 1 81.56 260 ALA B CA 1
ATOM 4445 C C . ALA B 1 260 ? 11.531 -34.469 -13.141 1 81.56 260 ALA B C 1
ATOM 4447 O O . ALA B 1 260 ? 12.609 -34.25 -13.688 1 81.56 260 ALA B O 1
ATOM 4448 N N . HIS B 1 261 ? 11.07 -34.031 -12.133 1 78.56 261 HIS B N 1
ATOM 4449 C CA . HIS B 1 261 ? 11.812 -32.938 -11.523 1 78.56 261 HIS B CA 1
ATOM 4450 C C . HIS B 1 261 ? 13.164 -33.406 -10.992 1 78.56 261 HIS B C 1
ATOM 4452 O O . HIS B 1 261 ? 14.195 -32.781 -11.281 1 78.56 261 HIS B O 1
ATOM 4458 N N . ASP B 1 262 ? 13.07 -34.375 -10.266 1 80.44 262 ASP B N 1
ATOM 4459 C CA . ASP B 1 262 ? 14.281 -34.906 -9.648 1 80.44 262 ASP B CA 1
ATOM 4460 C C . ASP B 1 262 ? 15.266 -35.406 -10.711 1 80.44 262 ASP B C 1
ATOM 4462 O O . ASP B 1 262 ? 16.484 -35.312 -10.531 1 80.44 262 ASP B O 1
ATOM 4466 N N . LEU B 1 263 ? 14.773 -35.781 -11.812 1 84.69 263 LEU B N 1
ATOM 4467 C CA . LEU B 1 263 ? 15.617 -36.312 -12.891 1 84.69 263 LEU B CA 1
ATOM 4468 C C . LEU B 1 263 ? 16.422 -35.156 -13.531 1 84.69 263 LEU B C 1
ATOM 4470 O O . LEU B 1 263 ? 17.484 -35.406 -14.102 1 84.69 263 LEU B O 1
ATOM 4474 N N . CYS B 1 264 ? 15.906 -33.938 -13.359 1 75 264 CYS B N 1
ATOM 4475 C CA . CYS B 1 264 ? 16.562 -32.812 -13.984 1 75 264 CYS B CA 1
ATOM 4476 C C . CYS B 1 264 ? 17.469 -32.094 -12.992 1 75 264 CYS B C 1
ATOM 4478 O O . CYS B 1 264 ? 18.156 -31.125 -13.359 1 75 264 CYS B O 1
ATOM 4480 N N . CYS B 1 265 ? 17.453 -32.531 -11.812 1 71.75 265 CYS B N 1
ATOM 4481 C CA . CYS B 1 265 ? 18.219 -31.891 -10.75 1 71.75 265 CYS B CA 1
ATOM 4482 C C . CYS B 1 265 ? 19.672 -32.344 -10.766 1 71.75 265 CYS B C 1
ATOM 4484 O O . CYS B 1 265 ? 19.938 -33.531 -10.648 1 71.75 265 CYS B O 1
ATOM 4486 N N . HIS B 1 266 ? 20.547 -31.344 -10.812 1 70.06 266 HIS B N 1
ATOM 4487 C CA . HIS B 1 266 ? 21.984 -31.656 -10.906 1 70.06 266 HIS B CA 1
ATOM 4488 C C . HIS B 1 266 ? 22.484 -32.344 -9.641 1 70.06 266 HIS B C 1
ATOM 4490 O O . HIS B 1 266 ? 23.312 -33.25 -9.703 1 70.06 266 HIS B O 1
ATOM 4496 N N . THR B 1 267 ? 21.938 -32 -8.57 1 73.56 267 THR B N 1
ATOM 4497 C CA . THR B 1 267 ? 22.406 -32.531 -7.293 1 73.56 267 THR B CA 1
ATOM 4498 C C . THR B 1 267 ? 22.016 -34 -7.148 1 73.56 267 THR B C 1
ATOM 4500 O O . THR B 1 267 ? 22.562 -34.719 -6.301 1 73.56 267 THR B O 1
ATOM 4503 N N . LEU B 1 268 ? 21.109 -34.406 -8.016 1 79.19 268 LEU B N 1
ATOM 4504 C CA . LEU B 1 268 ? 20.641 -35.781 -7.918 1 79.19 268 LEU B CA 1
ATOM 4505 C C . LEU B 1 268 ? 21.141 -36.594 -9.102 1 79.19 268 LEU B C 1
ATOM 4507 O O . LEU B 1 268 ? 20.625 -37.688 -9.367 1 79.19 268 LEU B O 1
ATOM 4511 N N . ARG B 1 269 ? 22.188 -36.062 -9.68 1 83.25 269 ARG B N 1
ATOM 4512 C CA . ARG B 1 269 ? 22.719 -36.719 -10.883 1 83.25 269 ARG B CA 1
ATOM 4513 C C . ARG B 1 269 ? 23.281 -38.094 -10.562 1 83.25 269 ARG B C 1
ATOM 4515 O O . ARG B 1 269 ? 23.25 -39 -11.398 1 83.25 269 ARG B O 1
ATOM 4522 N N . SER B 1 270 ? 23.703 -38.188 -9.359 1 87.5 270 SER B N 1
ATOM 4523 C CA . SER B 1 270 ? 24.344 -39.469 -8.984 1 87.5 270 SER B CA 1
ATOM 4524 C C . SER B 1 270 ? 23.312 -40.5 -8.562 1 87.5 270 SER B C 1
ATOM 4526 O O . SER B 1 270 ? 23.625 -41.688 -8.508 1 87.5 270 SER B O 1
ATOM 4528 N N . GLN B 1 271 ? 22.125 -40.156 -8.305 1 90.25 271 GLN B N 1
ATOM 4529 C CA . GLN B 1 271 ? 21.094 -41.094 -7.906 1 90.25 271 GLN B CA 1
ATOM 4530 C C . GLN B 1 271 ? 20.484 -41.812 -9.117 1 90.25 271 GLN B C 1
ATOM 4532 O O . GLN B 1 271 ? 20.266 -41.188 -10.164 1 90.25 271 GLN B O 1
ATOM 4537 N N . SER B 1 272 ? 20.281 -43.094 -8.922 1 93.62 272 SER B N 1
ATOM 4538 C CA . SER B 1 272 ? 19.672 -43.812 -10.039 1 93.62 272 SER B CA 1
ATOM 4539 C C . SER B 1 272 ? 18.219 -43.406 -10.25 1 93.62 272 SER B C 1
ATOM 4541 O O . SER B 1 272 ? 17.578 -42.906 -9.328 1 93.62 272 SER B O 1
ATOM 4543 N N . ILE B 1 273 ? 17.734 -43.594 -11.383 1 93.75 273 ILE B N 1
ATOM 4544 C CA . ILE B 1 273 ? 16.359 -43.25 -11.742 1 93.75 273 ILE B CA 1
ATOM 4545 C C . ILE B 1 273 ? 15.398 -44.062 -10.859 1 93.75 273 ILE B C 1
ATOM 4547 O O . ILE B 1 273 ? 14.383 -43.531 -10.406 1 93.75 273 ILE B O 1
ATOM 4551 N N . THR B 1 274 ? 15.844 -45.281 -10.594 1 93.56 274 THR B N 1
ATOM 4552 C CA . THR B 1 274 ? 15.031 -46.156 -9.758 1 93.56 274 THR B CA 1
ATOM 4553 C C . THR B 1 274 ? 14.922 -45.625 -8.344 1 93.56 274 THR B C 1
ATOM 4555 O O . THR B 1 274 ? 13.844 -45.625 -7.746 1 93.56 274 THR B O 1
ATOM 4558 N N . GLN B 1 275 ? 15.961 -45.125 -7.824 1 93.69 275 GLN B N 1
ATOM 4559 C CA . GLN B 1 275 ? 15.969 -44.531 -6.484 1 93.69 275 GLN B CA 1
ATOM 4560 C C . GLN B 1 275 ? 15.07 -43.312 -6.402 1 93.69 275 GLN B C 1
ATOM 4562 O O . GLN B 1 275 ? 14.336 -43.125 -5.426 1 93.69 275 GLN B O 1
ATOM 4567 N N . ILE B 1 276 ? 15.117 -42.531 -7.418 1 93.94 276 ILE B N 1
ATOM 4568 C CA . ILE B 1 276 ? 14.297 -41.344 -7.48 1 93.94 276 ILE B CA 1
ATOM 4569 C C . ILE B 1 276 ? 12.82 -41.719 -7.547 1 93.94 276 ILE B C 1
ATOM 4571 O O . ILE B 1 276 ? 11.984 -41.125 -6.859 1 93.94 276 ILE B O 1
ATOM 4575 N N . ALA B 1 277 ? 12.562 -42.719 -8.32 1 94.5 277 ALA B N 1
ATOM 4576 C CA . ALA B 1 277 ? 11.188 -43.188 -8.453 1 94.5 277 ALA B CA 1
ATOM 4577 C C . ALA B 1 277 ? 10.656 -43.688 -7.117 1 94.5 277 ALA B C 1
ATOM 4579 O O . ALA B 1 277 ? 9.539 -43.344 -6.715 1 94.5 277 ALA B O 1
ATOM 4580 N N . PHE B 1 278 ? 11.477 -44.438 -6.41 1 92.75 278 PHE B N 1
ATOM 4581 C CA . PHE B 1 278 ? 11.078 -45 -5.129 1 92.75 278 PHE B CA 1
ATOM 4582 C C . PHE B 1 278 ? 10.898 -43.906 -4.078 1 92.75 278 PHE B C 1
ATOM 4584 O O . PHE B 1 278 ? 9.992 -44 -3.244 1 92.75 278 PHE B O 1
ATOM 4591 N N . LYS B 1 279 ? 11.672 -42.906 -4.156 1 92.19 279 LYS B N 1
ATOM 4592 C CA . LYS B 1 279 ? 11.578 -41.781 -3.25 1 92.19 279 LYS B CA 1
ATOM 4593 C C . LYS B 1 279 ? 10.188 -41.156 -3.303 1 92.19 279 LYS B C 1
ATOM 4595 O O . LYS B 1 279 ? 9.648 -40.719 -2.275 1 92.19 279 LYS B O 1
ATOM 4600 N N . TRP B 1 280 ? 9.648 -41.25 -4.48 1 92.19 280 TRP B N 1
ATOM 4601 C CA . TRP B 1 280 ? 8.375 -40.562 -4.656 1 92.19 280 TRP B CA 1
ATOM 4602 C C . TRP B 1 280 ? 7.215 -41.562 -4.664 1 92.19 280 TRP B C 1
ATOM 4604 O O . TRP B 1 280 ? 6.125 -41.25 -5.148 1 92.19 280 TRP B O 1
ATOM 4614 N N . GLY B 1 281 ? 7.457 -42.781 -4.211 1 92.25 281 GLY B N 1
ATOM 4615 C CA . GLY B 1 281 ? 6.363 -43.656 -3.838 1 92.25 281 GLY B CA 1
ATOM 4616 C C . GLY B 1 281 ? 6.082 -44.719 -4.871 1 92.25 281 GLY B C 1
ATOM 4617 O O . GLY B 1 281 ? 5.113 -45.469 -4.75 1 92.25 281 GLY B O 1
ATOM 4618 N N . PHE B 1 282 ? 6.926 -44.875 -5.879 1 93.75 282 PHE B N 1
ATOM 4619 C CA . PHE B 1 282 ? 6.738 -45.969 -6.816 1 93.75 282 PHE B CA 1
ATOM 4620 C C . PHE B 1 282 ? 7.309 -47.281 -6.254 1 93.75 282 PHE B C 1
ATOM 4622 O O . PHE B 1 282 ? 8.367 -47.281 -5.617 1 93.75 282 PHE B O 1
ATOM 4629 N N . VAL B 1 283 ? 6.48 -48.344 -6.402 1 90.44 283 VAL B N 1
ATOM 4630 C CA . VAL B 1 283 ? 6.93 -49.625 -5.863 1 90.44 283 VAL B CA 1
ATOM 4631 C C . VAL B 1 283 ? 7.305 -50.562 -7.008 1 90.44 283 VAL B C 1
ATOM 4633 O O . VAL B 1 283 ? 7.984 -51.562 -6.797 1 90.44 283 VAL B O 1
ATOM 4636 N N . ASP B 1 284 ? 6.867 -50.188 -8.156 1 91.06 284 ASP B N 1
ATOM 4637 C CA . ASP B 1 284 ? 7.113 -51 -9.344 1 91.06 284 ASP B CA 1
ATOM 4638 C C . ASP B 1 284 ? 7.754 -50.156 -10.453 1 91.06 284 ASP B C 1
ATOM 4640 O O . ASP B 1 284 ? 7.125 -49.25 -11 1 91.06 284 ASP B O 1
ATOM 4644 N N . VAL B 1 285 ? 9.023 -50.562 -10.797 1 91 285 VAL B N 1
ATOM 4645 C CA . VAL B 1 285 ? 9.82 -49.781 -11.742 1 91 285 VAL B CA 1
ATOM 4646 C C . VAL B 1 285 ? 9.188 -49.875 -13.133 1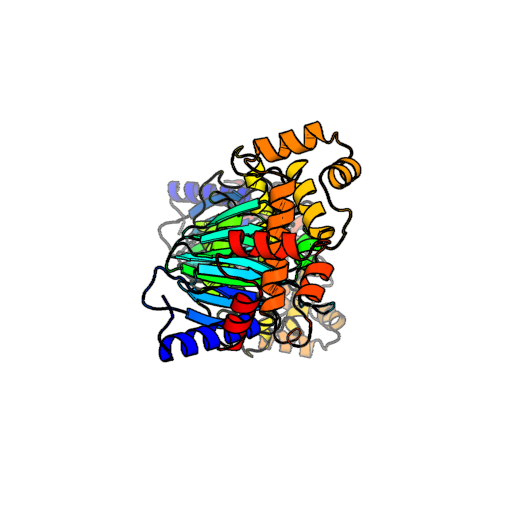 91 285 VAL B C 1
ATOM 4648 O O . VAL B 1 285 ? 9.211 -48.906 -13.891 1 91 285 VAL B O 1
ATOM 4651 N N . ALA B 1 286 ? 8.672 -51.031 -13.43 1 92.69 286 ALA B N 1
ATOM 4652 C CA . ALA B 1 286 ? 8.031 -51.219 -14.734 1 92.69 286 ALA B CA 1
ATOM 4653 C C . ALA B 1 286 ? 6.82 -50.281 -14.867 1 92.69 286 ALA B C 1
ATOM 4655 O O . ALA B 1 286 ? 6.637 -49.656 -15.898 1 92.69 286 ALA B O 1
ATOM 4656 N N . HIS B 1 287 ? 6.031 -50.312 -13.852 1 92.94 287 HIS B N 1
ATOM 4657 C CA . HIS B 1 287 ? 4.871 -49.438 -13.836 1 92.94 287 HIS B CA 1
ATOM 4658 C C . HIS B 1 287 ? 5.289 -47.969 -13.93 1 92.94 287 HIS B C 1
ATOM 4660 O O . HIS B 1 287 ? 4.695 -47.188 -14.688 1 92.94 287 HIS B O 1
ATOM 4666 N N . PHE B 1 288 ? 6.281 -47.594 -13.148 1 95.56 288 PHE B N 1
ATOM 4667 C CA . PHE B 1 288 ? 6.824 -46.219 -13.195 1 95.56 288 PHE B CA 1
ATOM 4668 C C . PHE B 1 288 ? 7.258 -45.875 -14.609 1 95.56 288 PHE B C 1
ATOM 4670 O O . PHE B 1 288 ? 6.844 -44.844 -15.141 1 95.56 288 PHE B O 1
ATOM 4677 N N . SER B 1 289 ? 8.086 -46.625 -15.195 1 93.5 289 SER B N 1
ATOM 4678 C CA . SER B 1 289 ? 8.656 -46.344 -16.516 1 93.5 289 SER B CA 1
ATOM 4679 C C . SER B 1 289 ? 7.57 -46.156 -17.562 1 93.5 289 SER B C 1
ATOM 4681 O O . SER B 1 289 ? 7.621 -45.219 -18.344 1 93.5 289 SER B O 1
ATOM 4683 N N . ARG B 1 290 ? 6.559 -47 -17.547 1 94.62 290 ARG B N 1
ATOM 4684 C CA . ARG B 1 290 ? 5.457 -46.906 -18.5 1 94.62 290 ARG B CA 1
ATOM 4685 C C . ARG B 1 290 ? 4.633 -45.625 -18.266 1 94.62 290 ARG B C 1
ATOM 4687 O O . ARG B 1 290 ? 4.301 -44.938 -19.219 1 94.62 290 ARG B O 1
ATOM 4694 N N . ALA B 1 291 ? 4.371 -45.406 -17.031 1 93.94 291 ALA B N 1
ATOM 4695 C CA . ALA B 1 291 ? 3.578 -44.219 -16.688 1 93.94 291 ALA B CA 1
ATOM 4696 C C . ALA B 1 291 ? 4.328 -42.938 -17.031 1 93.94 291 ALA B C 1
ATOM 4698 O O . ALA B 1 291 ? 3.729 -41.969 -17.516 1 93.94 291 ALA B O 1
ATOM 4699 N N . PHE B 1 292 ? 5.586 -42.875 -16.797 1 93.69 292 PHE B N 1
ATOM 4700 C CA . PHE B 1 292 ? 6.414 -41.719 -17.094 1 93.69 292 PHE B CA 1
ATOM 4701 C C . PHE B 1 292 ? 6.434 -41.438 -18.578 1 93.69 292 PHE B C 1
ATOM 4703 O O . PHE B 1 292 ? 6.215 -40.281 -19 1 93.69 292 PHE B O 1
ATOM 4710 N N . LYS B 1 293 ? 6.602 -42.438 -19.328 1 91.12 293 LYS B N 1
ATOM 4711 C CA . LYS B 1 293 ? 6.625 -42.281 -20.781 1 91.12 293 LYS B CA 1
ATOM 4712 C C . LYS B 1 293 ? 5.281 -41.812 -21.312 1 91.12 293 LYS B C 1
ATOM 4714 O O . LYS B 1 293 ? 5.227 -40.969 -22.219 1 91.12 293 LYS B O 1
ATOM 4719 N N . ARG B 1 294 ? 4.281 -42.312 -20.812 1 87.12 294 ARG B N 1
ATOM 4720 C CA . ARG B 1 294 ? 2.945 -41.906 -21.234 1 87.12 294 ARG B CA 1
ATOM 4721 C C . ARG B 1 294 ? 2.715 -40.406 -20.938 1 87.12 294 ARG B C 1
ATOM 4723 O O . ARG B 1 294 ? 2.145 -39.688 -21.75 1 87.12 294 ARG B O 1
ATOM 4730 N N . GLN B 1 295 ? 3.166 -40.031 -19.766 1 84.31 295 GLN B N 1
ATOM 4731 C CA . GLN B 1 295 ? 2.914 -38.656 -19.344 1 84.31 295 GLN B CA 1
ATOM 4732 C C . GLN B 1 295 ? 3.85 -37.656 -20.062 1 84.31 295 GLN B C 1
ATOM 4734 O O . GLN B 1 295 ? 3.439 -36.562 -20.438 1 84.31 295 GLN B O 1
ATOM 4739 N N . PHE B 1 296 ? 5.105 -37.969 -20.266 1 83.62 296 PHE B N 1
ATOM 4740 C CA . PHE B 1 296 ? 6.105 -37.031 -20.734 1 83.62 296 PHE B CA 1
ATOM 4741 C C . PHE B 1 296 ? 6.562 -37.344 -22.141 1 83.62 296 PHE B C 1
ATOM 4743 O O . PHE B 1 296 ? 7.367 -36.625 -22.734 1 83.62 296 PHE B O 1
ATOM 4750 N N . GLU B 1 297 ? 6.086 -38.469 -22.672 1 80.56 297 GLU B N 1
ATOM 4751 C CA . GLU B 1 297 ? 6.277 -38.875 -24.062 1 80.56 297 GLU B CA 1
ATOM 4752 C C . GLU B 1 297 ? 7.73 -39.281 -24.328 1 80.56 297 GLU B C 1
ATOM 4754 O O . GLU B 1 297 ? 8.133 -39.469 -25.469 1 80.56 297 GLU B O 1
ATOM 4759 N N . VAL B 1 298 ? 8.578 -39.312 -23.344 1 83.06 298 VAL B N 1
ATOM 4760 C CA . VAL B 1 298 ? 9.945 -39.812 -23.391 1 83.06 298 VAL B CA 1
ATOM 4761 C C . VAL B 1 298 ? 10.234 -40.688 -22.172 1 83.06 298 VAL B C 1
ATOM 4763 O O . VAL B 1 298 ? 9.562 -40.562 -21.156 1 83.06 298 VAL B O 1
ATOM 4766 N N . SER B 1 299 ? 11.234 -41.594 -22.344 1 92.69 299 SER B N 1
ATOM 4767 C CA . SER B 1 299 ? 11.609 -42.438 -21.219 1 92.69 299 SER B CA 1
ATOM 4768 C C . SER B 1 299 ? 12.297 -41.625 -20.125 1 92.69 299 SER B C 1
ATOM 4770 O O . SER B 1 299 ? 12.852 -40.531 -20.391 1 92.69 299 SER B O 1
ATOM 4772 N N . PRO B 1 300 ? 12.211 -42.156 -18.859 1 92.69 300 PRO B N 1
ATOM 4773 C CA . PRO B 1 300 ? 12.93 -41.469 -17.797 1 92.69 300 PRO B CA 1
ATOM 4774 C C . PRO B 1 300 ? 14.406 -41.25 -18.109 1 92.69 300 PRO B C 1
ATOM 4776 O O . PRO B 1 300 ? 14.961 -40.188 -17.828 1 92.69 300 PRO B O 1
ATOM 4779 N N . ARG B 1 301 ? 15.008 -42.219 -18.672 1 91.69 301 ARG B N 1
ATOM 4780 C CA . ARG B 1 301 ? 16.422 -42.125 -19.031 1 91.69 301 ARG B CA 1
ATOM 4781 C C . ARG B 1 301 ? 16.656 -41 -20.031 1 91.69 301 ARG B C 1
ATOM 4783 O O . ARG B 1 301 ? 17.578 -40.219 -19.875 1 91.69 301 ARG B O 1
ATOM 4790 N N . ASP B 1 302 ? 15.859 -40.938 -21.078 1 86.69 302 ASP B N 1
ATOM 4791 C CA . ASP B 1 302 ? 15.984 -39.906 -22.109 1 86.69 302 ASP B CA 1
ATOM 4792 C C . ASP B 1 302 ? 15.695 -38.531 -21.531 1 86.69 302 ASP B C 1
ATOM 4794 O O . ASP B 1 302 ? 16.344 -37.562 -21.891 1 86.69 302 ASP B O 1
ATOM 4798 N N . TYR B 1 303 ? 14.75 -38.531 -20.625 1 85 303 TYR B N 1
ATOM 4799 C CA . TYR B 1 303 ? 14.375 -37.281 -19.984 1 85 303 TYR B CA 1
ATOM 4800 C C . TYR B 1 303 ? 15.547 -36.688 -19.203 1 85 303 TYR B C 1
ATOM 4802 O O . TYR B 1 303 ? 15.836 -35.5 -19.312 1 85 303 TYR B O 1
ATOM 4810 N N . ARG B 1 304 ? 16.172 -37.5 -18.422 1 87.62 304 ARG B N 1
ATOM 4811 C CA . ARG B 1 304 ? 17.328 -37.062 -17.641 1 87.62 304 ARG B CA 1
ATOM 4812 C C . ARG B 1 304 ? 18.484 -36.656 -18.562 1 87.62 304 ARG B C 1
ATOM 4814 O O . ARG B 1 304 ? 19.156 -35.656 -18.312 1 87.62 304 ARG B O 1
ATOM 4821 N N . ALA B 1 305 ? 18.703 -37.438 -19.594 1 83.38 305 ALA B N 1
ATOM 4822 C CA . ALA B 1 305 ? 19.797 -37.156 -20.531 1 83.38 305 ALA B CA 1
ATOM 4823 C C . ALA B 1 305 ? 19.609 -35.781 -21.188 1 83.38 305 ALA B C 1
ATOM 4825 O O . ALA B 1 305 ? 20.562 -35.062 -21.391 1 83.38 305 ALA B O 1
ATOM 4826 N N . HIS B 1 306 ? 18.438 -35.5 -21.5 1 74.06 306 HIS B N 1
ATOM 4827 C CA . HIS B 1 306 ? 18.109 -34.219 -22.141 1 74.06 306 HIS B CA 1
ATOM 4828 C C . HIS B 1 306 ? 18.344 -33.062 -21.203 1 74.06 306 HIS B C 1
ATOM 4830 O O . HIS B 1 306 ? 18.75 -31.969 -21.625 1 74.06 306 HIS B O 1
ATOM 4836 N N . ALA B 1 307 ? 18.109 -33.281 -19.969 1 67.06 307 ALA B N 1
ATOM 4837 C CA . ALA B 1 307 ? 18.266 -32.25 -18.969 1 67.06 307 ALA B CA 1
ATOM 4838 C C . ALA B 1 307 ? 19.734 -31.906 -18.766 1 67.06 307 ALA B C 1
ATOM 4840 O O . ALA B 1 307 ? 20.078 -30.75 -18.469 1 67.06 307 ALA B O 1
ATOM 4841 N N . PHE B 1 308 ? 20.609 -32.875 -18.891 1 62.41 308 PHE B N 1
ATOM 4842 C CA . PHE B 1 308 ? 22.016 -32.656 -18.625 1 62.41 308 PHE B CA 1
ATOM 4843 C C . PHE B 1 308 ? 22.797 -32.5 -19.922 1 62.41 308 PHE B C 1
ATOM 4845 O O . PHE B 1 308 ? 24.016 -32.25 -19.906 1 62.41 308 PHE B O 1
ATOM 4852 N N . GLN B 1 309 ? 22.266 -32.781 -20.984 1 55.06 309 GLN B N 1
ATOM 4853 C CA . GLN B 1 309 ? 22.969 -32.469 -22.234 1 55.06 309 GLN B CA 1
ATOM 4854 C C . GLN B 1 309 ? 23 -30.969 -22.5 1 55.06 309 GLN B C 1
ATOM 4856 O O . GLN B 1 309 ? 23.875 -30.484 -23.203 1 55.06 309 GLN B O 1
ATOM 4861 N N . LEU B 1 310 ? 22.188 -30.281 -21.969 1 42.41 310 LEU B N 1
ATOM 4862 C CA . LEU B 1 310 ? 22.312 -28.859 -22.266 1 42.41 310 LEU B CA 1
ATOM 4863 C C . LEU B 1 310 ? 23.266 -28.188 -21.281 1 42.41 310 LEU B C 1
ATOM 4865 O O . LEU B 1 310 ? 23.312 -28.562 -20.109 1 42.41 310 LEU B O 1
#

Organism: NCBI:txid1005395